Protein AF-0000000078948010 (afdb_homodimer)

pLDDT: mean 93.14, std 7.67, range [50.09, 98.81]

Structure (mmCIF, N/CA/C/O backbone):
data_AF-0000000078948010-model_v1
#
loop_
_entity.id
_entity.type
_entity.pdbx_description
1 polymer 'Transcriptional repressor of the purine operon'
#
loop_
_atom_site.group_PDB
_atom_site.id
_atom_site.type_symbol
_atom_site.label_atom_id
_atom_site.label_alt_id
_atom_site.label_comp_id
_atom_site.label_asym_id
_atom_site.label_entity_id
_atom_site.label_seq_id
_atom_site.pdbx_PDB_ins_code
_atom_site.Cartn_x
_atom_site.Cartn_y
_atom_site.Cartn_z
_atom_site.occupancy
_atom_site.B_iso_or_equiv
_atom_site.auth_seq_id
_atom_site.auth_comp_id
_atom_site.auth_asym_id
_atom_site.auth_atom_id
_atom_site.pdbx_PDB_model_num
ATOM 1 N N . MET A 1 1 ? 18.047 24.141 9.562 1 50.62 1 MET A N 1
ATOM 2 C CA . MET A 1 1 ? 16.797 23.938 10.289 1 50.62 1 MET A CA 1
ATOM 3 C C . MET A 1 1 ? 16.031 25.25 10.445 1 50.62 1 MET A C 1
ATOM 5 O O . MET A 1 1 ? 16.625 26.266 10.797 1 50.62 1 MET A O 1
ATOM 9 N N . LYS A 1 2 ? 14.859 25.469 9.578 1 60.97 2 LYS A N 1
ATOM 10 C CA . LYS A 1 2 ? 14.219 26.766 9.367 1 60.97 2 LYS A CA 1
ATOM 11 C C . LYS A 1 2 ? 13.312 27.125 10.547 1 60.97 2 LYS A C 1
ATOM 13 O O . LYS A 1 2 ? 12.617 26.266 11.086 1 60.97 2 LYS A O 1
ATOM 18 N N . LYS A 1 3 ? 13.594 28.156 11.164 1 79.44 3 LYS A N 1
ATOM 19 C CA . LYS A 1 3 ? 12.695 28.719 12.164 1 79.44 3 LYS A CA 1
ATOM 20 C C . LYS A 1 3 ? 11.289 28.891 11.617 1 79.44 3 LYS A C 1
ATOM 22 O O . LYS A 1 3 ? 11.062 29.656 10.68 1 79.44 3 LYS A O 1
ATOM 27 N N . LEU A 1 4 ? 10.359 27.906 12.031 1 82.44 4 LEU A N 1
ATOM 28 C CA . LEU A 1 4 ? 9 27.922 11.5 1 82.44 4 LEU A CA 1
ATOM 29 C C . LEU A 1 4 ? 8.031 28.531 12.5 1 82.44 4 LEU A C 1
ATOM 31 O O . LEU A 1 4 ? 8.141 28.297 13.703 1 82.44 4 LEU A O 1
ATOM 35 N N . LYS A 1 5 ? 7.156 29.359 11.992 1 90.44 5 LYS A N 1
ATOM 36 C CA . LYS A 1 5 ? 6.016 29.781 12.797 1 90.44 5 LYS A CA 1
ATOM 37 C C . LYS A 1 5 ? 5.109 28.609 13.148 1 90.44 5 LYS A C 1
ATOM 39 O O . LYS A 1 5 ? 5.227 27.531 12.555 1 90.44 5 LYS A O 1
ATOM 44 N N . ARG A 1 6 ? 4.238 28.828 14.141 1 93.69 6 ARG A N 1
ATOM 45 C CA . ARG A 1 6 ? 3.367 27.75 14.609 1 93.69 6 ARG A CA 1
ATOM 46 C C . ARG A 1 6 ? 2.594 27.125 13.453 1 93.69 6 ARG A C 1
ATOM 48 O O . ARG A 1 6 ? 2.48 25.906 13.367 1 93.69 6 ARG A O 1
ATOM 55 N N . SER A 1 7 ? 2.096 27.938 12.602 1 95.25 7 SER A N 1
ATOM 56 C CA . SER A 1 7 ? 1.314 27.453 11.469 1 95.25 7 SER A CA 1
ATOM 57 C C . SER A 1 7 ? 2.121 26.469 10.625 1 95.25 7 SER A C 1
ATOM 59 O O . SER A 1 7 ? 1.606 25.438 10.211 1 95.25 7 SER A O 1
ATOM 61 N N . GLY A 1 8 ? 3.32 26.781 10.383 1 96.44 8 GLY A N 1
ATOM 62 C CA . GLY A 1 8 ? 4.191 25.906 9.609 1 96.44 8 GLY A CA 1
ATOM 63 C C . GLY A 1 8 ? 4.559 24.625 10.344 1 96.44 8 GLY A C 1
ATOM 64 O O . GLY A 1 8 ? 4.605 23.562 9.742 1 96.44 8 GLY A O 1
ATOM 65 N N . ARG A 1 9 ? 4.84 24.734 11.648 1 96.75 9 ARG A N 1
ATOM 66 C CA . ARG A 1 9 ? 5.18 23.578 12.453 1 96.75 9 ARG A CA 1
ATOM 67 C C . ARG A 1 9 ? 4.043 22.547 12.445 1 96.75 9 ARG A C 1
ATOM 69 O O . ARG A 1 9 ? 4.285 21.344 12.328 1 96.75 9 ARG A O 1
ATOM 76 N N . LEU A 1 10 ? 2.822 23.047 12.586 1 98.06 10 LEU A N 1
ATOM 77 C CA . LEU A 1 10 ? 1.661 22.172 12.641 1 98.06 10 LEU A CA 1
ATOM 78 C C . LEU A 1 10 ? 1.527 21.359 11.352 1 98.06 10 LEU A C 1
ATOM 80 O O . LEU A 1 10 ? 1.227 20.172 11.383 1 98.06 10 LEU A O 1
ATOM 84 N N . VAL A 1 11 ? 1.755 22.016 10.227 1 98.31 11 VAL A N 1
ATOM 85 C CA . VAL A 1 11 ? 1.665 21.359 8.93 1 98.31 11 VAL A CA 1
ATOM 86 C C . VAL A 1 11 ? 2.744 20.297 8.82 1 98.31 11 VAL A C 1
ATOM 88 O O . VAL A 1 11 ? 2.449 19.141 8.492 1 98.31 11 VAL A O 1
ATOM 91 N N . ASP A 1 12 ? 3.943 20.672 9.125 1 98.06 12 ASP A N 1
ATOM 92 C CA . ASP A 1 12 ? 5.074 19.75 9 1 98.06 12 ASP A CA 1
ATOM 93 C C . ASP A 1 12 ? 4.957 18.594 9.984 1 98.06 12 ASP A C 1
ATOM 95 O O . ASP A 1 12 ? 5.211 17.438 9.633 1 98.06 12 ASP A O 1
ATOM 99 N N . MET A 1 13 ? 4.605 18.922 11.195 1 98 13 MET A N 1
ATOM 100 C CA . MET A 1 13 ? 4.469 17.922 12.242 1 98 13 MET A CA 1
ATOM 101 C C . MET A 1 13 ? 3.357 16.922 11.898 1 98 13 MET A C 1
ATOM 103 O O . MET A 1 13 ? 3.5 15.727 12.117 1 98 13 MET A O 1
ATOM 107 N N . THR A 1 14 ? 2.24 17.438 11.398 1 98.5 14 THR A N 1
ATOM 108 C CA . THR A 1 14 ? 1.145 16.578 10.969 1 98.5 14 THR A CA 1
ATOM 109 C C . THR A 1 14 ? 1.622 15.586 9.914 1 98.5 14 THR A C 1
ATOM 111 O O . THR A 1 14 ? 1.375 14.383 10.039 1 98.5 14 THR A O 1
ATOM 114 N N . TYR A 1 15 ? 2.344 16.094 8.969 1 98.25 15 TYR A N 1
ATOM 115 C CA . TYR A 1 15 ? 2.883 15.234 7.93 1 98.25 15 TYR A CA 1
ATOM 116 C C . TYR A 1 15 ? 3.801 14.172 8.523 1 98.25 15 TYR A C 1
ATOM 118 O O . TYR A 1 15 ? 3.678 12.984 8.211 1 98.25 15 TYR A O 1
ATOM 126 N N . PHE A 1 16 ? 4.703 14.625 9.398 1 97.81 16 PHE A N 1
ATOM 127 C CA . PHE A 1 16 ? 5.703 13.734 9.977 1 97.81 16 PHE A CA 1
ATOM 128 C C . PHE A 1 16 ? 5.043 12.602 10.758 1 97.81 16 PHE A C 1
ATOM 130 O O . PHE A 1 16 ? 5.402 11.438 10.594 1 97.81 16 PHE A O 1
ATOM 137 N N . LEU A 1 17 ? 4.078 12.938 11.57 1 98 17 LEU A N 1
ATOM 138 C CA . LEU A 1 17 ? 3.393 11.953 12.391 1 98 17 LEU A CA 1
ATOM 139 C C . LEU A 1 17 ? 2.666 10.93 11.523 1 98 17 LEU A C 1
ATOM 141 O O . LEU A 1 17 ? 2.713 9.727 11.797 1 98 17 LEU A O 1
ATOM 145 N N . LEU A 1 18 ? 2.037 11.422 10.469 1 97.69 18 LEU A N 1
ATOM 146 C CA . LEU A 1 18 ? 1.28 10.547 9.586 1 97.69 18 LEU A CA 1
ATOM 147 C C . LEU A 1 18 ? 2.207 9.562 8.867 1 97.69 18 LEU A C 1
ATOM 149 O O . LEU A 1 18 ? 1.804 8.445 8.547 1 97.69 18 LEU A O 1
ATOM 153 N N . GLN A 1 19 ? 3.498 9.953 8.695 1 96.38 19 GLN A N 1
ATOM 154 C CA . GLN A 1 19 ? 4.469 9.109 8.008 1 96.38 19 GLN A CA 1
ATOM 155 C C . GLN A 1 19 ? 5.102 8.102 8.969 1 96.38 19 GLN A C 1
ATOM 157 O O . GLN A 1 19 ? 5.781 7.168 8.539 1 96.38 19 GLN A O 1
ATOM 162 N N . HIS A 1 20 ? 4.895 8.32 10.273 1 96.88 20 HIS A N 1
ATOM 163 C CA . HIS A 1 20 ? 5.574 7.496 11.266 1 96.88 20 HIS A CA 1
ATOM 164 C C . HIS A 1 20 ? 4.582 6.934 12.281 1 96.88 20 HIS A C 1
ATOM 166 O O . HIS A 1 20 ? 4.746 7.133 13.492 1 96.88 20 HIS A O 1
ATOM 172 N N . PRO A 1 21 ? 3.625 6.164 11.797 1 97.12 21 PRO A N 1
ATOM 173 C CA . PRO A 1 21 ? 2.68 5.57 12.75 1 97.12 21 PRO A CA 1
ATOM 174 C C . PRO A 1 21 ? 3.348 4.598 13.719 1 97.12 21 PRO A C 1
ATOM 176 O O . PRO A 1 21 ? 4.281 3.883 13.336 1 97.12 21 PRO A O 1
ATOM 179 N N . HIS A 1 22 ? 2.932 4.648 14.969 1 96.44 22 HIS A N 1
ATOM 180 C CA . HIS A 1 22 ? 3.299 3.725 16.031 1 96.44 22 HIS A CA 1
ATOM 181 C C . HIS A 1 22 ? 4.742 3.945 16.484 1 96.44 22 HIS A C 1
ATOM 183 O O . HIS A 1 22 ? 5.238 3.238 17.359 1 96.44 22 HIS A O 1
ATOM 189 N N . GLU A 1 23 ? 5.414 4.914 15.883 1 95.88 23 GLU A N 1
ATOM 190 C CA . GLU A 1 23 ? 6.773 5.23 16.312 1 95.88 23 GLU A CA 1
ATOM 191 C C . GLU A 1 23 ? 6.766 6.254 17.438 1 95.88 23 GLU A C 1
ATOM 193 O O . GLU A 1 23 ? 6.074 7.27 17.375 1 95.88 23 GLU A O 1
ATOM 198 N N . LEU A 1 24 ? 7.477 5.922 18.453 1 96.75 24 LEU A N 1
ATOM 199 C CA . LEU A 1 24 ? 7.641 6.887 19.531 1 96.75 24 LEU A CA 1
ATOM 200 C C . LEU A 1 24 ? 8.664 7.957 19.156 1 96.75 24 LEU A C 1
ATOM 202 O O . LEU A 1 24 ? 9.844 7.656 18.969 1 96.75 24 LEU A O 1
ATOM 206 N N . ILE A 1 25 ? 8.242 9.164 19.031 1 97.25 25 ILE A N 1
ATOM 207 C CA . ILE A 1 25 ? 9.094 10.273 18.609 1 97.25 25 ILE A CA 1
ATOM 208 C C . ILE A 1 25 ? 9.367 11.195 19.812 1 97.25 25 ILE A C 1
ATOM 210 O O . ILE A 1 25 ? 8.438 11.781 20.375 1 97.25 25 ILE A O 1
ATOM 214 N N . PRO A 1 26 ? 10.594 11.32 20.219 1 96.56 26 PRO A N 1
ATOM 215 C CA . PRO A 1 26 ? 10.898 12.25 21.312 1 96.56 26 PRO A CA 1
ATOM 216 C C . PRO A 1 26 ? 10.539 13.695 20.969 1 96.56 26 PRO A C 1
ATOM 218 O O . PRO A 1 26 ? 10.695 14.125 19.828 1 96.56 26 PRO A O 1
ATOM 221 N N . LEU A 1 27 ? 10.141 14.453 21.953 1 95.12 27 LEU A N 1
ATOM 222 C CA . LEU A 1 27 ? 9.789 15.852 21.734 1 95.12 27 LEU A CA 1
ATOM 223 C C . LEU A 1 27 ? 11.008 16.641 21.266 1 95.12 27 LEU A C 1
ATOM 225 O O . LEU A 1 27 ? 10.875 17.625 20.547 1 95.12 27 LEU A O 1
ATOM 229 N N . THR A 1 28 ? 12.172 16.141 21.688 1 94.62 28 THR A N 1
ATOM 230 C CA . THR A 1 28 ? 13.414 16.812 21.328 1 94.62 28 THR A CA 1
ATOM 231 C C . THR A 1 28 ? 13.633 16.766 19.812 1 94.62 28 THR A C 1
ATOM 233 O O . THR A 1 28 ? 14.266 17.672 19.25 1 94.62 28 THR A O 1
ATOM 236 N N . HIS A 1 29 ? 13.117 15.734 19.188 1 96.19 29 HIS A N 1
ATOM 237 C CA . HIS A 1 29 ? 13.203 15.664 17.734 1 96.19 29 HIS A CA 1
ATOM 238 C C . HIS A 1 29 ? 12.539 16.875 17.078 1 96.19 29 HIS A C 1
ATOM 240 O O . HIS A 1 29 ? 13.133 17.516 16.219 1 96.19 29 HIS A O 1
ATOM 246 N N . PHE A 1 30 ? 11.383 17.203 17.516 1 96.12 30 PHE A N 1
ATOM 247 C CA . PHE A 1 30 ? 10.633 18.312 16.953 1 96.12 30 PHE A CA 1
ATOM 248 C C . PHE A 1 30 ? 11.227 19.641 17.391 1 96.12 30 PHE A C 1
ATOM 250 O O . PHE A 1 30 ? 11.281 20.594 16.609 1 96.12 30 PHE A O 1
ATOM 257 N N . SER A 1 31 ? 11.609 19.688 18.672 1 95.44 31 SER A N 1
ATOM 258 C CA . SER A 1 31 ? 12.219 20.922 19.188 1 95.44 31 SER A CA 1
ATOM 259 C C . SER A 1 31 ? 13.445 21.312 18.359 1 95.44 31 SER A C 1
ATOM 261 O O . SER A 1 31 ? 13.633 22.484 18.031 1 95.44 31 SER A O 1
ATOM 263 N N . GLU A 1 32 ? 14.258 20.359 18.047 1 95.69 32 GLU A N 1
ATOM 264 C CA . GLU A 1 32 ? 15.461 20.594 17.25 1 95.69 32 GLU A CA 1
ATOM 265 C C . GLU A 1 32 ? 15.109 20.891 15.797 1 95.69 32 GLU A C 1
ATOM 267 O O . GLU A 1 32 ? 15.664 21.828 15.203 1 95.69 32 GLU A O 1
ATOM 272 N N . ARG A 1 33 ? 14.164 20.188 15.281 1 94.56 33 ARG A N 1
ATOM 273 C CA . ARG A 1 33 ? 13.773 20.344 13.883 1 94.56 33 ARG A CA 1
ATOM 274 C C . ARG A 1 33 ? 13.203 21.734 13.625 1 94.56 33 ARG A C 1
ATOM 276 O O . ARG A 1 33 ? 13.477 22.344 12.586 1 94.56 33 ARG A O 1
ATOM 283 N N . TYR A 1 34 ? 12.469 22.25 14.625 1 95.94 34 TYR A N 1
ATOM 284 C CA . TYR A 1 34 ? 11.758 23.516 14.414 1 95.94 34 TYR A CA 1
ATOM 285 C C . TYR A 1 34 ? 12.43 24.656 15.164 1 95.94 34 TYR A C 1
ATOM 287 O O . TYR A 1 34 ? 11.953 25.797 15.133 1 95.94 34 TYR A O 1
ATOM 295 N N . GLN A 1 35 ? 13.484 24.328 15.906 1 94.75 35 GLN A N 1
ATOM 296 C CA . GLN A 1 35 ? 14.148 25.328 16.734 1 94.75 35 GLN A CA 1
ATOM 297 C C . GLN A 1 35 ? 13.156 26.047 17.641 1 94.75 35 GLN A C 1
ATOM 299 O O . GLN A 1 35 ? 13.094 27.281 17.656 1 94.75 35 GLN A O 1
ATOM 304 N N . SER A 1 36 ? 12.391 25.266 18.328 1 95.25 36 SER A N 1
ATOM 305 C CA . SER A 1 36 ? 11.352 25.766 19.219 1 95.25 36 SER A CA 1
ATOM 306 C C . SER A 1 36 ? 11.438 25.094 20.578 1 95.25 36 SER A C 1
ATOM 308 O O . SER A 1 36 ? 11.953 23.969 20.703 1 95.25 36 SER A O 1
ATOM 310 N N . ALA A 1 37 ? 10.961 25.812 21.594 1 94.5 37 ALA A N 1
ATOM 311 C CA . ALA A 1 37 ? 10.961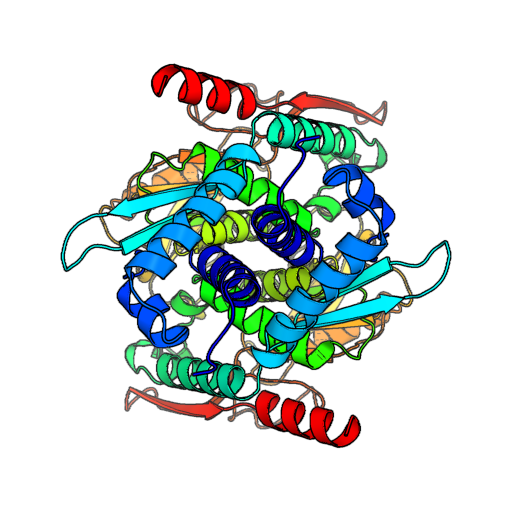 25.281 22.938 1 94.5 37 ALA A CA 1
ATOM 312 C C . ALA A 1 37 ? 10.07 24.031 23.047 1 94.5 37 ALA A C 1
ATOM 314 O O . ALA A 1 37 ? 9.07 23.922 22.328 1 94.5 37 ALA A O 1
ATOM 315 N N . LYS A 1 38 ? 10.383 23.125 23.953 1 92.06 38 LYS A N 1
ATOM 316 C CA . LYS A 1 38 ? 9.609 21.906 24.172 1 92.06 38 LYS A CA 1
ATOM 317 C C . LYS A 1 38 ? 8.172 22.25 24.578 1 92.06 38 LYS A C 1
ATOM 319 O O . LYS A 1 38 ? 7.238 21.516 24.234 1 92.06 38 LYS A O 1
ATOM 324 N N . SER A 1 39 ? 8.031 23.266 25.328 1 93.94 39 SER A N 1
ATOM 325 C CA . SER A 1 39 ? 6.699 23.688 25.75 1 93.94 39 SER A CA 1
ATOM 326 C C . SER A 1 39 ? 5.832 24.078 24.562 1 93.94 39 SER A C 1
ATOM 328 O O . SER A 1 39 ? 4.641 23.766 24.516 1 93.94 39 SER A O 1
ATOM 330 N N . SER A 1 40 ? 6.426 24.766 23.609 1 95.19 40 SER A N 1
ATOM 331 C CA . SER A 1 40 ? 5.719 25.141 22.391 1 95.19 40 SER A CA 1
ATOM 332 C C . SER A 1 40 ? 5.348 23.906 21.562 1 95.19 40 SER A C 1
ATOM 334 O O . SER A 1 40 ? 4.242 23.828 21.031 1 95.19 40 SER A O 1
ATOM 336 N N . ILE A 1 41 ? 6.262 22.984 21.484 1 95.81 41 ILE A N 1
ATOM 337 C CA . ILE A 1 41 ? 6.023 21.734 20.766 1 95.81 41 ILE A CA 1
ATOM 338 C C . ILE A 1 41 ? 4.855 20.984 21.391 1 95.81 41 ILE A C 1
ATOM 340 O O . ILE A 1 41 ? 3.994 20.453 20.688 1 95.81 41 ILE A O 1
ATOM 344 N N . SER A 1 42 ? 4.84 20.938 22.719 1 95.31 42 SER A N 1
ATOM 345 C CA . SER A 1 42 ? 3.77 20.266 23.453 1 95.31 42 SER A CA 1
ATOM 346 C C . SER A 1 42 ? 2.408 20.875 23.125 1 95.31 42 SER A C 1
ATOM 348 O O . SER A 1 42 ? 1.425 20.156 22.953 1 95.31 42 SER A O 1
ATOM 350 N N . GLU A 1 43 ? 2.389 22.156 23.062 1 96.62 43 GLU A N 1
ATOM 351 C CA . GLU A 1 43 ? 1.146 22.828 22.719 1 96.62 43 GLU A CA 1
ATOM 352 C C . GLU A 1 43 ? 0.687 22.469 21.297 1 96.62 43 GLU A C 1
ATOM 354 O O . GLU A 1 43 ? -0.504 22.25 21.062 1 96.62 43 GLU A O 1
ATOM 359 N N . ASP A 1 44 ? 1.63 22.516 20.406 1 97.25 44 ASP A N 1
ATOM 360 C CA . ASP A 1 44 ? 1.32 22.125 19.031 1 97.25 44 ASP A CA 1
ATOM 361 C C . ASP A 1 44 ? 0.742 20.719 18.984 1 97.25 44 ASP A C 1
ATOM 363 O O . ASP A 1 44 ? -0.259 20.484 18.297 1 97.25 44 ASP A O 1
ATOM 367 N N . LEU A 1 45 ? 1.345 19.797 19.719 1 97.75 45 LEU A N 1
ATOM 368 C CA . LEU A 1 45 ? 0.93 18.406 19.719 1 97.75 45 LEU A CA 1
ATOM 369 C C . LEU A 1 45 ? -0.476 18.25 20.297 1 97.75 45 LEU A C 1
ATOM 371 O O . LEU A 1 45 ? -1.237 17.375 19.859 1 97.75 45 LEU A O 1
ATOM 375 N N . VAL A 1 46 ? -0.826 19.047 21.219 1 97.56 46 VAL A N 1
ATOM 376 C CA . VAL A 1 46 ? -2.17 19.031 21.781 1 97.56 46 VAL A CA 1
ATOM 377 C C . VAL A 1 46 ? -3.188 19.406 20.719 1 97.56 46 VAL A C 1
ATOM 379 O O . VAL A 1 46 ? -4.262 18.812 20.625 1 97.56 46 VAL A O 1
ATOM 382 N N . ILE A 1 47 ? -2.855 20.406 19.938 1 97.56 47 ILE A N 1
ATOM 383 C CA . ILE A 1 47 ? -3.73 20.828 18.844 1 97.56 47 ILE A CA 1
ATOM 384 C C . ILE A 1 47 ? -3.938 19.672 17.875 1 97.56 47 ILE A C 1
ATOM 386 O O . ILE A 1 47 ? -5.07 19.375 17.484 1 97.56 47 ILE A O 1
ATOM 390 N N . ILE A 1 48 ? -2.846 19.031 17.438 1 98.31 48 ILE A N 1
ATOM 391 C CA . ILE A 1 48 ? -2.914 17.922 16.5 1 98.31 48 ILE A CA 1
ATOM 392 C C . ILE A 1 48 ? -3.723 16.766 17.109 1 98.31 48 ILE A C 1
ATOM 394 O O . ILE A 1 48 ? -4.574 16.172 16.438 1 98.31 48 ILE A O 1
ATOM 398 N N . LYS A 1 49 ? -3.473 16.516 18.391 1 98.12 49 LYS A N 1
ATOM 399 C CA . LYS A 1 49 ? -4.195 15.461 19.109 1 98.12 49 LYS A CA 1
ATOM 400 C C . LYS A 1 49 ? -5.703 15.703 19.047 1 98.12 49 LYS A C 1
ATOM 402 O O . LYS A 1 49 ? -6.473 14.797 18.734 1 98.12 49 LYS A O 1
ATOM 407 N N . GLU A 1 50 ? -6.086 16.859 19.359 1 97.44 50 GLU A N 1
ATOM 408 C CA . GLU A 1 50 ? -7.504 17.203 19.406 1 97.44 50 GLU A CA 1
ATOM 409 C C . GLU A 1 50 ? -8.164 17 18.047 1 97.44 50 GLU A C 1
ATOM 411 O O . GLU A 1 50 ? -9.25 16.438 17.953 1 97.44 50 GLU A O 1
ATOM 416 N N . ILE A 1 51 ? -7.531 17.469 17 1 97.38 51 ILE A N 1
ATOM 417 C CA . ILE A 1 51 ? -8.094 17.359 15.656 1 97.38 51 ILE A CA 1
ATOM 418 C C . ILE A 1 51 ? -8.109 15.898 15.219 1 97.38 51 ILE A C 1
ATOM 420 O O . ILE A 1 51 ? -9.125 15.406 14.711 1 97.38 51 ILE A O 1
ATOM 424 N N . PHE A 1 52 ? -6.961 15.164 15.383 1 97.81 52 PHE A N 1
ATOM 425 C CA . PHE A 1 52 ? -6.879 13.758 14.992 1 97.81 52 PHE A CA 1
ATOM 426 C C . PHE A 1 52 ? -7.977 12.945 15.664 1 97.81 52 PHE A C 1
ATOM 428 O O . PHE A 1 52 ? -8.648 12.141 15.016 1 97.81 52 PHE A O 1
ATOM 435 N N . GLU A 1 53 ? -8.195 13.18 16.922 1 96.25 53 GLU A N 1
ATOM 436 C CA . GLU A 1 53 ? -9.164 12.398 17.688 1 96.25 53 GLU A CA 1
ATOM 437 C C . GLU A 1 53 ? -10.594 12.812 17.359 1 96.25 53 GLU A C 1
ATOM 439 O O . GLU A 1 53 ? -11.461 11.953 17.172 1 96.25 53 GLU A O 1
ATOM 444 N N . SER A 1 54 ? -10.836 14.078 17.25 1 95.44 54 SER A N 1
ATOM 445 C CA . SER A 1 54 ? -12.188 14.555 16.969 1 95.44 54 SER A CA 1
ATOM 446 C C . SER A 1 54 ? -12.633 14.156 15.57 1 95.44 54 SER A C 1
ATOM 448 O O . SER A 1 54 ? -13.812 13.859 15.352 1 95.44 54 SER A O 1
ATOM 450 N N . GLU A 1 55 ? -11.68 14.141 14.617 1 94.75 55 GLU A N 1
ATOM 451 C CA . GLU A 1 55 ? -12.008 13.82 13.234 1 94.75 55 GLU A CA 1
ATOM 452 C C . GLU A 1 55 ? -11.883 12.328 12.969 1 94.75 55 GLU A C 1
ATOM 454 O O . GLU A 1 55 ? -12.094 11.867 11.844 1 94.75 55 GLU A O 1
ATOM 459 N N . GLY A 1 56 ? -11.469 11.555 13.961 1 95.06 56 GLY A N 1
ATOM 460 C CA . GLY A 1 56 ? -11.375 10.109 13.836 1 95.06 56 GLY A CA 1
ATOM 461 C C . GLY A 1 56 ? -10.172 9.656 13.031 1 95.06 56 GLY A C 1
ATOM 462 O O . GLY A 1 56 ? -10.172 8.555 12.477 1 95.06 56 GLY A O 1
ATOM 463 N N . ILE A 1 57 ? -9.156 10.539 12.906 1 96.81 57 ILE A N 1
ATOM 464 C CA . ILE A 1 57 ? -7.945 10.242 12.148 1 96.81 57 ILE A CA 1
ATOM 465 C C . ILE A 1 57 ? -7.074 9.258 12.922 1 96.81 57 ILE A C 1
ATOM 467 O O . ILE A 1 57 ? -6.52 8.32 12.344 1 96.81 57 ILE A O 1
ATOM 471 N N . GLY A 1 58 ? -6.984 9.516 14.188 1 97.31 58 GLY A N 1
ATOM 472 C CA . GLY A 1 58 ? -6.176 8.664 15.047 1 97.31 58 GLY A CA 1
ATOM 473 C C . GLY A 1 58 ? -5.941 9.266 16.422 1 97.31 58 GLY A C 1
ATOM 474 O O . GLY A 1 58 ? -6.508 10.305 16.766 1 97.31 58 GLY A O 1
ATOM 475 N N . MET A 1 59 ? -5.125 8.578 17.203 1 96.81 59 MET A N 1
ATOM 476 C CA . MET A 1 59 ? -4.793 8.992 18.562 1 96.81 59 MET A CA 1
ATOM 477 C C . MET A 1 59 ? -3.328 9.406 18.656 1 96.81 59 MET A C 1
ATOM 479 O O . MET A 1 59 ? -2.482 8.891 17.922 1 96.81 59 MET A O 1
ATOM 483 N N . LEU A 1 60 ? -3.082 10.336 19.484 1 97.19 60 LEU A N 1
ATOM 484 C CA . LEU A 1 60 ? -1.718 10.664 19.891 1 97.19 60 LEU A CA 1
ATOM 485 C C . LEU A 1 60 ? -1.473 10.297 21.344 1 97.19 60 LEU A C 1
ATOM 487 O O . LEU A 1 60 ? -2.084 10.875 22.25 1 97.19 60 LEU A O 1
ATOM 491 N N . LEU A 1 61 ? -0.625 9.359 21.516 1 95.56 61 LEU A N 1
ATOM 492 C CA . LEU A 1 61 ? -0.269 8.922 22.875 1 95.56 61 LEU A CA 1
ATOM 493 C C . LEU A 1 61 ? 1.026 9.586 23.328 1 95.56 61 LEU A C 1
ATOM 495 O O . LEU A 1 61 ? 2.049 9.5 22.641 1 95.56 61 LEU A O 1
ATOM 499 N N . THR A 1 62 ? 0.967 10.266 24.375 1 93.25 62 THR A N 1
ATOM 500 C CA . THR A 1 62 ? 2.152 10.891 24.953 1 93.25 62 THR A CA 1
ATOM 501 C C . THR A 1 62 ? 2.729 10.039 26.078 1 93.25 62 THR A C 1
ATOM 503 O O . THR A 1 62 ? 2.004 9.633 26.984 1 93.25 62 THR A O 1
ATOM 506 N N . VAL A 1 63 ? 3.975 9.727 25.938 1 91.94 63 VAL A N 1
ATOM 507 C CA . VAL A 1 63 ? 4.695 8.992 26.969 1 91.94 63 VAL A CA 1
ATOM 508 C C . VAL A 1 63 ? 5.629 9.938 27.719 1 91.94 63 VAL A C 1
ATOM 510 O O . VAL A 1 63 ? 6.543 10.516 27.141 1 91.94 63 VAL A O 1
ATOM 513 N N . PRO A 1 64 ? 5.391 10.055 28.953 1 87.94 64 PRO A N 1
ATOM 514 C CA . PRO A 1 64 ? 6.223 10.977 29.734 1 87.94 64 PRO A CA 1
ATOM 515 C C . PRO A 1 64 ? 7.617 10.422 30.016 1 87.94 64 PRO A C 1
ATOM 517 O O . PRO A 1 64 ? 7.855 9.219 29.844 1 87.94 64 PRO A O 1
ATOM 520 N N . GLY A 1 65 ? 8.57 11.297 30.5 1 82.69 65 GLY A N 1
ATOM 521 C CA . GLY A 1 65 ? 9.914 10.906 30.891 1 82.69 65 GLY A CA 1
ATOM 522 C C . GLY A 1 65 ? 10.969 11.289 29.859 1 82.69 65 GLY A C 1
ATOM 523 O O . GLY A 1 65 ? 10.633 11.672 28.734 1 82.69 65 GLY A O 1
ATOM 524 N N . ALA A 1 66 ? 12.227 11.258 30.328 1 79.31 66 ALA A N 1
ATOM 525 C CA . ALA A 1 66 ? 13.352 11.641 29.484 1 79.31 66 ALA A CA 1
ATOM 526 C C . ALA A 1 66 ? 13.406 10.797 28.219 1 79.31 66 ALA A C 1
ATOM 528 O O . ALA A 1 66 ? 13.781 11.281 27.156 1 79.31 66 ALA A O 1
ATOM 529 N N . SER A 1 67 ? 12.945 9.633 28.328 1 82.75 67 SER A N 1
ATOM 530 C CA . SER A 1 67 ? 12.961 8.734 27.172 1 82.75 67 SER A CA 1
ATOM 531 C C . SER A 1 67 ? 11.586 8.641 26.531 1 82.75 67 SER A C 1
ATOM 533 O O . SER A 1 67 ? 11.367 7.801 25.656 1 82.75 67 SER A O 1
ATOM 535 N N . GLY A 1 68 ? 10.766 9.531 26.938 1 91.06 68 GLY A N 1
ATOM 536 C CA . GLY A 1 68 ? 9.406 9.477 26.406 1 91.06 68 GLY A CA 1
ATOM 537 C C . GLY A 1 68 ? 9.25 10.219 25.094 1 91.06 68 GLY A C 1
ATOM 538 O O . GLY A 1 68 ? 10.234 10.453 24.391 1 91.06 68 GLY A O 1
ATOM 539 N N . GLY A 1 69 ? 8.016 10.422 24.609 1 95.69 69 GLY A N 1
ATOM 540 C CA . GLY A 1 69 ? 7.703 11.047 23.328 1 95.69 69 GLY A CA 1
ATOM 541 C C . GLY A 1 69 ? 6.238 10.922 22.953 1 95.69 69 GLY A C 1
ATOM 542 O O . GLY A 1 69 ? 5.367 10.867 23.828 1 95.69 69 GLY A O 1
ATOM 543 N N . VAL A 1 70 ? 6 11.172 21.719 1 97.44 70 VAL A N 1
ATOM 544 C CA . VAL A 1 70 ? 4.637 11.094 21.219 1 97.44 70 VAL A CA 1
ATOM 545 C C . VAL A 1 70 ? 4.543 10 20.156 1 97.44 70 VAL A C 1
ATOM 547 O O . VAL A 1 70 ? 5.492 9.766 19.406 1 97.44 70 VAL A O 1
ATOM 550 N N . LYS A 1 71 ? 3.436 9.297 20.25 1 96.94 71 LYS A N 1
ATOM 551 C CA . LYS A 1 71 ? 3.178 8.211 19.312 1 96.94 71 LYS A CA 1
ATOM 552 C C . LYS A 1 71 ? 1.821 8.383 18.641 1 96.94 71 LYS A C 1
ATOM 554 O O . LYS A 1 71 ? 0.807 8.594 19.297 1 96.94 71 LYS A O 1
ATOM 559 N N . PHE A 1 72 ? 1.827 8.352 17.281 1 98.12 72 PHE A N 1
ATOM 560 C CA . PHE A 1 72 ? 0.593 8.422 16.516 1 98.12 72 PHE A CA 1
ATOM 561 C C . PHE A 1 72 ? 0.036 7.031 16.234 1 98.12 72 PHE A C 1
ATOM 563 O O . PHE A 1 72 ? 0.747 6.16 15.734 1 98.12 72 PHE A O 1
ATOM 570 N N . ILE A 1 73 ? -1.213 6.781 16.531 1 97.5 73 ILE A N 1
ATOM 571 C CA . ILE A 1 73 ? -1.914 5.531 16.266 1 97.5 73 ILE A CA 1
ATOM 572 C C . ILE A 1 73 ? -3.096 5.785 15.336 1 97.5 73 ILE A C 1
ATOM 574 O O . ILE A 1 73 ? -4.094 6.387 15.734 1 97.5 73 ILE A O 1
ATOM 578 N N . PRO A 1 74 ? -3.037 5.309 14.109 1 97.31 74 PRO A N 1
ATOM 579 C CA . PRO A 1 74 ? -4.145 5.504 13.172 1 97.31 74 PRO A CA 1
ATOM 580 C C . PRO A 1 74 ? -5.453 4.895 13.664 1 97.31 74 PRO A C 1
ATOM 582 O O . PRO A 1 74 ? -5.441 3.852 14.32 1 97.31 74 PRO A O 1
ATOM 585 N N . SER A 1 75 ? -6.512 5.512 13.352 1 96.56 75 SER A N 1
ATOM 586 C CA . SER A 1 75 ? -7.855 5.051 13.68 1 96.56 75 SER A CA 1
ATOM 587 C C . SER A 1 75 ? -8.859 5.434 12.594 1 96.56 75 SER A C 1
ATOM 589 O O . SER A 1 75 ? -8.469 5.93 11.531 1 96.56 75 SER A O 1
ATOM 591 N N . MET A 1 76 ? -10.055 5.059 12.789 1 96.81 76 MET A N 1
ATOM 592 C CA . MET A 1 76 ? -11.164 5.418 11.906 1 96.81 76 MET A CA 1
ATOM 593 C C . MET A 1 76 ? -12.438 5.66 12.703 1 96.81 76 MET A C 1
ATOM 595 O O . MET A 1 76 ? -12.828 4.832 13.523 1 96.81 76 MET A O 1
ATOM 599 N N . GLY A 1 77 ? -13.008 6.812 12.445 1 95.31 77 GLY A N 1
ATOM 600 C CA . GLY A 1 77 ? -14.266 7.098 13.117 1 95.31 77 GLY A CA 1
ATOM 601 C C . GLY A 1 77 ? -15.383 6.164 12.711 1 95.31 77 GLY A C 1
ATOM 602 O O . GLY A 1 77 ? -15.391 5.641 11.594 1 95.31 77 GLY A O 1
ATOM 603 N N . GLU A 1 78 ? -16.359 5.992 13.586 1 95.12 78 GLU A N 1
ATOM 604 C CA . GLU A 1 78 ? -17.469 5.078 13.359 1 95.12 78 GLU A CA 1
ATOM 605 C C . GLU A 1 78 ? -18.25 5.457 12.094 1 95.12 78 GLU A C 1
ATOM 607 O O . GLU A 1 78 ? -18.578 4.59 11.289 1 95.12 78 GLU A O 1
ATOM 612 N N . ASP A 1 79 ? -18.516 6.723 11.961 1 96.38 79 ASP A N 1
ATOM 613 C CA . ASP A 1 79 ? -19.281 7.176 10.797 1 96.38 79 ASP A CA 1
ATOM 614 C C . ASP A 1 79 ? -18.516 6.883 9.5 1 96.38 79 ASP A C 1
ATOM 616 O O . ASP A 1 79 ? -19.109 6.441 8.516 1 96.38 79 ASP A O 1
ATOM 620 N N . GLU A 1 80 ? -17.281 7.191 9.547 1 96.94 80 GLU A N 1
ATOM 621 C CA . GLU A 1 80 ? -16.453 6.922 8.383 1 96.94 80 GLU A CA 1
ATOM 622 C C . GLU A 1 80 ? -16.406 5.43 8.07 1 96.94 80 GLU A C 1
ATOM 624 O O . GLU A 1 80 ? -16.469 5.031 6.902 1 96.94 80 GLU A O 1
ATOM 629 N N . ALA A 1 81 ? -16.281 4.594 9.047 1 97.94 81 ALA A N 1
ATOM 630 C CA . ALA A 1 81 ? -16.281 3.145 8.883 1 97.94 81 ALA A CA 1
ATOM 631 C C . ALA A 1 81 ? -17.578 2.654 8.258 1 97.94 81 ALA A C 1
ATOM 633 O O . ALA A 1 81 ? -17.562 1.816 7.355 1 97.94 81 ALA A O 1
ATOM 634 N N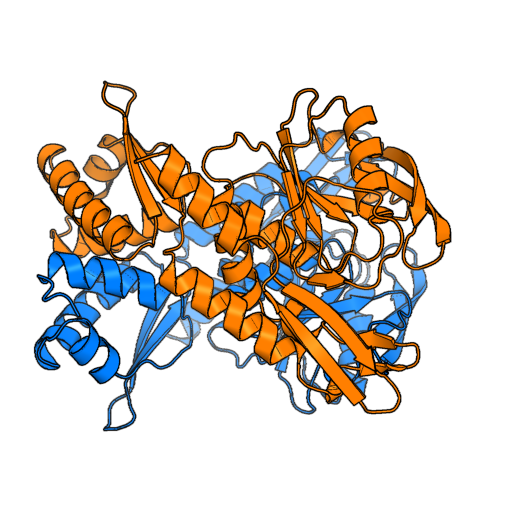 . ARG A 1 82 ? -18.688 3.189 8.734 1 98.19 82 ARG A N 1
ATOM 635 C CA . ARG A 1 82 ? -20 2.818 8.211 1 98.19 82 ARG A CA 1
ATOM 636 C C . ARG A 1 82 ? -20.125 3.207 6.738 1 98.19 82 ARG A C 1
ATOM 638 O O . ARG A 1 82 ? -20.656 2.443 5.934 1 98.19 82 ARG A O 1
ATOM 645 N N . GLN A 1 83 ? -19.641 4.371 6.465 1 98.12 83 GLN A N 1
ATOM 646 C CA . GLN A 1 83 ? -19.688 4.836 5.082 1 98.12 83 GLN A CA 1
ATOM 647 C C . GLN A 1 83 ? -18.828 3.947 4.184 1 98.12 83 GLN A C 1
ATOM 649 O O . GLN A 1 83 ? -19.234 3.605 3.07 1 98.12 83 GLN A O 1
ATOM 654 N N . LEU A 1 84 ? -17.688 3.617 4.652 1 98.38 84 LEU A N 1
ATOM 655 C CA . LEU A 1 84 ? -16.781 2.76 3.893 1 98.38 84 LEU A CA 1
ATOM 656 C C . LEU A 1 84 ? -17.406 1.395 3.643 1 98.38 84 LEU A C 1
ATOM 658 O O . LEU A 1 84 ? -17.422 0.915 2.506 1 98.38 84 LEU A O 1
ATOM 662 N N . VAL A 1 85 ? -17.922 0.75 4.656 1 98.62 85 VAL A N 1
ATOM 663 C CA . VAL A 1 85 ? -18.547 -0.566 4.551 1 98.62 85 VAL A CA 1
ATOM 664 C C . VAL A 1 85 ? -19.734 -0.496 3.604 1 98.62 85 VAL A C 1
ATOM 666 O O . VAL A 1 85 ? -19.938 -1.391 2.777 1 98.62 85 VAL A O 1
ATOM 669 N N . GLY A 1 86 ? -20.516 0.587 3.77 1 98.44 86 GLY A N 1
ATOM 670 C CA . GLY A 1 86 ? -21.625 0.792 2.852 1 98.44 86 GLY A CA 1
ATOM 671 C C . GLY A 1 86 ? -21.188 0.888 1.401 1 98.44 86 GLY A C 1
ATOM 672 O O . GLY A 1 86 ? -21.812 0.292 0.52 1 98.44 86 GLY A O 1
ATOM 673 N N . ALA A 1 87 ? -20.125 1.639 1.188 1 97.75 87 ALA A N 1
ATOM 674 C CA . ALA A 1 87 ? -19.594 1.791 -0.161 1 97.75 87 ALA A CA 1
ATOM 675 C C . ALA A 1 87 ? -19.125 0.45 -0.721 1 97.75 87 ALA A C 1
ATOM 677 O O . ALA A 1 87 ? -19.328 0.161 -1.903 1 97.75 87 ALA A O 1
ATOM 678 N N . VAL A 1 88 ? -18.484 -0.367 0.086 1 98.12 88 VAL A N 1
ATOM 679 C CA . VAL A 1 88 ? -18.031 -1.695 -0.317 1 98.12 88 VAL A CA 1
ATOM 680 C C . VAL A 1 88 ? -19.234 -2.541 -0.739 1 98.12 88 VAL A C 1
ATOM 682 O O . VAL A 1 88 ? -19.219 -3.164 -1.803 1 98.12 88 VAL A O 1
ATOM 685 N N . CYS A 1 89 ? -20.266 -2.52 0.049 1 98.06 89 CYS A N 1
ATOM 686 C CA . CYS A 1 89 ? -21.453 -3.305 -0.238 1 98.06 89 CYS A CA 1
ATOM 687 C C . CYS A 1 89 ? -22.109 -2.846 -1.536 1 98.06 89 CYS A C 1
ATOM 689 O O . CYS A 1 89 ? -22.531 -3.67 -2.348 1 98.06 89 CYS A O 1
ATOM 691 N N . GLU A 1 90 ? -22.156 -1.565 -1.7 1 97.06 90 GLU A N 1
ATOM 692 C CA . GLU A 1 90 ? -22.734 -1.021 -2.92 1 97.06 90 GLU A CA 1
ATOM 693 C C . GLU A 1 90 ? -21.953 -1.449 -4.152 1 97.06 90 GLU A C 1
ATOM 695 O O . GLU A 1 90 ? -22.531 -1.875 -5.152 1 97.06 90 GLU A O 1
ATOM 700 N N . LYS A 1 91 ? -20.656 -1.337 -4.062 1 96.06 91 LYS A N 1
ATOM 701 C CA . LYS A 1 91 ? -19.797 -1.713 -5.184 1 96.06 91 LYS A CA 1
ATOM 702 C C . LYS A 1 91 ? -19.938 -3.197 -5.512 1 96.06 91 LYS A C 1
ATOM 704 O O . LYS A 1 91 ? -19.969 -3.582 -6.68 1 96.06 91 LYS A O 1
ATOM 709 N N . LEU A 1 92 ? -20.047 -4.008 -4.52 1 96.44 92 LEU A N 1
ATOM 710 C CA . LEU A 1 92 ? -20.125 -5.457 -4.691 1 96.44 92 LEU A CA 1
ATOM 711 C C . LEU A 1 92 ? -21.484 -5.871 -5.234 1 96.44 92 LEU A C 1
ATOM 713 O O . LEU A 1 92 ? -21.656 -6.988 -5.73 1 96.44 92 LEU A O 1
ATOM 717 N N . SER A 1 93 ? -22.469 -5.031 -5.129 1 94.94 93 SER A N 1
ATOM 718 C CA . SER A 1 93 ? -23.844 -5.379 -5.504 1 94.94 93 SER A CA 1
ATOM 719 C C . SER A 1 93 ? -24.078 -5.141 -6.988 1 94.94 93 SER A C 1
ATOM 721 O O . SER A 1 93 ? -25.172 -5.43 -7.5 1 94.94 93 SER A O 1
ATOM 723 N N . ILE A 1 94 ? -23.094 -4.641 -7.609 1 92.31 94 ILE A N 1
ATOM 724 C CA . ILE A 1 94 ? -23.219 -4.402 -9.047 1 92.31 94 ILE A CA 1
ATOM 725 C C . ILE A 1 94 ? -23.234 -5.734 -9.789 1 92.31 94 ILE A C 1
ATOM 727 O O . ILE A 1 94 ? -22.312 -6.547 -9.648 1 92.31 94 ILE A O 1
ATOM 731 N N . SER A 1 95 ? -24.141 -5.91 -10.656 1 87.69 95 SER A N 1
ATOM 732 C CA . SER A 1 95 ? -24.422 -7.195 -11.281 1 87.69 95 SER A CA 1
ATOM 733 C C . SER A 1 95 ? -23.328 -7.602 -12.25 1 87.69 95 SER A C 1
ATOM 735 O O . SER A 1 95 ? -23.047 -8.789 -12.414 1 87.69 95 SER A O 1
ATOM 737 N N . ASP A 1 96 ? -22.688 -6.641 -12.883 1 88.5 96 ASP A N 1
ATOM 738 C CA . ASP A 1 96 ? -21.688 -6.926 -13.914 1 88.5 96 ASP A CA 1
ATOM 739 C C . ASP A 1 96 ? -20.453 -7.598 -13.312 1 88.5 96 ASP A C 1
ATOM 741 O O . ASP A 1 96 ? -19.578 -8.062 -14.047 1 88.5 96 ASP A O 1
ATOM 745 N N . ARG A 1 97 ? -20.5 -7.816 -12.031 1 91.62 97 ARG A N 1
ATOM 746 C CA . ARG A 1 97 ? -19.359 -8.43 -11.367 1 91.62 97 ARG A CA 1
ATOM 747 C C . ARG A 1 97 ? -19.469 -9.945 -11.359 1 91.62 97 ARG A C 1
ATOM 749 O O . ARG A 1 97 ? -18.5 -10.648 -11.07 1 91.62 97 ARG A O 1
ATOM 756 N N . ILE A 1 98 ? -20.641 -10.414 -11.664 1 91.81 98 ILE A N 1
ATOM 757 C CA . ILE A 1 98 ? -20.859 -11.852 -11.641 1 91.81 98 ILE A CA 1
ATOM 758 C C . ILE A 1 98 ? -20.172 -12.492 -12.852 1 91.81 98 ILE A C 1
ATOM 760 O O . ILE A 1 98 ? -20.422 -12.094 -13.992 1 91.81 98 ILE A O 1
ATOM 764 N N . LEU A 1 99 ? -19.281 -13.422 -12.562 1 89.12 99 LEU A N 1
ATOM 765 C CA . LEU A 1 99 ? -18.562 -14.18 -13.578 1 89.12 99 LEU A CA 1
ATOM 766 C C . LEU A 1 99 ? -19.141 -15.586 -13.703 1 89.12 99 LEU A C 1
ATOM 768 O O . LEU A 1 99 ? -19.828 -16.062 -12.797 1 89.12 99 LEU A O 1
ATOM 772 N N . PRO A 1 100 ? -18.844 -16.188 -14.891 1 85 100 PRO A N 1
ATOM 773 C CA . PRO A 1 100 ? -19.281 -17.578 -15.039 1 85 100 PRO A CA 1
ATOM 774 C C . PRO A 1 100 ? -18.812 -18.469 -13.891 1 85 100 PRO A C 1
ATOM 776 O O . PRO A 1 100 ? -17.672 -18.328 -13.422 1 85 100 PRO A O 1
ATOM 779 N N . GLY A 1 101 ? -19.719 -19.391 -13.461 1 82.81 101 GLY A N 1
ATOM 780 C CA . GLY A 1 101 ? -19.391 -20.297 -12.375 1 82.81 101 GLY A CA 1
ATOM 781 C C . GLY A 1 101 ? -19.688 -19.719 -11.008 1 82.81 101 GLY A C 1
ATOM 782 O O . GLY A 1 101 ? -19.406 -20.359 -9.984 1 82.81 101 GLY A O 1
ATOM 783 N N . GLY A 1 102 ? -20.188 -18.547 -11.039 1 80.94 102 GLY A N 1
ATOM 784 C CA . GLY A 1 102 ? -20.578 -17.922 -9.789 1 80.94 102 GLY A CA 1
ATOM 785 C C . GLY A 1 102 ? -19.453 -17.172 -9.109 1 80.94 102 GLY A C 1
ATOM 786 O O . GLY A 1 102 ? -19.484 -16.938 -7.902 1 80.94 102 GLY A O 1
ATOM 787 N N . TYR A 1 103 ? -18.5 -16.891 -9.883 1 86.5 103 TYR A N 1
ATOM 788 C CA . TYR A 1 103 ? -17.391 -16.125 -9.344 1 86.5 103 TYR A CA 1
ATOM 789 C C . TYR A 1 103 ? -17.672 -14.625 -9.398 1 86.5 103 TYR A C 1
ATOM 791 O O . TYR A 1 103 ? -18.562 -14.188 -10.117 1 86.5 103 TYR A O 1
ATOM 799 N N . LEU A 1 104 ? -17 -13.945 -8.586 1 89.81 104 LEU A N 1
ATOM 800 C CA . LEU A 1 104 ? -17.188 -12.5 -8.5 1 89.81 104 LEU A CA 1
ATOM 801 C C . LEU A 1 104 ? -15.945 -11.75 -8.953 1 89.81 104 LEU A C 1
ATOM 803 O O . LEU A 1 104 ? -14.836 -12.047 -8.492 1 89.81 104 LEU A O 1
ATOM 807 N N . TYR A 1 105 ? -16.141 -10.82 -9.906 1 91.62 105 TYR A N 1
ATOM 808 C CA . TYR A 1 105 ? -15.047 -9.945 -10.328 1 91.62 105 TYR A CA 1
ATOM 809 C C . TYR A 1 105 ? -14.789 -8.859 -9.289 1 91.62 105 TYR A C 1
ATOM 811 O O . TYR A 1 105 ? -15.656 -8.023 -9.023 1 91.62 105 TYR A O 1
ATOM 819 N N . MET A 1 106 ? -13.508 -8.875 -8.719 1 93.62 106 MET A N 1
ATOM 820 C CA . MET A 1 106 ? -13.203 -7.914 -7.664 1 93.62 106 MET A CA 1
ATOM 821 C C . MET A 1 106 ? -11.93 -7.141 -7.98 1 93.62 106 MET A C 1
ATOM 823 O O . MET A 1 106 ? -11.492 -6.305 -7.188 1 93.62 106 MET A O 1
ATOM 827 N N . MET A 1 107 ? -11.375 -7.297 -9.109 1 93.56 107 MET A N 1
ATOM 828 C CA . MET A 1 107 ? -10.047 -6.762 -9.422 1 93.56 107 MET A CA 1
ATOM 829 C C . MET A 1 107 ? -10.086 -5.238 -9.5 1 93.56 107 MET A C 1
ATOM 831 O O . MET A 1 107 ? -9.086 -4.578 -9.203 1 93.56 107 MET A O 1
ATOM 835 N N . ASP A 1 108 ? -11.234 -4.703 -9.914 1 93.69 108 ASP A N 1
ATOM 836 C CA . ASP A 1 108 ? -11.352 -3.25 -9.961 1 93.69 108 ASP A CA 1
ATOM 837 C C . ASP A 1 108 ? -11.258 -2.643 -8.562 1 93.69 108 ASP A C 1
ATOM 839 O O . ASP A 1 108 ? -10.648 -1.587 -8.383 1 93.69 108 ASP A O 1
ATOM 843 N N . MET A 1 109 ? -11.805 -3.326 -7.57 1 95.88 109 MET A N 1
ATOM 844 C CA . MET A 1 109 ? -11.734 -2.871 -6.184 1 95.88 109 MET A CA 1
ATOM 845 C C . MET A 1 109 ? -10.336 -3.084 -5.613 1 95.88 109 MET A C 1
ATOM 847 O O . MET A 1 109 ? -9.766 -2.182 -4.996 1 95.88 109 MET A O 1
ATOM 851 N N . LEU A 1 110 ? -9.789 -4.234 -5.906 1 97.12 110 LEU A N 1
ATOM 852 C CA . LEU A 1 110 ? -8.484 -4.594 -5.363 1 97.12 110 LEU A CA 1
ATOM 853 C C . LEU A 1 110 ? -7.375 -3.768 -6.016 1 97.12 110 LEU A C 1
ATOM 855 O O . LEU A 1 110 ? -6.316 -3.559 -5.418 1 97.12 110 LEU A O 1
ATOM 859 N N . GLY A 1 111 ? -7.645 -3.312 -7.223 1 97.44 111 GLY A N 1
ATOM 860 C CA . GLY A 1 111 ? -6.66 -2.514 -7.934 1 97.44 111 GLY A CA 1
ATOM 861 C C . GLY A 1 111 ? -6.68 -1.051 -7.531 1 97.44 111 GLY A C 1
ATOM 862 O O . GLY A 1 111 ? -5.793 -0.286 -7.922 1 97.44 111 GLY A O 1
ATOM 863 N N . ASP A 1 112 ? -7.695 -0.638 -6.812 1 97.75 112 ASP A N 1
ATOM 864 C CA . ASP A 1 112 ? -7.824 0.733 -6.328 1 97.75 112 ASP A CA 1
ATOM 865 C C . ASP A 1 112 ? -7.008 0.948 -5.059 1 97.75 112 ASP A C 1
ATOM 867 O O . ASP A 1 112 ? -7.457 0.62 -3.959 1 97.75 112 ASP A O 1
ATOM 871 N N . ALA A 1 113 ? -5.805 1.534 -5.23 1 97.38 113 ALA A N 1
ATOM 872 C CA . ALA A 1 113 ? -4.844 1.665 -4.141 1 97.38 113 ALA A CA 1
ATOM 873 C C . ALA A 1 113 ? -5.422 2.492 -2.994 1 97.38 113 ALA A C 1
ATOM 875 O O . ALA A 1 113 ? -5.219 2.17 -1.822 1 97.38 113 ALA A O 1
ATOM 876 N N . ARG A 1 114 ? -6.098 3.557 -3.312 1 96.62 114 ARG A N 1
ATOM 877 C CA . ARG A 1 114 ? -6.711 4.402 -2.293 1 96.62 114 ARG A CA 1
ATOM 878 C C . ARG A 1 114 ? -7.758 3.633 -1.497 1 96.62 114 ARG A C 1
ATOM 880 O O . ARG A 1 114 ? -7.801 3.721 -0.268 1 96.62 114 ARG A O 1
ATOM 887 N N . PHE A 1 115 ? -8.531 2.902 -2.223 1 97.69 115 PHE A N 1
ATOM 888 C CA . PHE A 1 115 ? -9.555 2.086 -1.583 1 97.69 115 PHE A CA 1
ATOM 889 C C . PHE A 1 115 ? -8.922 1.056 -0.654 1 97.69 115 PHE A C 1
ATOM 891 O O . PHE A 1 115 ? -9.391 0.857 0.469 1 97.69 115 PHE A O 1
ATOM 898 N N . MET A 1 116 ? -7.891 0.393 -1.07 1 98.12 116 MET A N 1
ATOM 899 C CA . MET A 1 116 ? -7.203 -0.597 -0.245 1 98.12 116 MET A CA 1
ATOM 900 C C . MET A 1 116 ? -6.652 0.043 1.025 1 98.12 116 MET A C 1
ATOM 902 O O . MET A 1 116 ? -6.711 -0.554 2.102 1 98.12 116 MET A O 1
ATOM 906 N N . GLN A 1 117 ? -6.145 1.219 0.893 1 97.88 117 GLN A N 1
ATOM 907 C CA . GLN A 1 117 ? -5.621 1.927 2.057 1 97.88 117 GLN A CA 1
ATOM 908 C C . GLN A 1 117 ? -6.727 2.215 3.066 1 97.88 117 GLN A C 1
ATOM 910 O O . GLN A 1 117 ? -6.516 2.105 4.277 1 97.88 117 GLN A O 1
ATOM 915 N N . GLU A 1 118 ? -7.906 2.596 2.561 1 98.06 118 GLU A N 1
ATOM 916 C CA . GLU A 1 118 ? -9.031 2.857 3.453 1 98.06 118 GLU A CA 1
ATOM 917 C C . GLU A 1 118 ? -9.438 1.596 4.207 1 98.06 118 GLU A C 1
ATOM 919 O O . GLU A 1 118 ? -9.672 1.638 5.418 1 98.06 118 GLU A O 1
ATOM 924 N N . VAL A 1 119 ? -9.508 0.513 3.482 1 98.62 119 VAL A N 1
ATOM 925 C CA . VAL A 1 119 ? -9.883 -0.746 4.121 1 98.62 119 VAL A CA 1
ATOM 926 C C . VAL A 1 119 ? -8.797 -1.168 5.105 1 98.62 119 VAL A C 1
ATOM 928 O O . VAL A 1 119 ? -9.094 -1.648 6.203 1 98.62 119 VAL A O 1
ATOM 931 N N . GLY A 1 120 ? -7.535 -1.022 4.707 1 98.5 120 GLY A N 1
ATOM 932 C CA . GLY A 1 120 ? -6.438 -1.308 5.621 1 98.5 120 GLY A CA 1
ATOM 933 C C . GLY A 1 120 ? -6.504 -0.499 6.902 1 98.5 120 GLY A C 1
ATOM 934 O O . GLY A 1 120 ? -6.227 -1.021 7.984 1 98.5 120 GLY A O 1
ATOM 935 N N . ARG A 1 121 ? -6.82 0.773 6.754 1 98.25 121 ARG A N 1
ATOM 936 C CA . ARG A 1 121 ? -6.957 1.642 7.918 1 98.25 121 ARG A CA 1
ATOM 937 C C . ARG A 1 121 ? -8.062 1.146 8.844 1 98.25 121 ARG A C 1
ATOM 939 O O . ARG A 1 121 ? -7.922 1.193 10.07 1 98.25 121 ARG A O 1
ATOM 946 N N . LEU A 1 122 ? -9.141 0.677 8.297 1 98.44 122 LEU A N 1
ATOM 947 C CA . LEU A 1 122 ? -10.242 0.131 9.078 1 98.44 122 LEU A CA 1
ATOM 948 C C . LEU A 1 122 ? -9.773 -1.042 9.938 1 98.44 122 LEU A C 1
ATOM 950 O O . LEU A 1 122 ? -9.992 -1.058 11.148 1 98.44 122 LEU A O 1
ATOM 954 N N . PHE A 1 123 ? -9.109 -1.989 9.289 1 98.44 123 PHE A N 1
ATOM 955 C CA . PHE A 1 123 ? -8.602 -3.143 10.031 1 98.44 123 PHE A CA 1
ATOM 956 C C . PHE A 1 123 ? -7.617 -2.709 11.102 1 98.44 123 PHE A C 1
ATOM 958 O O . PHE A 1 123 ? -7.664 -3.201 12.234 1 98.44 123 PHE A O 1
ATOM 965 N N . SER A 1 124 ? -6.703 -1.831 10.703 1 97.25 124 SER A N 1
ATOM 966 C CA . SER A 1 124 ? -5.703 -1.353 11.648 1 97.25 124 SER A CA 1
ATOM 967 C C . SER A 1 124 ? -6.359 -0.699 12.859 1 97.25 124 SER A C 1
ATOM 969 O O . SER A 1 124 ? -5.918 -0.895 13.992 1 97.25 124 SER A O 1
ATOM 971 N N . ALA A 1 125 ? -7.398 0.106 12.594 1 96.38 125 ALA A N 1
ATOM 972 C CA . ALA A 1 125 ? -8.117 0.792 13.664 1 96.38 125 ALA A CA 1
ATOM 973 C C . ALA A 1 125 ? -8.742 -0.209 14.633 1 96.38 125 ALA A C 1
ATOM 975 O O . ALA A 1 125 ? -8.633 -0.057 15.852 1 96.38 125 ALA A O 1
ATOM 976 N N . ILE A 1 126 ? -9.289 -1.212 14.078 1 95.38 126 ILE A N 1
ATOM 977 C CA . ILE A 1 126 ? -10 -2.219 14.859 1 95.38 126 ILE A CA 1
ATOM 978 C C . ILE A 1 126 ? -9 -3.051 15.656 1 95.38 126 ILE A C 1
ATOM 980 O O . ILE A 1 126 ? -9.297 -3.488 16.766 1 95.38 126 ILE A O 1
ATOM 984 N N . LEU A 1 127 ? -7.812 -3.174 15.164 1 93.56 127 LEU A N 1
ATOM 985 C CA . LEU A 1 127 ? -6.809 -4.039 15.766 1 93.56 127 LEU A CA 1
ATOM 986 C C . LEU A 1 127 ? -5.828 -3.229 16.609 1 93.56 127 LEU A C 1
ATOM 988 O O . LEU A 1 127 ? -4.816 -3.76 17.078 1 93.56 127 LEU A O 1
ATOM 992 N N . SER A 1 128 ? -6.059 -1.989 16.797 1 90.56 128 SER A N 1
ATOM 993 C CA . SER A 1 128 ? -5.102 -1.076 17.422 1 90.56 128 SER A CA 1
ATOM 994 C C . SER A 1 128 ? -4.785 -1.491 18.844 1 90.56 128 SER A C 1
ATOM 996 O O . SER A 1 128 ? -3.723 -1.153 19.375 1 90.56 128 SER A O 1
ATOM 998 N N . HIS A 1 129 ? -5.637 -2.268 19.484 1 91.69 129 HIS A N 1
ATOM 999 C CA . HIS A 1 129 ? -5.457 -2.686 20.875 1 91.69 129 HIS A CA 1
ATOM 1000 C C . HIS A 1 129 ? -4.648 -3.977 20.953 1 91.69 129 HIS A C 1
ATOM 1002 O O . HIS A 1 129 ? -4.262 -4.402 22.047 1 91.69 129 HIS A O 1
ATOM 1008 N N . LYS A 1 130 ? -4.395 -4.562 19.891 1 95.38 130 LYS A N 1
ATOM 1009 C CA . LYS A 1 130 ? -3.67 -5.828 19.844 1 95.38 130 LYS A CA 1
ATOM 1010 C C . LYS A 1 130 ? -2.205 -5.613 19.469 1 95.38 130 LYS A C 1
ATOM 1012 O O . LYS A 1 130 ? -1.877 -4.684 18.734 1 95.38 130 LYS A O 1
ATOM 1017 N N . LYS A 1 131 ? -1.403 -6.438 20.047 1 96.88 131 LYS A N 1
ATOM 1018 C CA . LYS A 1 131 ? -0.011 -6.469 19.609 1 96.88 131 LYS A CA 1
ATOM 1019 C C . LYS A 1 131 ? 0.145 -7.277 18.328 1 96.88 131 LYS A C 1
ATOM 1021 O O . LYS A 1 131 ? -0.113 -8.484 18.312 1 96.88 131 LYS A O 1
ATOM 1026 N N . ILE A 1 132 ? 0.48 -6.664 17.312 1 98.25 132 ILE A N 1
ATOM 1027 C CA . ILE A 1 132 ? 0.696 -7.305 16.031 1 98.25 132 ILE A CA 1
ATOM 1028 C C . ILE A 1 132 ? 2.127 -7.051 15.555 1 98.25 132 ILE A C 1
ATOM 1030 O O . ILE A 1 132 ? 2.58 -5.906 15.516 1 98.25 132 ILE A O 1
ATOM 1034 N N . ASP A 1 133 ? 2.793 -8.133 15.188 1 98.31 133 ASP A N 1
ATOM 1035 C CA . ASP A 1 133 ? 4.199 -8.031 14.812 1 98.31 133 ASP A CA 1
ATOM 1036 C C . ASP A 1 133 ? 4.375 -8.148 13.297 1 98.31 133 ASP A C 1
ATOM 1038 O O . ASP A 1 133 ? 5.422 -7.781 12.766 1 98.31 133 ASP A O 1
ATOM 1042 N N . ALA A 1 134 ? 3.359 -8.703 12.602 1 98.62 134 ALA A N 1
ATOM 1043 C CA . ALA A 1 134 ? 3.436 -8.914 11.156 1 98.62 134 ALA A CA 1
ATOM 1044 C C . ALA A 1 134 ? 2.053 -9.164 10.57 1 98.62 134 ALA A C 1
ATOM 1046 O O . ALA A 1 134 ? 1.119 -9.531 11.289 1 98.62 134 ALA A O 1
ATOM 1047 N N . VAL A 1 135 ? 1.935 -8.938 9.328 1 98.81 135 VAL A N 1
ATOM 1048 C CA . VAL A 1 135 ? 0.75 -9.281 8.547 1 98.81 135 VAL A CA 1
ATOM 1049 C C . VAL A 1 135 ? 1.105 -10.336 7.5 1 98.81 135 VAL A C 1
ATOM 1051 O O . VAL A 1 135 ? 2.158 -10.258 6.863 1 98.81 135 VAL A O 1
ATOM 1054 N N . ILE A 1 136 ? 0.254 -11.352 7.285 1 98.69 136 ILE A N 1
ATOM 1055 C CA . ILE A 1 136 ? 0.516 -12.328 6.238 1 98.69 136 ILE A CA 1
ATOM 1056 C C . ILE A 1 136 ? -0.714 -12.477 5.344 1 98.69 136 ILE A C 1
ATOM 1058 O O . ILE A 1 136 ? -1.841 -12.234 5.785 1 98.69 136 ILE A O 1
ATOM 1062 N N . THR A 1 137 ? -0.532 -12.75 4.168 1 98.19 137 THR A N 1
ATOM 1063 C CA . THR A 1 137 ? -1.56 -13.078 3.188 1 98.19 137 THR A CA 1
ATOM 1064 C C . THR A 1 137 ? -1.022 -14.07 2.152 1 98.19 137 THR A C 1
ATOM 1066 O O . THR A 1 137 ? 0.18 -14.336 2.107 1 98.19 137 THR A O 1
ATOM 1069 N N . VAL A 1 138 ? -1.887 -14.688 1.457 1 95.38 138 VAL A N 1
ATOM 1070 C CA . VAL A 1 138 ? -1.489 -15.602 0.393 1 95.38 138 VAL A CA 1
ATOM 1071 C C . VAL A 1 138 ? -1.467 -14.867 -0.943 1 95.38 138 VAL A C 1
ATOM 1073 O O . VAL A 1 138 ? -2.312 -14.008 -1.197 1 95.38 138 VAL A O 1
ATOM 1076 N N . ALA A 1 139 ? -0.465 -15.117 -1.782 1 93.44 139 ALA A N 1
ATOM 1077 C CA . ALA A 1 139 ? -0.458 -14.586 -3.143 1 93.44 139 ALA A CA 1
ATOM 1078 C C . ALA A 1 139 ? -1.716 -15 -3.9 1 93.44 139 ALA A C 1
ATOM 1080 O O . ALA A 1 139 ? -2.109 -16.172 -3.869 1 93.44 139 ALA A O 1
ATOM 1081 N N . THR A 1 140 ? -2.381 -14.07 -4.469 1 92.06 140 THR A N 1
ATOM 1082 C CA . THR A 1 140 ? -1.9 -12.773 -4.918 1 92.06 140 THR A CA 1
ATOM 1083 C C . THR A 1 140 ? -2.875 -11.664 -4.52 1 92.06 140 THR A C 1
ATOM 1085 O O . THR A 1 140 ? -2.459 -10.602 -4.059 1 92.06 140 THR A O 1
ATOM 1088 N N . LYS A 1 141 ? -4.152 -11.961 -4.457 1 94.19 141 LYS A N 1
ATOM 1089 C CA . LYS A 1 141 ? -5.191 -10.93 -4.426 1 94.19 141 LYS A CA 1
ATOM 1090 C C . LYS A 1 141 ? -5.23 -10.227 -3.07 1 94.19 141 LYS A C 1
ATOM 1092 O O . LYS A 1 141 ? -5.617 -9.062 -2.98 1 94.19 141 LYS A O 1
ATOM 1097 N N . GLY A 1 142 ? -4.77 -10.875 -2.061 1 96.88 142 GLY A N 1
ATOM 1098 C CA . GLY A 1 142 ? -4.793 -10.289 -0.727 1 96.88 142 GLY A CA 1
ATOM 1099 C C . GLY A 1 142 ? -3.635 -9.352 -0.463 1 96.88 142 GLY A C 1
ATOM 1100 O O . GLY A 1 142 ? -3.633 -8.625 0.531 1 96.88 142 GLY A O 1
ATOM 1101 N N . ILE A 1 143 ? -2.678 -9.281 -1.311 1 97.88 143 ILE A N 1
ATOM 1102 C CA . ILE A 1 143 ? -1.408 -8.602 -1.073 1 97.88 143 ILE A CA 1
ATOM 1103 C C . ILE A 1 143 ? -1.646 -7.105 -0.895 1 97.88 143 ILE A C 1
ATOM 1105 O O . ILE A 1 143 ? -1.162 -6.504 0.066 1 97.88 143 ILE A O 1
ATOM 1109 N N . PRO A 1 144 ? -2.467 -6.457 -1.76 1 98 144 PRO A N 1
ATOM 1110 C CA . PRO A 1 144 ? -2.672 -5.02 -1.567 1 98 144 PRO A CA 1
ATOM 1111 C C . PRO A 1 144 ? -3.258 -4.688 -0.198 1 98 144 PRO A C 1
ATOM 1113 O O . PRO A 1 144 ? -2.828 -3.725 0.444 1 98 144 PRO A O 1
ATOM 1116 N N . LEU A 1 145 ? -4.168 -5.465 0.196 1 98.56 145 LEU A N 1
ATOM 1117 C CA . LEU A 1 145 ? -4.797 -5.234 1.492 1 98.56 145 LEU A CA 1
ATOM 1118 C C . LEU A 1 145 ? -3.805 -5.477 2.627 1 98.56 145 LEU A C 1
ATOM 1120 O O . LEU A 1 145 ? -3.773 -4.723 3.602 1 98.56 145 LEU A O 1
ATOM 1124 N N . ALA A 1 146 ? -3.01 -6.5 2.508 1 98.81 146 ALA A N 1
ATOM 1125 C CA . ALA A 1 146 ? -1.999 -6.805 3.518 1 98.81 146 ALA A CA 1
ATOM 1126 C C . ALA A 1 146 ? -1.023 -5.645 3.688 1 98.81 146 ALA A C 1
ATOM 1128 O O . ALA A 1 146 ? -0.69 -5.266 4.812 1 98.81 146 ALA A O 1
ATOM 1129 N N . TYR A 1 147 ? -0.617 -5.066 2.6 1 98.62 147 TYR A N 1
ATOM 1130 C CA . TYR A 1 147 ? 0.343 -3.971 2.662 1 98.62 147 TYR A CA 1
ATOM 1131 C C . TYR A 1 147 ? -0.304 -2.709 3.223 1 98.62 147 TYR A C 1
ATOM 1133 O O . TYR A 1 147 ? 0.344 -1.932 3.926 1 98.62 147 TYR A O 1
ATOM 1141 N N . ALA A 1 148 ? -1.569 -2.488 2.844 1 98.56 148 ALA A N 1
ATOM 1142 C CA . ALA A 1 148 ? -2.283 -1.362 3.439 1 98.56 148 ALA A CA 1
ATOM 1143 C C . ALA A 1 148 ? -2.342 -1.489 4.957 1 98.56 148 ALA A C 1
ATOM 1145 O O . ALA A 1 148 ? -2.039 -0.537 5.68 1 98.56 148 ALA A O 1
ATOM 1146 N N . VAL A 1 149 ? -2.662 -2.656 5.441 1 98.62 149 VAL A N 1
ATOM 1147 C CA . VAL A 1 149 ? -2.721 -2.9 6.879 1 98.62 149 VAL A CA 1
ATOM 1148 C C . VAL A 1 149 ? -1.328 -2.746 7.488 1 98.62 149 VAL A C 1
ATOM 1150 O O . VAL A 1 149 ? -1.161 -2.072 8.508 1 98.62 149 VAL A O 1
ATOM 1153 N N . GLY A 1 150 ? -0.346 -3.371 6.867 1 98.44 150 GLY A N 1
ATOM 1154 C CA . GLY A 1 150 ? 1.025 -3.283 7.34 1 98.44 150 GLY A CA 1
ATOM 1155 C C . GLY A 1 150 ? 1.523 -1.856 7.465 1 98.44 150 GLY A C 1
ATOM 1156 O O . GLY A 1 150 ? 2.264 -1.53 8.398 1 98.44 150 GLY A O 1
ATOM 1157 N N . GLN A 1 151 ? 1.124 -1.085 6.516 1 98.06 151 GLN A N 1
ATOM 1158 C CA . GLN A 1 151 ? 1.522 0.318 6.531 1 98.06 151 GLN A CA 1
ATOM 1159 C C . GLN A 1 151 ? 0.932 1.044 7.738 1 98.06 151 GLN A C 1
ATOM 1161 O O . GLN A 1 151 ? 1.641 1.764 8.445 1 98.06 151 GLN A O 1
ATOM 1166 N N . HIS A 1 152 ? -0.352 0.885 7.98 1 98.19 152 HIS A N 1
ATOM 1167 C CA . HIS A 1 152 ? -1.023 1.591 9.07 1 98.19 152 HIS A CA 1
ATOM 1168 C C . HIS A 1 152 ? -0.577 1.062 10.422 1 98.19 152 HIS A C 1
ATOM 1170 O O . HIS A 1 152 ? -0.515 1.815 11.398 1 98.19 152 HIS A O 1
ATOM 1176 N N . LEU A 1 153 ? -0.178 -0.219 10.484 1 97.94 153 LEU A N 1
ATOM 1177 C CA . LEU A 1 153 ? 0.275 -0.825 11.734 1 97.94 153 LEU A CA 1
ATOM 1178 C C . LEU A 1 153 ? 1.784 -0.67 11.898 1 97.94 153 LEU A C 1
ATOM 1180 O O . LEU A 1 153 ? 2.32 -0.882 12.984 1 97.94 153 LEU A O 1
ATOM 1184 N N . ASP A 1 154 ? 2.402 -0.301 10.828 1 97.56 154 ASP A N 1
ATOM 1185 C CA . ASP A 1 154 ? 3.857 -0.185 10.773 1 97.56 154 ASP A CA 1
ATOM 1186 C C . ASP A 1 154 ? 4.527 -1.506 11.148 1 97.56 154 ASP A C 1
ATOM 1188 O O . ASP A 1 154 ? 5.387 -1.545 12.031 1 97.56 154 ASP A O 1
ATOM 1192 N N . VAL A 1 155 ? 4.172 -2.576 10.492 1 98.12 155 VAL A N 1
ATOM 1193 C CA . VAL A 1 155 ? 4.742 -3.904 10.688 1 98.12 155 VAL A CA 1
ATOM 1194 C C . VAL A 1 155 ? 5.02 -4.555 9.336 1 98.12 155 VAL A C 1
ATOM 1196 O O . VAL A 1 155 ? 4.426 -4.172 8.32 1 98.12 155 VAL A O 1
ATOM 1199 N N . PRO A 1 156 ? 5.887 -5.488 9.266 1 98.25 156 PRO A N 1
ATOM 1200 C CA . PRO A 1 156 ? 6.223 -6.133 7.996 1 98.25 156 PRO A CA 1
ATOM 1201 C C . PRO A 1 156 ? 5.094 -7.02 7.469 1 98.25 156 PRO A C 1
ATOM 1203 O O . PRO A 1 156 ? 4.242 -7.461 8.242 1 98.25 156 PRO A O 1
ATOM 1206 N N . VAL A 1 157 ? 5.113 -7.191 6.168 1 98.5 157 VAL A N 1
ATOM 1207 C CA . VAL A 1 157 ? 4.172 -8.062 5.477 1 98.5 157 VAL A CA 1
ATOM 1208 C C . VAL A 1 157 ? 4.914 -9.266 4.891 1 98.5 157 VAL A C 1
ATOM 1210 O O . VAL A 1 157 ? 5.984 -9.109 4.301 1 98.5 157 VAL A O 1
ATOM 1213 N N . SER A 1 158 ? 4.395 -10.414 5.102 1 97.19 158 SER A N 1
ATOM 1214 C CA . SER A 1 158 ? 4.914 -11.633 4.484 1 97.19 158 SER A CA 1
ATOM 1215 C C . SER A 1 158 ? 3.879 -12.273 3.561 1 97.19 158 SER A C 1
ATOM 1217 O O . SER A 1 158 ? 2.691 -12.312 3.887 1 97.19 158 SER A O 1
ATOM 1219 N N . ILE A 1 159 ? 4.348 -12.742 2.471 1 96.44 159 ILE A N 1
ATOM 1220 C CA . ILE A 1 159 ? 3.457 -13.305 1.463 1 96.44 159 ILE A CA 1
ATOM 1221 C C . ILE A 1 159 ? 3.654 -14.812 1.389 1 96.44 159 ILE A C 1
ATOM 1223 O O . ILE A 1 159 ? 4.75 -15.289 1.076 1 96.44 159 ILE A O 1
ATOM 1227 N N . VAL A 1 160 ? 2.613 -15.516 1.688 1 96.38 160 VAL A N 1
ATOM 1228 C CA . VAL A 1 160 ? 2.572 -16.969 1.538 1 96.38 160 VAL A CA 1
ATOM 1229 C C . VAL A 1 160 ? 2.342 -17.328 0.073 1 96.38 160 VAL A C 1
ATOM 1231 O O . VAL A 1 160 ? 1.512 -16.719 -0.602 1 96.38 160 VAL A O 1
ATOM 1234 N N . ARG A 1 161 ? 3.062 -18.281 -0.357 1 93.12 161 ARG A N 1
ATOM 1235 C CA . ARG A 1 161 ? 2.963 -18.656 -1.764 1 93.12 161 ARG A CA 1
ATOM 1236 C C . ARG A 1 161 ? 2.504 -20.109 -1.91 1 93.12 161 ARG A C 1
ATOM 1238 O O . ARG A 1 161 ? 2.605 -20.891 -0.968 1 93.12 161 ARG A O 1
ATOM 1245 N N . ARG A 1 162 ? 2.039 -20.375 -3.129 1 85.75 162 ARG A N 1
ATOM 1246 C CA . ARG A 1 162 ? 1.621 -21.734 -3.428 1 85.75 162 ARG A CA 1
ATOM 1247 C C . ARG A 1 162 ? 2.766 -22.547 -4.039 1 85.75 162 ARG A C 1
ATOM 1249 O O . ARG A 1 162 ? 2.729 -23.781 -4.059 1 85.75 162 ARG A O 1
ATOM 1256 N N . ASP A 1 163 ? 3.754 -21.844 -4.543 1 78.81 163 ASP A N 1
ATOM 1257 C CA . ASP A 1 163 ? 4.891 -22.531 -5.156 1 78.81 163 ASP A CA 1
ATOM 1258 C C . ASP A 1 163 ? 6.199 -22.109 -4.492 1 78.81 163 ASP A C 1
ATOM 1260 O O . ASP A 1 163 ? 6.246 -21.125 -3.756 1 78.81 163 ASP A O 1
ATOM 1264 N N . HIS A 1 164 ? 7.152 -23.047 -4.629 1 71.19 164 HIS A N 1
ATOM 1265 C CA . HIS A 1 164 ? 8.477 -22.766 -4.09 1 71.19 164 HIS A CA 1
ATOM 1266 C C . HIS A 1 164 ? 9.281 -21.891 -5.035 1 71.19 164 HIS A C 1
ATOM 1268 O O . HIS A 1 164 ? 9.258 -22.078 -6.254 1 71.19 164 HIS A O 1
ATOM 1274 N N . ARG A 1 165 ? 9.891 -20.891 -4.43 1 73.19 165 ARG A N 1
ATOM 1275 C CA . ARG A 1 165 ? 10.766 -20.031 -5.211 1 73.19 165 ARG A CA 1
ATOM 1276 C C . ARG A 1 165 ? 12.164 -19.969 -4.594 1 73.19 165 ARG A C 1
ATOM 1278 O O . ARG A 1 165 ? 12.312 -19.672 -3.408 1 73.19 165 ARG A O 1
ATOM 1285 N N . VAL A 1 166 ? 13.117 -20.266 -5.359 1 69.5 166 VAL A N 1
ATOM 1286 C CA . VAL A 1 166 ? 14.508 -20.312 -4.918 1 69.5 166 VAL A CA 1
ATOM 1287 C C . VAL A 1 166 ? 14.938 -18.922 -4.438 1 69.5 166 VAL A C 1
ATOM 1289 O O . VAL A 1 166 ? 15.75 -18.797 -3.516 1 69.5 166 VAL A O 1
ATOM 1292 N N . THR A 1 167 ? 14.312 -17.906 -4.945 1 77.69 167 THR A N 1
ATOM 1293 C CA . THR A 1 167 ? 14.703 -16.531 -4.652 1 77.69 167 THR A CA 1
ATOM 1294 C C . THR A 1 167 ? 14.273 -16.141 -3.246 1 77.69 167 THR A C 1
ATOM 1296 O O . THR A 1 167 ? 14.617 -15.055 -2.77 1 77.69 167 THR A O 1
ATOM 1299 N N . GLU A 1 168 ? 13.648 -17.047 -2.486 1 84.69 168 GLU A N 1
ATOM 1300 C CA . GLU A 1 168 ? 13.133 -16.703 -1.165 1 84.69 168 GLU A CA 1
ATOM 1301 C C . GLU A 1 168 ? 13.914 -17.422 -0.062 1 84.69 168 GLU A C 1
ATOM 1303 O O . GLU A 1 168 ? 13.672 -17.188 1.124 1 84.69 168 GLU A O 1
ATOM 1308 N N . GLY A 1 169 ? 14.906 -18.25 -0.414 1 84.44 169 GLY A N 1
ATOM 1309 C CA . GLY A 1 169 ? 15.695 -18.969 0.57 1 84.44 169 GLY A CA 1
ATOM 1310 C C . GLY A 1 169 ? 14.992 -20.188 1.118 1 84.44 169 GLY A C 1
ATOM 1311 O O . GLY A 1 169 ? 14.18 -20.812 0.425 1 84.44 169 GLY A O 1
ATOM 1312 N N . SER A 1 170 ? 15.391 -20.594 2.332 1 89.38 170 SER A N 1
ATOM 1313 C CA . SER A 1 170 ? 14.789 -21.75 2.988 1 89.38 170 SER A CA 1
ATOM 1314 C C . SER A 1 170 ? 13.312 -21.5 3.299 1 89.38 170 SER A C 1
ATOM 1316 O O . SER A 1 170 ? 12.938 -20.391 3.709 1 89.38 170 SER A O 1
ATOM 1318 N N . MET A 1 171 ? 12.523 -22.531 3.066 1 92.94 171 MET A N 1
ATOM 1319 C CA . MET A 1 171 ? 11.078 -22.344 3.174 1 92.94 171 MET A CA 1
ATOM 1320 C C . MET A 1 171 ? 10.461 -23.391 4.098 1 92.94 171 MET A C 1
ATOM 1322 O O . MET A 1 171 ? 11.016 -24.469 4.285 1 92.94 171 MET A O 1
ATOM 1326 N N . VAL A 1 172 ? 9.367 -23.016 4.684 1 94.62 172 VAL A N 1
ATOM 1327 C CA . VAL A 1 172 ? 8.477 -23.922 5.414 1 94.62 172 VAL A CA 1
ATOM 1328 C C . VAL A 1 172 ? 7.191 -24.125 4.617 1 94.62 172 VAL A C 1
ATOM 1330 O O . VAL A 1 172 ? 6.578 -23.172 4.145 1 94.62 172 VAL A O 1
ATOM 1333 N N . SER A 1 173 ? 6.812 -25.422 4.422 1 95.25 173 SER A N 1
ATOM 1334 C CA . SER A 1 173 ? 5.633 -25.734 3.625 1 95.25 173 SER A CA 1
ATOM 1335 C C . SER A 1 173 ? 4.637 -26.578 4.418 1 95.25 173 SER A C 1
ATOM 1337 O O . SER A 1 173 ? 5.031 -27.344 5.297 1 95.25 173 SER A O 1
ATOM 1339 N N . ILE A 1 174 ? 3.377 -26.406 4.109 1 94.81 174 ILE A N 1
ATOM 1340 C CA . ILE A 1 174 ? 2.318 -27.25 4.652 1 94.81 174 ILE A CA 1
ATOM 1341 C C . ILE A 1 174 ? 1.313 -27.594 3.557 1 94.81 174 ILE A C 1
ATOM 1343 O O . ILE A 1 174 ? 1.233 -26.891 2.541 1 94.81 174 ILE A O 1
ATOM 1347 N N . ASN A 1 175 ? 0.578 -28.625 3.85 1 93.62 175 ASN A N 1
ATOM 1348 C CA . ASN A 1 175 ? -0.557 -28.969 3 1 93.62 175 ASN A CA 1
ATOM 1349 C C . ASN A 1 175 ? -1.88 -28.562 3.639 1 93.62 175 ASN A C 1
ATOM 1351 O O . ASN A 1 175 ? -2.027 -28.625 4.863 1 93.62 175 ASN A O 1
ATOM 1355 N N . TYR A 1 176 ? -2.746 -28.109 2.766 1 90.56 176 TYR A N 1
ATOM 1356 C CA . TYR A 1 176 ? -4.066 -27.719 3.244 1 90.56 176 TYR A CA 1
ATOM 1357 C C . TYR A 1 176 ? -5.129 -27.984 2.188 1 90.56 176 TYR A C 1
ATOM 1359 O O . TYR A 1 176 ? -4.809 -28.25 1.025 1 90.56 176 TYR A O 1
ATOM 1367 N N . VAL A 1 177 ? -6.312 -28.016 2.631 1 87.19 177 VAL A N 1
ATOM 1368 C CA . VAL A 1 177 ? -7.434 -28.188 1.713 1 87.19 177 VAL A CA 1
ATOM 1369 C C . VAL A 1 177 ? -8.016 -26.828 1.348 1 87.19 177 VAL A C 1
ATOM 1371 O O . VAL A 1 177 ? -8.508 -26.094 2.215 1 87.19 177 VAL A O 1
ATOM 1374 N N . SER A 1 178 ? -8.008 -26.516 0.025 1 81.94 178 SER A N 1
ATOM 1375 C CA . SER A 1 178 ? -8.516 -25.219 -0.43 1 81.94 178 SER A CA 1
ATOM 1376 C C . SER A 1 178 ? -10.039 -25.203 -0.456 1 81.94 178 SER A C 1
ATOM 1378 O O . SER A 1 178 ? -10.672 -26.172 -0.918 1 81.94 178 SER A O 1
ATOM 1380 N N . GLY A 1 179 ? -10.656 -24.109 0.014 1 72.06 179 GLY A N 1
ATOM 1381 C CA . GLY A 1 179 ? -12.102 -23.969 -0.021 1 72.06 179 GLY A CA 1
ATOM 1382 C C . GLY A 1 179 ? -12.656 -23.828 -1.427 1 72.06 179 GLY A C 1
ATOM 1383 O O . GLY A 1 179 ? -13.758 -24.312 -1.718 1 72.06 179 GLY A O 1
ATOM 1384 N N . SER A 1 180 ? -11.914 -23.125 -2.297 1 70.25 180 SER A N 1
ATOM 1385 C CA . SER A 1 180 ? -12.398 -22.844 -3.641 1 70.25 180 SER A CA 1
ATOM 1386 C C . SER A 1 180 ? -12.328 -24.078 -4.531 1 70.25 180 SER A C 1
ATOM 1388 O O . SER A 1 180 ? -13.242 -24.344 -5.312 1 70.25 180 SER A O 1
ATOM 1390 N N . SER A 1 181 ? -11.273 -24.922 -4.332 1 69.19 181 SER A N 1
ATOM 1391 C CA . SER A 1 181 ? -11.086 -26.047 -5.23 1 69.19 181 SER A CA 1
ATOM 1392 C C . SER A 1 181 ? -11.438 -27.359 -4.543 1 69.19 181 SER A C 1
ATOM 1394 O O . SER A 1 181 ? -11.648 -28.375 -5.207 1 69.19 181 SER A O 1
ATOM 1396 N N . LYS A 1 182 ? -11.492 -27.391 -3.25 1 77.38 182 LYS A N 1
ATOM 1397 C CA . LYS A 1 182 ? -11.711 -28.594 -2.449 1 77.38 182 LYS A CA 1
ATOM 1398 C C . LYS A 1 182 ? -10.641 -29.641 -2.734 1 77.38 182 LYS A C 1
ATOM 1400 O O . LYS A 1 182 ? -10.93 -30.844 -2.762 1 77.38 182 LYS A O 1
ATOM 1405 N N . ARG A 1 183 ? -9.391 -29.031 -3.035 1 85.44 183 ARG A N 1
ATOM 1406 C CA . ARG A 1 183 ? -8.25 -29.891 -3.309 1 85.44 183 ARG A CA 1
ATOM 1407 C C . ARG A 1 183 ? -7.102 -29.609 -2.348 1 85.44 183 ARG A C 1
ATOM 1409 O O . ARG A 1 183 ? -7.016 -28.516 -1.785 1 85.44 183 ARG A O 1
ATOM 1416 N N . ILE A 1 184 ? -6.316 -30.672 -2.193 1 89.25 184 ILE A N 1
ATOM 1417 C CA . ILE A 1 184 ? -5.113 -30.5 -1.385 1 89.25 184 ILE A CA 1
ATOM 1418 C C . ILE A 1 184 ? -4.113 -29.625 -2.125 1 89.25 184 ILE A C 1
ATOM 1420 O O . ILE A 1 184 ? -3.809 -29.859 -3.295 1 89.25 184 ILE A O 1
ATOM 1424 N N . GLN A 1 185 ? -3.691 -28.594 -1.45 1 91.38 185 GLN A N 1
ATOM 1425 C CA . GLN A 1 185 ? -2.703 -27.672 -1.997 1 91.38 185 GLN A CA 1
ATOM 1426 C C . GLN A 1 185 ? -1.574 -27.422 -1.001 1 91.38 185 GLN A C 1
ATOM 1428 O O . GLN A 1 185 ? -1.68 -27.797 0.17 1 91.38 185 GLN A O 1
ATOM 1433 N N . THR A 1 186 ? -0.532 -26.938 -1.522 1 93 186 THR A N 1
ATOM 1434 C CA . THR A 1 186 ? 0.621 -26.609 -0.687 1 93 186 THR A CA 1
ATOM 1435 C C . THR A 1 186 ? 0.831 -25.109 -0.603 1 93 186 THR A C 1
ATOM 1437 O O . THR A 1 186 ? 0.602 -24.391 -1.577 1 93 186 THR A O 1
ATOM 1440 N N . MET A 1 187 ? 1.145 -24.641 0.584 1 94.69 187 MET A N 1
ATOM 1441 C CA . MET A 1 187 ? 1.571 -23.25 0.745 1 94.69 187 MET A CA 1
ATOM 1442 C C . MET A 1 187 ? 2.908 -23.172 1.473 1 94.69 187 MET A C 1
ATOM 1444 O O . MET A 1 187 ? 3.229 -24.047 2.285 1 94.69 187 MET A O 1
ATOM 1448 N N . THR A 1 188 ? 3.688 -22.172 1.121 1 95.44 188 THR A N 1
ATOM 1449 C CA . THR A 1 188 ? 5.047 -22.062 1.637 1 95.44 188 THR A CA 1
ATOM 1450 C C . THR A 1 188 ? 5.348 -20.625 2.057 1 95.44 188 THR A C 1
ATOM 1452 O O . THR A 1 188 ? 4.742 -19.688 1.543 1 95.44 188 THR A O 1
ATOM 1455 N N . LEU A 1 189 ? 6.176 -20.484 3.033 1 95.75 189 LEU A N 1
ATOM 1456 C CA . LEU A 1 189 ? 6.66 -19.203 3.533 1 95.75 189 LEU A CA 1
ATOM 1457 C C . LEU A 1 189 ? 8.133 -19.297 3.914 1 95.75 189 LEU A C 1
ATOM 1459 O O . LEU A 1 189 ? 8.57 -20.281 4.5 1 95.75 189 LEU A O 1
ATOM 1463 N N . ALA A 1 190 ? 8.844 -18.25 3.553 1 93.69 190 ALA A N 1
ATOM 1464 C CA . ALA A 1 190 ? 10.266 -18.234 3.879 1 93.69 190 ALA A CA 1
ATOM 1465 C C . ALA A 1 190 ? 10.484 -18.297 5.387 1 93.69 190 ALA A C 1
ATOM 1467 O O . ALA A 1 190 ? 9.805 -17.594 6.145 1 93.69 190 ALA A O 1
ATOM 1468 N N . ARG A 1 191 ? 11.484 -19 5.805 1 92.44 191 ARG A N 1
ATOM 1469 C CA . ARG A 1 191 ? 11.773 -19.203 7.223 1 92.44 191 ARG A CA 1
ATOM 1470 C C . ARG A 1 191 ? 12.117 -17.891 7.902 1 92.44 191 ARG A C 1
ATOM 1472 O O . ARG A 1 191 ? 11.797 -17.688 9.078 1 92.44 191 ARG A O 1
ATOM 1479 N N . ARG A 1 192 ? 12.695 -17.016 7.168 1 91.06 192 ARG A N 1
ATOM 1480 C CA . ARG A 1 192 ? 13.18 -15.75 7.723 1 91.06 192 ARG A CA 1
ATOM 1481 C C . ARG A 1 192 ? 12.047 -14.742 7.867 1 91.06 192 ARG A C 1
ATOM 1483 O O . ARG A 1 192 ? 12.25 -13.648 8.406 1 91.06 192 ARG A O 1
ATOM 1490 N N . SER A 1 193 ? 10.898 -15.148 7.484 1 92.81 193 SER A N 1
ATOM 1491 C CA . SER A 1 193 ? 9.805 -14.188 7.371 1 92.81 193 SER A CA 1
ATOM 1492 C C . SER A 1 193 ? 9.227 -13.844 8.742 1 92.81 193 SER A C 1
ATOM 1494 O O . SER A 1 193 ? 8.688 -12.75 8.938 1 92.81 193 SER A O 1
ATOM 1496 N N . LEU A 1 194 ? 9.297 -14.812 9.664 1 95.62 194 LEU A N 1
ATOM 1497 C CA . LEU A 1 194 ? 8.672 -14.625 10.969 1 95.62 194 LEU A CA 1
ATOM 1498 C C . LEU A 1 194 ? 9.562 -15.164 12.078 1 95.62 194 LEU A C 1
ATOM 1500 O O . LEU A 1 194 ? 10.172 -16.219 11.93 1 95.62 194 LEU A O 1
ATOM 1504 N N . SER A 1 195 ? 9.562 -14.422 13.195 1 95.75 195 SER A N 1
ATOM 1505 C CA . SER A 1 195 ? 10.227 -14.914 14.398 1 95.75 195 SER A CA 1
ATOM 1506 C C . SER A 1 195 ? 9.266 -15.688 15.289 1 95.75 195 SER A C 1
ATOM 1508 O O . SER A 1 195 ? 8.078 -15.352 15.359 1 95.75 195 SER A O 1
ATOM 1510 N N . PRO A 1 196 ? 9.836 -16.703 15.93 1 97.06 196 PRO A N 1
ATOM 1511 C CA . PRO A 1 196 ? 8.977 -17.359 16.906 1 97.06 196 PRO A CA 1
ATOM 1512 C C . PRO A 1 196 ? 8.383 -16.391 17.922 1 97.06 196 PRO A C 1
ATOM 1514 O O . PRO A 1 196 ? 9.055 -15.438 18.344 1 97.06 196 PRO A O 1
ATOM 1517 N N . GLY A 1 197 ? 7.121 -16.625 18.234 1 97.75 197 GLY A N 1
ATOM 1518 C CA . GLY A 1 197 ? 6.461 -15.781 19.219 1 97.75 197 GLY A CA 1
ATOM 1519 C C . GLY A 1 197 ? 5.77 -14.578 18.609 1 97.75 197 GLY A C 1
ATOM 1520 O O . GLY A 1 197 ? 5.066 -13.836 19.297 1 97.75 197 GLY A O 1
ATOM 1521 N N . SER A 1 198 ? 5.906 -14.414 17.281 1 98.25 198 SER A N 1
ATOM 1522 C CA . SER A 1 198 ? 5.293 -13.273 16.609 1 98.25 198 SER A CA 1
ATOM 1523 C C . SER A 1 198 ? 3.77 -13.359 16.656 1 98.25 198 SER A C 1
ATOM 1525 O O . SER A 1 198 ? 3.201 -14.438 16.469 1 98.25 198 SER A O 1
ATOM 1527 N N . ASN A 1 199 ? 3.102 -12.258 16.969 1 98.75 199 ASN A N 1
ATOM 1528 C CA . ASN A 1 199 ? 1.662 -12.102 16.781 1 98.75 199 ASN A CA 1
ATOM 1529 C C . ASN A 1 199 ? 1.322 -11.648 15.367 1 98.75 199 ASN A C 1
ATOM 1531 O O . ASN A 1 199 ? 1.708 -10.555 14.953 1 98.75 199 ASN A O 1
ATOM 1535 N N . VAL A 1 200 ? 0.553 -12.5 14.68 1 98.81 200 VAL A N 1
ATOM 1536 C CA . VAL A 1 200 ? 0.423 -12.281 13.242 1 98.81 200 VAL A CA 1
ATOM 1537 C C . VAL A 1 200 ? -1.042 -12.047 12.883 1 98.81 200 VAL A C 1
ATOM 1539 O O . VAL A 1 200 ? -1.929 -12.75 13.367 1 98.81 200 VAL A O 1
ATOM 1542 N N . PHE A 1 201 ? -1.284 -11.031 12.125 1 98.81 201 PHE A N 1
ATOM 1543 C CA . PHE A 1 201 ? -2.598 -10.781 11.547 1 98.81 201 PHE A CA 1
ATOM 1544 C C . PHE A 1 201 ? -2.699 -11.383 10.156 1 98.81 201 PHE A C 1
ATOM 1546 O O . PHE A 1 201 ? -1.889 -11.07 9.281 1 98.81 201 PHE A O 1
ATOM 1553 N N . ILE A 1 202 ? -3.676 -12.281 9.906 1 98.81 202 ILE A N 1
ATOM 1554 C CA . ILE A 1 202 ? -3.941 -12.891 8.617 1 98.81 202 ILE A CA 1
ATOM 1555 C C . ILE A 1 202 ? -5 -12.078 7.867 1 98.81 202 ILE A C 1
ATOM 1557 O O . ILE A 1 202 ? -6.059 -11.766 8.422 1 98.81 202 ILE A O 1
ATOM 1561 N N . VAL A 1 203 ? -4.707 -11.719 6.625 1 98.69 203 VAL A N 1
ATOM 1562 C CA . VAL A 1 203 ? -5.699 -10.969 5.867 1 98.69 203 VAL A CA 1
ATOM 1563 C C . VAL A 1 203 ? -5.832 -11.547 4.465 1 98.69 203 VAL A C 1
ATOM 1565 O O . VAL A 1 203 ? -4.863 -12.078 3.912 1 98.69 203 VAL A O 1
ATOM 1568 N N . ASP A 1 204 ? -6.949 -11.531 3.855 1 97.19 204 ASP A N 1
ATOM 1569 C CA . ASP A 1 204 ? -7.195 -12 2.494 1 97.19 204 ASP A CA 1
ATOM 1570 C C . ASP A 1 204 ? -8.359 -11.234 1.858 1 97.19 204 ASP A C 1
ATOM 1572 O O . ASP A 1 204 ? -9.062 -10.484 2.539 1 97.19 204 ASP A O 1
ATOM 1576 N N . ASP A 1 205 ? -8.539 -11.414 0.588 1 96.69 205 ASP A N 1
ATOM 1577 C CA . ASP A 1 205 ? -9.57 -10.664 -0.115 1 96.69 205 ASP A CA 1
ATOM 1578 C C . ASP A 1 205 ? -10.938 -11.336 0.017 1 96.69 205 ASP A C 1
ATOM 1580 O O . ASP A 1 205 ? -11.945 -10.672 0.238 1 96.69 205 ASP A O 1
ATOM 1584 N N . PHE A 1 206 ? -10.922 -12.664 -0.073 1 95.5 206 PHE A N 1
ATOM 1585 C CA . PHE A 1 206 ? -12.18 -13.391 -0.139 1 95.5 206 PHE A CA 1
ATOM 1586 C C . PHE A 1 206 ? -12.094 -14.703 0.632 1 95.5 206 PHE A C 1
ATOM 1588 O O . PHE A 1 206 ? -11.102 -15.422 0.529 1 95.5 206 PHE A O 1
ATOM 1595 N N . MET A 1 207 ? -13.164 -14.961 1.382 1 94.44 207 MET A N 1
ATOM 1596 C CA . MET A 1 207 ? -13.211 -16.219 2.113 1 94.44 207 MET A CA 1
ATOM 1597 C C . MET A 1 207 ? -14.492 -16.984 1.789 1 94.44 207 MET A C 1
ATOM 1599 O O . MET A 1 207 ? -15.594 -16.484 2.018 1 94.44 207 MET A O 1
ATOM 1603 N N . LYS A 1 208 ? -14.297 -18.109 1.305 1 91.06 208 LYS A N 1
ATOM 1604 C CA . LYS A 1 208 ? -15.43 -19.016 1.119 1 91.06 208 LYS A CA 1
ATOM 1605 C C . LYS A 1 208 ? -15.672 -19.859 2.371 1 91.06 208 LYS A C 1
ATOM 1607 O O . LYS A 1 208 ? -16.328 -19.406 3.311 1 91.06 208 LYS A O 1
ATOM 1612 N N . ALA A 1 209 ? -14.977 -21.016 2.502 1 90.62 209 ALA A N 1
ATOM 1613 C CA . ALA A 1 209 ? -15.172 -21.875 3.67 1 90.62 209 ALA A CA 1
ATOM 1614 C C . ALA A 1 209 ? -14.07 -21.641 4.703 1 90.62 209 ALA A C 1
ATOM 1616 O O . ALA A 1 209 ? -14.203 -22.047 5.859 1 90.62 209 ALA A O 1
ATOM 1617 N N . GLY A 1 210 ? -13.016 -21.047 4.328 1 93.38 210 GLY A N 1
ATOM 1618 C CA . GLY A 1 210 ? -11.953 -20.75 5.273 1 93.38 210 GLY A CA 1
ATOM 1619 C C . GLY A 1 210 ? -10.766 -21.688 5.148 1 93.38 210 GLY A C 1
ATOM 1620 O O . GLY A 1 210 ? -9.891 -21.703 6.02 1 93.38 210 GLY A O 1
ATOM 1621 N N . GLY A 1 211 ? -10.734 -22.469 4.055 1 93.5 211 GLY A N 1
ATOM 1622 C CA . GLY A 1 211 ? -9.656 -23.422 3.863 1 93.5 211 GLY A CA 1
ATOM 1623 C C . GLY A 1 211 ? -8.289 -22.766 3.783 1 93.5 211 GLY A C 1
ATOM 1624 O O . GLY A 1 211 ? -7.336 -23.219 4.41 1 93.5 211 GLY A O 1
ATOM 1625 N N . THR A 1 212 ? -8.18 -21.688 3.004 1 94.12 212 THR A N 1
ATOM 1626 C CA . THR A 1 212 ? -6.918 -20.969 2.848 1 94.12 212 THR A CA 1
ATOM 1627 C C . THR A 1 212 ? -6.473 -20.359 4.176 1 94.12 212 THR A C 1
ATOM 1629 O O . THR A 1 212 ? -5.312 -20.516 4.57 1 94.12 212 THR A O 1
ATOM 1632 N N . VAL A 1 213 ? -7.348 -19.797 4.887 1 96.56 213 VAL A N 1
ATOM 1633 C CA . VAL A 1 213 ? -7.043 -19.188 6.176 1 96.56 213 VAL A CA 1
ATOM 1634 C C . VAL A 1 213 ? -6.586 -20.266 7.16 1 96.56 213 VAL A C 1
ATOM 1636 O O . VAL A 1 213 ? -5.605 -20.078 7.883 1 96.56 213 VAL A O 1
ATOM 1639 N N . ARG A 1 214 ? -7.266 -21.344 7.145 1 96.12 214 ARG A N 1
ATOM 1640 C CA . ARG A 1 214 ? -6.879 -22.453 8.008 1 96.12 214 ARG A CA 1
ATOM 1641 C C . ARG A 1 214 ? -5.469 -22.938 7.676 1 96.12 214 ARG A C 1
ATOM 1643 O O . ARG A 1 214 ? -4.676 -23.219 8.578 1 96.12 214 ARG A O 1
ATOM 1650 N N . GLY A 1 215 ? -5.199 -23.062 6.418 1 95.94 215 GLY A N 1
ATOM 1651 C CA . GLY A 1 215 ? -3.848 -23.391 5.996 1 95.94 215 GLY A CA 1
ATOM 1652 C C . GLY A 1 215 ? -2.803 -22.438 6.539 1 95.94 215 GLY A C 1
ATOM 1653 O O . GLY A 1 215 ? -1.758 -22.859 7.035 1 95.94 215 GLY A O 1
ATOM 1654 N N . MET A 1 216 ? -3.076 -21.141 6.508 1 97.62 216 MET A N 1
ATOM 1655 C CA . MET A 1 216 ? -2.145 -20.141 7.016 1 97.62 216 MET A CA 1
ATOM 1656 C C . MET A 1 216 ? -1.989 -20.266 8.531 1 97.62 216 MET A C 1
ATOM 1658 O O . MET A 1 216 ? -0.895 -20.078 9.062 1 97.62 216 MET A O 1
ATOM 1662 N N . MET A 1 217 ? -3.068 -20.547 9.203 1 97.69 217 MET A N 1
ATOM 1663 C CA . MET A 1 217 ? -2.988 -20.766 10.648 1 97.69 217 MET A CA 1
ATOM 1664 C C . MET A 1 217 ? -2.057 -21.922 10.969 1 97.69 217 MET A C 1
ATOM 1666 O O . MET A 1 217 ? -1.226 -21.828 11.875 1 97.69 217 MET A O 1
ATOM 1670 N N . ASP A 1 218 ? -2.232 -23 10.195 1 97.12 218 ASP A N 1
ATOM 1671 C CA . ASP A 1 218 ? -1.366 -24.156 10.383 1 97.12 218 ASP A CA 1
ATOM 1672 C C . ASP A 1 218 ? 0.092 -23.812 10.102 1 97.12 218 ASP A C 1
ATOM 1674 O O . ASP A 1 218 ? 0.995 -24.266 10.805 1 97.12 218 ASP A O 1
ATOM 1678 N N . LEU A 1 219 ? 0.304 -23.062 9.07 1 97.56 219 LEU A N 1
ATOM 1679 C CA . LEU A 1 219 ? 1.645 -22.594 8.727 1 97.56 219 LEU A CA 1
ATOM 1680 C C . LEU A 1 219 ? 2.256 -21.797 9.867 1 97.56 219 LEU A C 1
ATOM 1682 O O . LEU A 1 219 ? 3.414 -22.016 10.234 1 97.56 219 LEU A O 1
ATOM 1686 N N . LEU A 1 220 ? 1.486 -20.875 10.445 1 98.06 220 LEU A N 1
ATOM 1687 C CA . LEU A 1 220 ? 1.953 -20.062 11.555 1 98.06 220 LEU A CA 1
ATOM 1688 C C . LEU A 1 220 ? 2.328 -20.922 12.758 1 98.06 220 LEU A C 1
ATOM 1690 O O . LEU A 1 220 ? 3.27 -20.594 13.484 1 98.06 220 LEU A O 1
ATOM 1694 N N . HIS A 1 221 ? 1.573 -21.953 12.914 1 97.81 221 HIS A N 1
ATOM 1695 C CA . HIS A 1 221 ? 1.901 -22.891 13.984 1 97.81 221 HIS A CA 1
ATOM 1696 C C . HIS A 1 221 ? 3.303 -23.469 13.805 1 97.81 221 HIS A C 1
ATOM 1698 O O . HIS A 1 221 ? 4.055 -23.594 14.773 1 97.81 221 HIS A O 1
ATOM 1704 N N . GLU A 1 222 ? 3.678 -23.797 12.594 1 97.19 222 GLU A N 1
ATOM 1705 C CA . GLU A 1 222 ? 5.008 -24.328 12.297 1 97.19 222 GLU A CA 1
ATOM 1706 C C . GLU A 1 222 ? 6.086 -23.281 12.594 1 97.19 222 GLU A C 1
ATOM 1708 O O . GLU A 1 222 ? 7.219 -23.641 12.938 1 97.19 222 GLU A O 1
ATOM 1713 N N . PHE A 1 223 ? 5.773 -22.031 12.547 1 97 223 PHE A N 1
ATOM 1714 C CA . PHE A 1 223 ? 6.691 -20.938 12.844 1 97 223 PHE A CA 1
ATOM 1715 C C . PHE A 1 223 ? 6.684 -20.609 14.336 1 97 223 PHE A C 1
ATOM 1717 O O . PHE A 1 223 ? 7.387 -19.703 14.781 1 97 223 PHE A O 1
ATOM 1724 N N . GLN A 1 224 ? 5.824 -21.312 15.086 1 98 224 GLN A N 1
ATOM 1725 C CA . GLN A 1 224 ? 5.609 -21.016 16.5 1 98 224 GLN A CA 1
ATOM 1726 C C . GLN A 1 224 ? 5.137 -19.578 16.688 1 98 224 GLN A C 1
ATOM 1728 O O . GLN A 1 224 ? 5.574 -18.891 17.609 1 98 224 GLN A O 1
ATOM 1733 N N . ALA A 1 225 ? 4.355 -19.125 15.734 1 98.12 225 ALA A N 1
ATOM 1734 C CA . ALA A 1 225 ? 3.748 -17.797 15.789 1 98.12 225 ALA A CA 1
ATOM 1735 C C . ALA A 1 225 ? 2.283 -17.875 16.203 1 98.12 225 ALA A C 1
ATOM 1737 O O . ALA A 1 225 ? 1.669 -18.953 16.125 1 98.12 225 ALA A O 1
ATOM 1738 N N . GLU A 1 226 ? 1.74 -16.797 16.672 1 98 226 GLU A N 1
ATOM 1739 C CA . GLU A 1 226 ? 0.365 -16.734 17.156 1 98 226 GLU A CA 1
ATOM 1740 C C . GLU A 1 226 ? -0.521 -15.93 16.219 1 98 226 GLU A C 1
ATOM 1742 O O . GLU A 1 226 ? -0.092 -14.906 15.688 1 98 226 GLU A O 1
ATOM 1747 N N . VAL A 1 227 ? -1.708 -16.422 16.062 1 98.12 227 VAL A N 1
ATOM 1748 C CA . VAL A 1 227 ? -2.68 -15.68 15.273 1 98.12 227 VAL A CA 1
ATOM 1749 C C . VAL A 1 227 ? -3.303 -14.578 16.125 1 98.12 227 VAL A C 1
ATOM 1751 O O . VAL A 1 227 ? -4.047 -14.859 17.078 1 98.12 227 VAL A O 1
ATOM 1754 N N . ALA A 1 228 ? -3.043 -13.32 15.766 1 98 228 ALA A N 1
ATOM 1755 C CA . ALA A 1 228 ? -3.57 -12.18 16.516 1 98 228 ALA A CA 1
ATOM 1756 C C . ALA A 1 228 ? -4.965 -11.797 16.016 1 98 228 ALA A C 1
ATOM 1758 O O . ALA A 1 228 ? -5.719 -11.133 16.719 1 98 228 ALA A O 1
ATOM 1759 N N . GLY A 1 229 ? -5.254 -12.156 14.812 1 97.81 229 GLY A N 1
ATOM 1760 C CA . GLY A 1 229 ? -6.543 -11.891 14.195 1 97.81 229 GLY A CA 1
ATOM 1761 C C . GLY A 1 229 ? -6.605 -12.312 12.742 1 97.81 229 GLY A C 1
ATOM 1762 O O . GLY A 1 229 ? -5.574 -12.625 12.133 1 97.81 229 GLY A O 1
ATOM 1763 N N . ILE A 1 230 ? -7.805 -12.398 12.219 1 98.56 230 ILE A N 1
ATOM 1764 C CA . ILE A 1 230 ? -8.078 -12.742 10.828 1 98.56 230 ILE A CA 1
ATOM 1765 C C . ILE A 1 230 ? -9.062 -11.742 10.227 1 98.56 230 ILE A C 1
ATOM 1767 O O . ILE A 1 230 ? -10.086 -11.422 10.844 1 98.56 230 ILE A O 1
ATOM 1771 N N . GLY A 1 231 ? -8.711 -11.172 9.141 1 98.56 231 GLY A N 1
ATOM 1772 C CA . GLY A 1 231 ? -9.586 -10.242 8.438 1 98.56 231 GLY A CA 1
ATOM 1773 C C . GLY A 1 231 ? -9.719 -10.562 6.961 1 98.56 231 GLY A C 1
ATOM 1774 O O . GLY A 1 231 ? -8.75 -10.953 6.312 1 98.56 231 GLY A O 1
ATOM 1775 N N . VAL A 1 232 ? -10.922 -10.477 6.438 1 98.5 232 VAL A N 1
ATOM 1776 C CA . VAL A 1 232 ? -11.164 -10.641 5.008 1 98.5 232 VAL A CA 1
ATOM 1777 C C . VAL A 1 232 ? -12.023 -9.492 4.484 1 98.5 232 VAL A C 1
ATOM 1779 O O . VAL A 1 232 ? -12.852 -8.953 5.219 1 98.5 232 VAL A O 1
ATOM 1782 N N . LEU A 1 233 ? -11.773 -9.102 3.252 1 98.62 233 LEU A N 1
ATOM 1783 C CA . LEU A 1 233 ? -12.594 -8.062 2.645 1 98.62 233 LEU A CA 1
ATOM 1784 C C . LEU A 1 233 ? -14.031 -8.547 2.457 1 98.62 233 LEU A C 1
ATOM 1786 O O . LEU A 1 233 ? -14.977 -7.883 2.896 1 98.62 233 LEU A O 1
ATOM 1790 N N . VAL A 1 234 ? -14.141 -9.734 1.896 1 97.69 234 VAL A N 1
ATOM 1791 C CA . VAL A 1 234 ? -15.461 -10.273 1.589 1 97.69 234 VAL A CA 1
ATOM 1792 C C . VAL A 1 234 ? -15.555 -11.719 2.055 1 97.69 234 VAL A C 1
ATOM 1794 O O . VAL A 1 234 ? -14.617 -12.5 1.862 1 97.69 234 VAL A O 1
ATOM 1797 N N . GLU A 1 235 ? -16.594 -12.109 2.637 1 96.44 235 GLU A N 1
ATOM 1798 C CA . GLU A 1 235 ? -16.875 -13.508 2.957 1 96.44 235 GLU A CA 1
ATOM 1799 C C . GLU A 1 235 ? -18.094 -14.008 2.189 1 96.44 235 GLU A C 1
ATOM 1801 O O . GLU A 1 235 ? -19.016 -13.242 1.896 1 96.44 235 GLU A O 1
ATOM 1806 N N . SER A 1 236 ? -18.031 -15.289 1.912 1 92.94 236 SER A N 1
ATOM 1807 C CA . SER A 1 236 ? -19.203 -15.938 1.325 1 92.94 236 SER A CA 1
ATOM 1808 C C . SER A 1 236 ? -20.203 -16.359 2.4 1 92.94 236 SER A C 1
ATOM 1810 O O . SER A 1 236 ? -19.828 -17 3.383 1 92.94 236 SER A O 1
ATOM 1812 N N . GLY A 1 237 ? -21.469 -16.031 2.236 1 88.94 237 GLY A N 1
ATOM 1813 C CA . GLY A 1 237 ? -22.516 -16.438 3.156 1 88.94 237 GLY A CA 1
ATOM 1814 C C . GLY A 1 237 ? -22.984 -17.859 2.93 1 88.94 237 GLY A C 1
ATOM 1815 O O . GLY A 1 237 ? -23.688 -18.422 3.771 1 88.94 237 GLY A O 1
ATOM 1816 N N . GLU A 1 238 ? -22.703 -18.422 1.88 1 77.75 238 GLU A N 1
ATOM 1817 C CA . GLU A 1 238 ? -23.219 -19.734 1.479 1 77.75 238 GLU A CA 1
ATOM 1818 C C . GLU A 1 238 ? -22.328 -20.859 2.01 1 77.75 238 GLU A C 1
ATOM 1820 O O . GLU A 1 238 ? -22.641 -22.047 1.83 1 77.75 238 GLU A O 1
ATOM 1825 N N . ALA A 1 239 ? -21.375 -20.516 2.736 1 71.12 239 ALA A N 1
ATOM 1826 C CA . ALA A 1 239 ? -20.516 -21.609 3.188 1 71.12 239 ALA A CA 1
ATOM 1827 C C . ALA A 1 239 ? -21.203 -22.469 4.238 1 71.12 239 ALA A C 1
ATOM 1829 O O . ALA A 1 239 ? -21.703 -21.953 5.246 1 71.12 239 ALA A O 1
ATOM 1830 N N . GLU A 1 240 ? -21.5 -23.688 3.93 1 68 240 GLU A N 1
ATOM 1831 C CA . GLU A 1 240 ? -22.188 -24.609 4.82 1 68 240 GLU A CA 1
ATOM 1832 C C . GLU A 1 240 ? -21.391 -24.875 6.094 1 68 240 GLU A C 1
ATOM 1834 O O . GLU A 1 240 ? -21.938 -24.844 7.195 1 68 240 GLU A O 1
ATOM 1839 N N . GLU A 1 241 ? -20.031 -25.125 5.91 1 80.25 241 GLU A N 1
ATOM 1840 C CA . GLU A 1 241 ? -19.156 -25.375 7.043 1 80.25 241 GLU A CA 1
ATOM 1841 C C . GLU A 1 241 ? -17.969 -24.438 7.047 1 80.25 241 GLU A C 1
ATOM 1843 O O . GLU A 1 241 ? -17.188 -24.391 6.082 1 80.25 241 GLU A O 1
ATOM 1848 N N . ARG A 1 242 ? -17.938 -23.641 8.117 1 85.94 242 ARG A N 1
ATOM 1849 C CA . ARG A 1 242 ? -16.812 -22.734 8.273 1 85.94 242 ARG A CA 1
ATOM 1850 C C . ARG A 1 242 ? -15.656 -23.438 8.984 1 85.94 242 ARG A C 1
ATOM 1852 O O . ARG A 1 242 ? -15.859 -24.141 9.969 1 85.94 242 ARG A O 1
ATOM 1859 N N . LEU A 1 243 ? -14.508 -23.219 8.445 1 90.12 243 LEU A N 1
ATOM 1860 C CA . LEU A 1 243 ? -13.312 -23.859 8.992 1 90.12 243 LEU A CA 1
ATOM 1861 C C . LEU A 1 243 ? -12.602 -22.922 9.961 1 90.12 243 LEU A C 1
ATOM 1863 O O . LEU A 1 243 ? -11.648 -23.328 10.633 1 90.12 243 LEU A O 1
ATOM 1867 N N . VAL A 1 244 ? -13.117 -21.672 9.992 1 91.75 244 VAL A N 1
ATOM 1868 C CA . VAL A 1 244 ? -12.547 -20.656 10.883 1 91.75 244 VAL A CA 1
ATOM 1869 C C . VAL A 1 244 ? -13.664 -19.906 11.586 1 91.75 244 VAL A C 1
ATOM 1871 O O . VAL A 1 244 ? -14.672 -19.547 10.969 1 91.75 244 VAL A O 1
ATOM 1874 N N . ASP A 1 245 ? -13.594 -19.703 12.891 1 88.12 245 ASP A N 1
ATOM 1875 C CA . ASP A 1 245 ? -14.695 -19.141 13.648 1 88.12 245 ASP A CA 1
ATOM 1876 C C . ASP A 1 245 ? -14.438 -17.672 13.984 1 88.12 245 ASP A C 1
ATOM 1878 O O . ASP A 1 245 ? -15.359 -16.844 13.992 1 88.12 245 ASP A O 1
ATOM 1882 N N . ASP A 1 246 ? -13.289 -17.266 14.344 1 93.38 246 ASP A N 1
ATOM 1883 C CA . ASP A 1 246 ? -12.984 -15.906 14.805 1 93.38 246 ASP A CA 1
ATOM 1884 C C . ASP A 1 246 ? -12.273 -15.109 13.719 1 93.38 246 ASP A C 1
ATOM 1886 O O . ASP A 1 246 ? -11.055 -15.234 13.539 1 93.38 246 ASP A O 1
ATOM 1890 N N . TYR A 1 247 ? -13.125 -14.375 12.945 1 96.88 247 TYR A N 1
ATOM 1891 C CA . TYR A 1 247 ? -12.578 -13.539 11.883 1 96.88 247 TYR A CA 1
ATOM 1892 C C . TYR A 1 247 ? -13.414 -12.273 11.703 1 96.88 247 TYR A C 1
ATOM 1894 O O . TYR A 1 247 ? -14.562 -12.211 12.156 1 96.88 247 TYR A O 1
ATOM 1902 N N . LEU A 1 248 ? -12.82 -11.312 11.109 1 97.94 248 LEU A N 1
ATOM 1903 C CA . LEU A 1 248 ? -13.484 -10.062 10.742 1 97.94 248 LEU A CA 1
ATOM 1904 C C . LEU A 1 248 ? -13.727 -10 9.242 1 97.94 248 LEU A C 1
ATOM 1906 O O . LEU A 1 248 ? -12.883 -10.422 8.445 1 97.94 248 LEU A O 1
ATOM 1910 N N . SER A 1 249 ? -14.852 -9.586 8.812 1 98.31 249 SER A N 1
ATOM 1911 C CA . SER A 1 249 ? -15.164 -9.375 7.406 1 98.31 249 SER A CA 1
ATOM 1912 C C . SER A 1 249 ? -15.812 -8.008 7.18 1 98.31 249 SER A C 1
ATOM 1914 O O . SER A 1 249 ? -16.578 -7.535 8.016 1 98.31 249 SER A O 1
ATOM 1916 N N . VAL A 1 250 ? -15.5 -7.402 6.09 1 98.75 250 VAL A N 1
ATOM 1917 C CA . VAL A 1 250 ? -16.047 -6.09 5.766 1 98.75 250 VAL A CA 1
ATOM 1918 C C . VAL A 1 250 ? -17.438 -6.246 5.141 1 98.75 250 VAL A C 1
ATOM 1920 O O . VAL A 1 250 ? -18.359 -5.508 5.484 1 98.75 250 VAL A O 1
ATOM 1923 N N . ALA A 1 251 ? -17.547 -7.223 4.273 1 98.62 251 ALA A N 1
ATOM 1924 C CA . ALA A 1 251 ? -18.812 -7.465 3.59 1 98.62 251 ALA A CA 1
ATOM 1925 C C . ALA A 1 251 ? -19.094 -8.961 3.477 1 98.62 251 ALA A C 1
ATOM 1927 O O . ALA A 1 251 ? -18.172 -9.773 3.494 1 98.62 251 ALA A O 1
ATOM 1928 N N . ARG A 1 252 ? -20.359 -9.273 3.35 1 97.12 252 ARG A N 1
ATOM 1929 C CA . ARG A 1 252 ? -20.812 -10.656 3.232 1 97.12 252 ARG A CA 1
ATOM 1930 C C . ARG A 1 252 ? -21.734 -10.828 2.027 1 97.12 252 ARG A C 1
ATOM 1932 O O . ARG A 1 252 ? -22.719 -10.109 1.885 1 97.12 252 ARG A O 1
ATOM 1939 N N . ILE A 1 253 ? -21.344 -11.742 1.187 1 95.94 253 ILE A N 1
ATOM 1940 C CA . ILE A 1 253 ? -22.234 -12.102 0.079 1 95.94 253 ILE A CA 1
ATOM 1941 C C . ILE A 1 253 ? -23.297 -13.078 0.562 1 95.94 253 ILE A C 1
ATOM 1943 O O . ILE A 1 253 ? -23.016 -14.266 0.773 1 95.94 253 ILE A O 1
ATOM 1947 N N . CYS A 1 254 ? -24.484 -12.664 0.619 1 93.5 254 CYS A N 1
ATOM 1948 C CA . CYS A 1 254 ? -25.562 -13.477 1.168 1 93.5 254 CYS A CA 1
ATOM 1949 C C . CYS A 1 254 ? -26.172 -14.367 0.094 1 93.5 254 CYS A C 1
ATOM 1951 O O . CYS A 1 254 ? -26.578 -15.492 0.377 1 93.5 254 CYS A O 1
ATOM 1953 N N . GLN A 1 255 ? -26.312 -13.805 -1.059 1 90.25 255 GLN A N 1
ATOM 1954 C CA . GLN A 1 255 ? -26.859 -14.539 -2.193 1 90.25 255 GLN A CA 1
ATOM 1955 C C . GLN A 1 255 ? -26.219 -14.094 -3.502 1 90.25 255 GLN A C 1
ATOM 1957 O O . GLN A 1 255 ? -25.969 -12.906 -3.711 1 90.25 255 GLN A O 1
ATOM 1962 N N . LEU A 1 256 ? -25.828 -15.055 -4.184 1 86.38 256 LEU A N 1
ATOM 1963 C CA . LEU A 1 256 ? -25.312 -14.82 -5.531 1 86.38 256 LEU A CA 1
ATOM 1964 C C . LEU A 1 256 ? -26.062 -15.68 -6.551 1 86.38 256 LEU A C 1
ATOM 1966 O O . LEU A 1 256 ? -26.016 -16.906 -6.492 1 86.38 256 LEU A O 1
ATOM 1970 N N . ASN A 1 257 ? -26.922 -14.984 -7.32 1 86.88 257 ASN A N 1
ATOM 1971 C CA . ASN A 1 257 ? -27.672 -15.664 -8.359 1 86.88 257 ASN A CA 1
ATOM 1972 C C . ASN A 1 257 ? -27.109 -15.375 -9.75 1 86.88 257 ASN A C 1
ATOM 1974 O O . ASN A 1 257 ? -27.297 -14.281 -10.289 1 86.88 257 ASN A O 1
ATOM 1978 N N . GLU A 1 258 ? -26.484 -16.312 -10.234 1 85 258 GLU A N 1
ATOM 1979 C CA . GLU A 1 258 ? -25.859 -16.141 -11.547 1 85 258 GLU A CA 1
ATOM 1980 C C . GLU A 1 258 ? -26.922 -15.938 -12.625 1 85 258 GLU A C 1
ATOM 1982 O O . GLU A 1 258 ? -26.75 -15.109 -13.523 1 85 258 GLU A O 1
ATOM 1987 N N . ARG A 1 259 ? -28.047 -16.625 -12.641 1 86 259 ARG A N 1
ATOM 1988 C CA . ARG A 1 259 ? -29.109 -16.578 -13.641 1 86 259 ARG A CA 1
ATOM 1989 C C . ARG A 1 259 ? -29.797 -15.211 -13.641 1 86 259 ARG A C 1
ATOM 1991 O O . ARG A 1 259 ? -30 -14.609 -14.703 1 86 259 ARG A O 1
ATOM 1998 N N . GLU A 1 260 ? -30.031 -14.758 -12.492 1 87.38 260 GLU A N 1
ATOM 1999 C CA . GLU A 1 260 ? -30.766 -13.5 -12.383 1 87.38 260 GLU A CA 1
ATOM 2000 C C . GLU A 1 260 ? -29.797 -12.312 -12.352 1 87.38 260 GLU A C 1
ATOM 2002 O O . GLU A 1 260 ? -30.219 -11.156 -12.383 1 87.38 260 GLU A O 1
ATOM 2007 N N . LYS A 1 261 ? -28.516 -12.625 -12.266 1 87.5 261 LYS A N 1
ATOM 2008 C CA . LYS A 1 261 ? -27.484 -11.602 -12.219 1 87.5 261 LYS A CA 1
ATOM 2009 C C . LYS A 1 261 ? -27.719 -10.641 -11.055 1 87.5 261 LYS A C 1
ATOM 2011 O O . LYS A 1 261 ? -27.703 -9.422 -11.234 1 87.5 261 LYS A O 1
ATOM 2016 N N . THR A 1 262 ? -27.969 -11.227 -9.914 1 90.44 262 THR A N 1
ATOM 2017 C CA . THR A 1 262 ? -28.172 -10.422 -8.711 1 90.44 262 THR A CA 1
ATOM 2018 C C . THR A 1 262 ? -27.234 -10.875 -7.598 1 90.44 262 THR A C 1
ATOM 2020 O O . THR A 1 262 ? -26.875 -12.055 -7.512 1 90.44 262 THR A O 1
ATOM 2023 N N . ILE A 1 263 ? -26.812 -9.906 -6.891 1 93.69 263 ILE A N 1
ATOM 2024 C CA . ILE A 1 263 ? -25.969 -10.156 -5.727 1 93.69 263 ILE A CA 1
ATOM 2025 C C . ILE A 1 263 ? -26.531 -9.43 -4.508 1 93.69 263 ILE A C 1
ATOM 2027 O O . ILE A 1 263 ? -26.797 -8.227 -4.559 1 93.69 263 ILE A O 1
ATOM 2031 N N . LEU A 1 264 ? -26.812 -10.164 -3.52 1 94.81 264 LEU A N 1
ATOM 2032 C CA . LEU A 1 264 ? -27.188 -9.57 -2.242 1 94.81 264 LEU A CA 1
ATOM 2033 C C . LEU A 1 264 ? -26 -9.5 -1.298 1 94.81 264 LEU A C 1
ATOM 2035 O O . LEU A 1 264 ? -25.453 -10.531 -0.905 1 94.81 264 LEU A O 1
ATOM 2039 N N . VAL A 1 265 ? -25.641 -8.305 -0.979 1 97.25 265 VAL A N 1
ATOM 2040 C CA . VAL A 1 265 ? -24.469 -8.078 -0.146 1 97.25 265 VAL A CA 1
ATOM 2041 C C . VAL A 1 265 ? -24.875 -7.359 1.138 1 97.25 26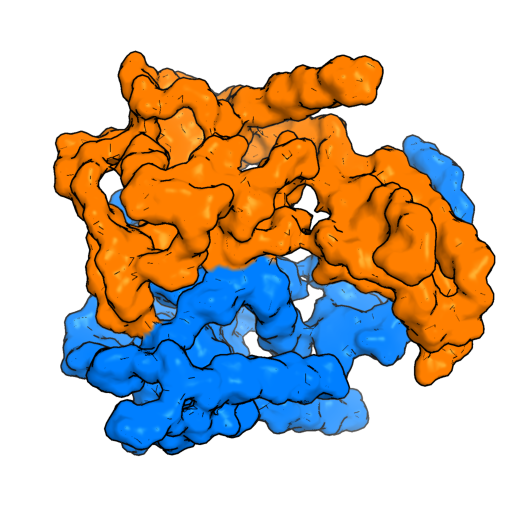5 VAL A C 1
ATOM 2043 O O . VAL A 1 265 ? -25.688 -6.434 1.105 1 97.25 265 VAL A O 1
ATOM 2046 N N . GLU A 1 266 ? -24.375 -7.762 2.273 1 97.69 266 GLU A N 1
ATOM 2047 C CA . GLU A 1 266 ? -24.594 -7.129 3.572 1 97.69 266 GLU A CA 1
ATOM 2048 C C . GLU A 1 266 ? -23.266 -6.789 4.242 1 97.69 266 GLU A C 1
ATOM 2050 O O . GLU A 1 266 ? -22.234 -7.363 3.904 1 97.69 266 GLU A O 1
ATOM 2055 N N . PRO A 1 267 ? -23.297 -5.812 5.121 1 98.19 267 PRO A N 1
ATOM 2056 C CA . PRO A 1 267 ? -22.078 -5.566 5.902 1 98.19 267 PRO A CA 1
ATOM 2057 C C . PRO A 1 267 ? -21.594 -6.812 6.641 1 98.19 267 PRO A C 1
ATOM 2059 O O . PRO A 1 267 ? -22.406 -7.594 7.145 1 98.19 267 PRO A O 1
ATOM 2062 N N . GLY A 1 268 ? -20.281 -7.027 6.633 1 97.69 268 GLY A N 1
ATOM 2063 C CA . GLY A 1 268 ? -19.719 -8.062 7.492 1 97.69 268 GLY A CA 1
ATOM 2064 C C . GLY A 1 268 ? -19.828 -7.734 8.969 1 97.69 268 GLY A C 1
ATOM 2065 O O . GLY A 1 268 ? -20.766 -7.031 9.391 1 97.69 268 GLY A O 1
ATOM 2066 N N . ASN A 1 269 ? -18.938 -8.281 9.805 1 97.25 269 ASN A N 1
ATOM 2067 C CA . ASN A 1 269 ? -19.062 -8.125 11.25 1 97.25 269 ASN A CA 1
ATOM 2068 C C . ASN A 1 269 ? -18.109 -7.07 11.789 1 97.25 269 ASN A C 1
ATOM 2070 O O . ASN A 1 269 ? -18.016 -6.875 13 1 97.25 269 ASN A O 1
ATOM 2074 N N . VAL A 1 270 ? -17.375 -6.328 10.938 1 97.38 270 VAL A N 1
ATOM 2075 C CA . VAL A 1 270 ? -16.344 -5.391 11.367 1 97.38 270 VAL A CA 1
ATOM 2076 C C . VAL A 1 270 ? -16.984 -4.242 12.148 1 97.38 270 VAL A C 1
ATOM 2078 O O . VAL A 1 270 ? -16.422 -3.768 13.141 1 97.38 270 VAL A O 1
ATOM 2081 N N . LEU A 1 271 ? -18.109 -3.789 11.711 1 96.38 271 LEU A N 1
ATOM 2082 C CA . LEU A 1 271 ? -18.781 -2.672 12.375 1 96.38 271 LEU A CA 1
ATOM 2083 C C . LEU A 1 271 ? -19.25 -3.068 13.773 1 96.38 271 LEU A C 1
ATOM 2085 O O . LEU A 1 271 ? -19.109 -2.297 14.719 1 96.38 271 LEU A O 1
ATOM 2089 N N . GLU A 1 272 ? -19.781 -4.258 13.875 1 95.12 272 GLU A N 1
ATOM 2090 C CA . GLU A 1 272 ? -20.203 -4.766 15.18 1 95.12 272 GLU A CA 1
ATOM 2091 C C . GLU A 1 272 ? -19.031 -4.887 16.141 1 95.12 272 GLU A C 1
ATOM 2093 O O . GLU A 1 272 ? -19.141 -4.539 17.312 1 95.12 272 GLU A O 1
ATOM 2098 N N . TYR A 1 273 ? -18.016 -5.371 15.578 1 93.75 273 TYR A N 1
ATOM 2099 C CA . TYR A 1 273 ? -16.812 -5.516 16.391 1 93.75 273 TYR A CA 1
ATOM 2100 C C . TYR A 1 273 ? -16.312 -4.156 16.859 1 93.75 273 TYR A C 1
ATOM 2102 O O . TYR A 1 273 ? -15.93 -3.996 18.031 1 93.75 273 TYR A O 1
ATOM 2110 N N . MET A 1 274 ? -16.266 -3.201 15.992 1 92.62 274 MET A N 1
ATOM 2111 C CA . MET A 1 274 ? -15.812 -1.85 16.312 1 92.62 274 MET A CA 1
ATOM 2112 C C . MET A 1 274 ? -16.656 -1.246 17.438 1 92.62 274 MET A C 1
ATOM 2114 O O . MET A 1 274 ? -16.125 -0.595 18.328 1 92.62 274 MET A O 1
ATOM 2118 N N . MET A 1 275 ? -17.891 -1.505 17.438 1 90.25 275 MET A N 1
ATOM 2119 C CA . MET A 1 275 ? -18.812 -0.962 18.438 1 90.25 275 MET A CA 1
ATOM 2120 C C . MET A 1 275 ? -18.594 -1.632 19.797 1 90.25 275 MET A C 1
ATOM 2122 O O . MET A 1 275 ? -18.703 -0.981 20.828 1 90.25 275 MET A O 1
ATOM 2126 N N . THR A 1 276 ? -18.312 -2.885 19.75 1 88.31 276 THR A N 1
ATOM 2127 C CA . THR A 1 276 ? -18.078 -3.629 20.984 1 88.31 276 THR A CA 1
ATOM 2128 C C . THR A 1 276 ? -16.797 -3.152 21.672 1 88.31 276 THR A C 1
ATOM 2130 O O . THR A 1 276 ? -16.734 -3.037 22.891 1 88.31 276 THR A O 1
ATOM 2133 N N . LEU A 1 277 ? -15.781 -2.883 20.891 1 86.06 277 LEU A N 1
ATOM 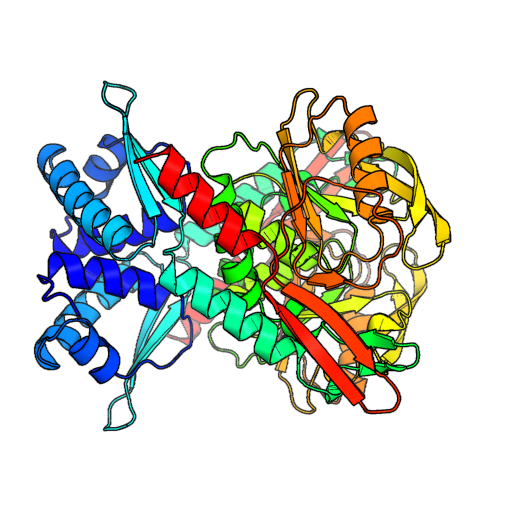2134 C CA . LEU A 1 277 ? -14.516 -2.385 21.422 1 86.06 277 LEU A CA 1
ATOM 2135 C C . LEU A 1 277 ? -14.711 -1.036 22.109 1 86.06 277 LEU A C 1
ATOM 2137 O O . LEU A 1 277 ? -14.117 -0.774 23.156 1 86.06 277 LEU A O 1
ATOM 2141 N N . LYS A 1 278 ? -15.508 -0.154 21.562 1 80.62 278 LYS A N 1
ATOM 2142 C CA . LYS A 1 278 ? -15.758 1.177 22.109 1 80.62 278 LYS A CA 1
ATOM 2143 C C . LYS A 1 278 ? -16.469 1.093 23.453 1 80.62 278 LYS A C 1
ATOM 2145 O O . LYS A 1 278 ? -16.203 1.892 24.359 1 80.62 278 LYS A O 1
ATOM 2150 N N . GLU A 1 279 ? -17.297 0.092 23.531 1 78.44 279 GLU A N 1
ATOM 2151 C CA . GLU A 1 279 ? -18.031 -0.103 24.766 1 78.44 279 GLU A CA 1
ATOM 2152 C C . GLU A 1 279 ? -17.109 -0.607 25.875 1 78.44 279 GLU A C 1
ATOM 2154 O O . GLU A 1 279 ? -17.266 -0.219 27.047 1 78.44 279 GLU A O 1
ATOM 2159 N N . ASP A 1 280 ? -16.141 -1.388 25.484 1 70.44 280 ASP A N 1
ATOM 2160 C CA . ASP A 1 280 ? -15.219 -1.948 26.469 1 70.44 280 ASP A CA 1
ATOM 2161 C C . ASP A 1 280 ? -14.234 -0.89 26.953 1 70.44 280 ASP A C 1
ATOM 2163 O O . ASP A 1 280 ? -13.742 -0.972 28.078 1 70.44 280 ASP A O 1
ATOM 2167 N N . GLN A 1 281 ? -13.938 0.137 26.188 1 65.62 281 GLN A N 1
ATOM 2168 C CA . GLN A 1 281 ? -12.977 1.176 26.531 1 65.62 281 GLN A CA 1
ATOM 2169 C C . GLN A 1 281 ? -13.656 2.334 27.266 1 65.62 281 GLN A C 1
ATOM 2171 O O . GLN A 1 281 ? -12.984 3.166 27.875 1 65.62 281 GLN A O 1
ATOM 2176 N N . SER A 1 282 ? -14.992 2.627 27.156 1 55.25 282 SER A N 1
ATOM 2177 C CA . SER A 1 282 ? -15.727 3.637 27.906 1 55.25 282 SER A CA 1
ATOM 2178 C C . SER A 1 282 ? -16.031 3.164 29.328 1 55.25 282 SER A C 1
ATOM 2180 O O . SER A 1 282 ? -16.312 1.986 29.547 1 55.25 282 SER A O 1
ATOM 2182 N N . MET B 1 1 ? -20.469 20.5 11.586 1 50.09 1 MET B N 1
ATOM 2183 C CA . MET B 1 1 ? -19.203 21.031 11.055 1 50.09 1 MET B CA 1
ATOM 2184 C C . MET B 1 1 ? -18.609 22.062 12.008 1 50.09 1 MET B C 1
ATOM 2186 O O . MET B 1 1 ? -19.328 22.922 12.531 1 50.09 1 MET B O 1
ATOM 2190 N N . LYS B 1 2 ? -17.469 21.656 12.789 1 60.69 2 LYS B N 1
ATOM 2191 C CA . LYS B 1 2 ? -16.984 22.375 13.961 1 60.69 2 LYS B CA 1
ATOM 2192 C C . LYS B 1 2 ? -16.203 23.625 13.562 1 60.69 2 LYS B C 1
ATOM 2194 O O . LYS B 1 2 ? -15.438 23.594 12.594 1 60.69 2 LYS B O 1
ATOM 2199 N N . LYS B 1 3 ? -16.656 24.688 13.938 1 78.94 3 LYS B N 1
ATOM 2200 C CA . LYS B 1 3 ? -15.898 25.922 13.812 1 78.94 3 LYS B CA 1
ATOM 2201 C C . LYS B 1 3 ? -14.477 25.766 14.352 1 78.94 3 LYS B C 1
ATOM 2203 O O . LYS B 1 3 ? -14.289 25.516 15.547 1 78.94 3 LYS B O 1
ATOM 2208 N N . LEU B 1 4 ? -13.469 25.594 13.375 1 82.31 4 LEU B N 1
ATOM 2209 C CA . LEU B 1 4 ? -12.094 25.344 13.789 1 82.31 4 LEU B CA 1
ATOM 2210 C C . LEU B 1 4 ? -11.258 26.609 13.688 1 82.31 4 LEU B C 1
ATOM 2212 O O . LEU B 1 4 ? -11.414 27.391 12.742 1 82.31 4 LEU B O 1
ATOM 2216 N N . LYS B 1 5 ? -10.453 26.812 14.68 1 90.56 5 LYS B N 1
ATOM 2217 C CA . LYS B 1 5 ? -9.414 27.844 14.57 1 90.56 5 LYS B CA 1
ATOM 2218 C C . LYS B 1 5 ? -8.406 27.484 13.484 1 90.56 5 LYS B C 1
ATOM 2220 O O . LYS B 1 5 ? -8.375 26.344 13.008 1 90.56 5 LYS B O 1
ATOM 2225 N N . ARG B 1 6 ? -7.621 28.5 13.078 1 93.62 6 ARG B N 1
ATOM 2226 C CA . ARG B 1 6 ? -6.664 28.297 11.992 1 93.62 6 ARG B CA 1
ATOM 2227 C C . ARG B 1 6 ? -5.762 27.109 12.273 1 93.62 6 ARG B C 1
ATOM 2229 O O . ARG B 1 6 ? -5.508 26.297 11.383 1 93.62 6 ARG B O 1
ATOM 2236 N N . SER B 1 7 ? -5.32 27 13.477 1 95.25 7 SER B N 1
ATOM 2237 C CA . SER B 1 7 ? -4.43 25.906 13.844 1 95.25 7 SER B CA 1
ATOM 2238 C C . SER B 1 7 ? -5.07 24.562 13.57 1 95.25 7 SER B C 1
ATOM 2240 O O . SER B 1 7 ? -4.418 23.656 13.039 1 95.25 7 SER B O 1
ATOM 2242 N N . GLY B 1 8 ? -6.273 24.422 13.891 1 96.44 8 GLY B N 1
ATOM 2243 C CA . GLY B 1 8 ? -7 23.188 13.648 1 96.44 8 GLY B CA 1
ATOM 2244 C C . GLY B 1 8 ? -7.254 22.922 12.18 1 96.44 8 GLY B C 1
ATOM 2245 O O . GLY B 1 8 ? -7.148 21.781 11.719 1 96.44 8 GLY B O 1
ATOM 2246 N N . ARG B 1 9 ? -7.621 23.969 11.422 1 96.81 9 ARG B N 1
ATOM 2247 C CA . ARG B 1 9 ? -7.871 23.844 9.992 1 96.81 9 ARG B CA 1
ATOM 2248 C C . ARG B 1 9 ? -6.629 23.344 9.266 1 96.81 9 ARG B C 1
ATOM 2250 O O . ARG B 1 9 ? -6.723 22.484 8.391 1 96.81 9 ARG B O 1
ATOM 2257 N N . LEU B 1 10 ? -5.477 23.891 9.633 1 98.06 10 LEU B N 1
ATOM 2258 C CA . LEU B 1 10 ? -4.227 23.516 8.977 1 98.06 10 LEU B CA 1
ATOM 2259 C C . LEU B 1 10 ? -3.934 22.031 9.172 1 98.06 10 LEU B C 1
ATOM 2261 O O . LEU B 1 10 ? -3.504 21.359 8.234 1 98.06 10 LEU B O 1
ATOM 2265 N N . VAL B 1 11 ? -4.172 21.547 10.367 1 98.31 11 VAL B N 1
ATOM 2266 C CA . VAL B 1 11 ? -3.938 20.141 10.68 1 98.31 11 VAL B CA 1
ATOM 2267 C C . VAL B 1 11 ? -4.883 19.266 9.852 1 98.31 11 VAL B C 1
ATOM 2269 O O . VAL B 1 11 ? -4.441 18.328 9.18 1 98.31 11 VAL B O 1
ATOM 2272 N N . ASP B 1 12 ? -6.125 19.594 9.891 1 98.06 12 ASP B N 1
ATOM 2273 C CA . ASP B 1 12 ? -7.141 18.812 9.195 1 98.06 12 ASP B CA 1
ATOM 2274 C C . ASP B 1 12 ? -6.945 18.875 7.684 1 98.06 12 ASP B C 1
ATOM 2276 O O . ASP B 1 12 ? -7.051 17.859 6.996 1 98.06 12 ASP B O 1
ATOM 2280 N N . MET B 1 13 ? -6.695 20.062 7.199 1 97.94 13 MET B N 1
ATOM 2281 C CA . MET B 1 13 ? -6.5 20.25 5.766 1 97.94 13 MET B CA 1
ATOM 2282 C C . MET B 1 13 ? -5.27 19.5 5.273 1 97.94 13 MET B C 1
ATOM 2284 O O . MET B 1 13 ? -5.285 18.922 4.191 1 97.94 13 MET B O 1
ATOM 2288 N N . THR B 1 14 ? -4.191 19.562 6.055 1 98.5 14 THR B N 1
ATOM 2289 C CA . THR B 1 14 ? -2.984 18.812 5.715 1 98.5 14 THR B CA 1
ATOM 2290 C C . THR B 1 14 ? -3.287 17.328 5.57 1 98.5 14 THR B C 1
ATOM 2292 O O . THR B 1 14 ? -2.912 16.703 4.574 1 98.5 14 THR B O 1
ATOM 2295 N N . TYR B 1 15 ? -4.012 16.828 6.516 1 98.25 15 TYR B N 1
ATOM 2296 C CA . TYR B 1 15 ? -4.391 15.43 6.469 1 98.25 15 TYR B CA 1
ATOM 2297 C C . TYR B 1 15 ? -5.211 15.125 5.219 1 98.25 15 TYR B C 1
ATOM 2299 O O . TYR B 1 15 ? -4.938 14.164 4.504 1 98.25 15 TYR B O 1
ATOM 2307 N N . PHE B 1 16 ? -6.203 15.984 4.98 1 97.81 16 PHE B N 1
ATOM 2308 C CA . PHE B 1 16 ? -7.129 15.766 3.873 1 97.81 16 PHE B CA 1
ATOM 2309 C C . PHE B 1 16 ? -6.387 15.75 2.543 1 97.81 16 PHE B C 1
ATOM 2311 O O . PHE B 1 16 ? -6.605 14.859 1.714 1 97.81 16 PHE B O 1
ATOM 2318 N N . LEU B 1 17 ? -5.512 16.703 2.348 1 98 17 LEU B N 1
ATOM 2319 C CA . LEU B 1 17 ? -4.766 16.812 1.099 1 98 17 LEU B CA 1
ATOM 2320 C C . LEU B 1 17 ? -3.877 15.586 0.888 1 98 17 LEU B C 1
ATOM 2322 O O . LEU B 1 17 ? -3.805 15.047 -0.22 1 98 17 LEU B O 1
ATOM 2326 N N . LEU B 1 18 ? -3.254 15.148 1.963 1 97.69 18 LEU B N 1
ATOM 2327 C CA . LEU B 1 18 ? -2.355 14 1.878 1 97.69 18 LEU B CA 1
ATOM 2328 C C . LEU B 1 18 ? -3.121 12.734 1.515 1 97.69 18 LEU B C 1
ATOM 2330 O O . LEU B 1 18 ? -2.578 11.836 0.864 1 97.69 18 LEU B O 1
ATOM 2334 N N . GLN B 1 19 ? -4.438 12.688 1.851 1 96.38 19 GLN B N 1
ATOM 2335 C CA . GLN B 1 19 ? -5.266 11.523 1.573 1 96.38 19 GLN B CA 1
ATOM 2336 C C . GLN B 1 19 ? -5.836 11.57 0.159 1 96.38 19 GLN B C 1
ATOM 2338 O O . GLN B 1 19 ? -6.375 10.586 -0.336 1 96.38 19 GLN B O 1
ATOM 2343 N N . HIS B 1 20 ? -5.723 12.742 -0.475 1 96.88 20 HIS B N 1
ATOM 2344 C CA . HIS B 1 20 ? -6.359 12.93 -1.775 1 96.88 20 HIS B CA 1
ATOM 2345 C C . HIS B 1 20 ? -5.371 13.484 -2.795 1 96.88 20 HIS B C 1
ATOM 2347 O O . HIS B 1 20 ? -5.621 14.531 -3.402 1 96.88 20 HIS B O 1
ATOM 2353 N N . PRO B 1 21 ? -4.305 12.742 -3.055 1 97.12 21 PRO B N 1
ATOM 2354 C CA . PRO B 1 21 ? -3.355 13.227 -4.059 1 97.12 21 PRO B CA 1
ATOM 2355 C C . PRO B 1 21 ? -3.965 13.305 -5.457 1 97.12 21 PRO B C 1
ATOM 2357 O O . PRO B 1 21 ? -4.785 12.461 -5.824 1 97.12 21 PRO B O 1
ATOM 2360 N N . HIS B 1 22 ? -3.637 14.344 -6.176 1 96.38 22 HIS B N 1
ATOM 2361 C CA . HIS B 1 22 ? -3.957 14.562 -7.578 1 96.38 22 HIS B CA 1
ATOM 2362 C C . HIS B 1 22 ? -5.438 14.883 -7.766 1 96.38 22 HIS B C 1
ATOM 2364 O O . HIS B 1 22 ? -5.902 15.062 -8.891 1 96.38 22 HIS B O 1
ATOM 2370 N N . GLU B 1 23 ? -6.176 14.945 -6.668 1 95.88 23 GLU B N 1
ATOM 2371 C CA . GLU B 1 23 ? -7.582 15.32 -6.762 1 95.88 23 GLU B CA 1
ATOM 2372 C C . GLU B 1 23 ? -7.754 16.844 -6.676 1 95.88 23 GLU B C 1
ATOM 2374 O O . GLU B 1 23 ? -7.176 17.484 -5.801 1 95.88 23 GLU B O 1
ATOM 2379 N N . LEU B 1 24 ? -8.477 17.328 -7.605 1 96.69 24 LEU B N 1
ATOM 2380 C CA . LEU B 1 24 ? -8.805 18.75 -7.539 1 96.69 24 LEU B CA 1
ATOM 2381 C C . LEU B 1 24 ? -9.922 19 -6.527 1 96.69 24 LEU B C 1
ATOM 2383 O O . LEU B 1 24 ? -11.047 18.547 -6.711 1 96.69 24 LEU B O 1
ATOM 2387 N N . ILE B 1 25 ? -9.641 19.703 -5.48 1 97.25 25 ILE B N 1
ATOM 2388 C CA . ILE B 1 25 ? -10.586 19.969 -4.406 1 97.25 25 ILE B CA 1
ATOM 2389 C C . ILE B 1 25 ? -11.023 21.438 -4.453 1 97.25 25 ILE B C 1
ATOM 2391 O O . ILE B 1 25 ? -10.203 22.344 -4.297 1 97.25 25 ILE B O 1
ATOM 2395 N N . PRO B 1 26 ? -12.273 21.688 -4.676 1 96.5 26 PRO B N 1
ATOM 2396 C CA . PRO B 1 26 ? -12.75 23.078 -4.656 1 96.5 26 PRO B CA 1
ATOM 2397 C C . PRO B 1 26 ? -12.531 23.75 -3.301 1 96.5 26 PRO B C 1
ATOM 2399 O O . PRO B 1 26 ? -12.68 23.109 -2.258 1 96.5 26 PRO B O 1
ATOM 2402 N N . LEU B 1 27 ? -12.281 25.031 -3.307 1 95.06 27 LEU B N 1
ATOM 2403 C CA . LEU B 1 27 ? -12.078 25.766 -2.061 1 95.06 27 LEU B CA 1
ATOM 2404 C C . LEU B 1 27 ? -13.352 25.766 -1.22 1 95.06 27 LEU B C 1
ATOM 2406 O O . LEU B 1 27 ? -13.289 25.828 0.01 1 95.06 27 LEU B O 1
ATOM 2410 N N . THR B 1 28 ? -14.469 25.641 -1.93 1 94.69 28 THR B N 1
ATOM 2411 C CA . THR B 1 28 ? -15.758 25.641 -1.249 1 94.69 28 THR B CA 1
ATOM 2412 C C . THR B 1 28 ? -15.891 24.406 -0.347 1 94.69 28 THR B C 1
ATOM 2414 O O . THR B 1 28 ? -16.578 24.453 0.669 1 94.69 28 THR B O 1
ATOM 2417 N N . HIS B 1 29 ? -15.234 23.328 -0.727 1 96.12 29 HIS B N 1
ATOM 2418 C CA . HIS B 1 29 ? -15.227 22.141 0.122 1 96.12 29 HIS B CA 1
ATOM 2419 C C . HIS B 1 29 ? -14.672 22.469 1.506 1 96.12 29 HIS B C 1
ATOM 2421 O O . HIS B 1 29 ? -15.289 22.125 2.52 1 96.12 29 HIS B O 1
ATOM 2427 N N . PHE B 1 30 ? -13.586 23.141 1.537 1 96.12 30 PHE B N 1
ATOM 2428 C CA . PHE B 1 30 ? -12.938 23.469 2.801 1 96.12 30 PHE B CA 1
ATOM 2429 C C . PHE B 1 30 ? -13.695 24.578 3.525 1 96.12 30 PHE B C 1
ATOM 2431 O O . PHE B 1 30 ? -13.812 24.547 4.754 1 96.12 30 PHE B O 1
ATOM 2438 N N . SER B 1 31 ? -14.148 25.562 2.75 1 95.44 31 SER B N 1
ATOM 2439 C CA . SER B 1 31 ? -14.922 26.641 3.352 1 95.44 31 SER B CA 1
ATOM 2440 C C . SER B 1 31 ? -16.141 26.094 4.105 1 95.44 31 SER B C 1
ATOM 2442 O O . SER B 1 31 ? -16.438 26.547 5.211 1 95.44 31 SER B O 1
ATOM 2444 N N . GLU B 1 32 ? -16.828 25.172 3.518 1 95.69 32 GLU B N 1
ATOM 2445 C CA . GLU B 1 32 ? -18 24.562 4.137 1 95.69 32 GLU B CA 1
ATOM 2446 C C . GLU B 1 32 ? -17.609 23.656 5.305 1 95.69 32 GLU B C 1
ATOM 2448 O O . GLU B 1 32 ? -18.234 23.703 6.367 1 95.69 32 GLU B O 1
ATOM 2453 N N . ARG B 1 33 ? -16.562 22.922 5.121 1 94.56 33 ARG B N 1
ATOM 2454 C CA . ARG B 1 33 ? -16.109 21.984 6.141 1 94.56 33 ARG B CA 1
ATOM 2455 C C . ARG B 1 33 ? -15.688 22.703 7.41 1 94.56 33 ARG B C 1
ATOM 2457 O O . ARG B 1 33 ? -15.969 22.25 8.516 1 94.56 33 ARG B O 1
ATOM 2464 N N . TYR B 1 34 ? -15.07 23.891 7.227 1 95.94 34 TYR B N 1
ATOM 2465 C CA . TYR B 1 34 ? -14.492 24.578 8.375 1 95.94 34 TYR B CA 1
ATOM 2466 C C . TYR B 1 34 ? -15.328 25.797 8.75 1 95.94 34 TYR B C 1
ATOM 2468 O O . TYR B 1 34 ? -14.984 26.547 9.68 1 95.94 34 TYR B O 1
ATOM 2476 N N . GLN B 1 35 ? -16.391 26.062 7.984 1 94.69 35 GLN B N 1
ATOM 2477 C CA . GLN B 1 35 ? -17.203 27.25 8.211 1 94.69 35 GLN B CA 1
ATOM 2478 C C . GLN B 1 35 ? -16.344 28.5 8.258 1 94.69 35 GLN B C 1
ATOM 2480 O O . GLN B 1 35 ? -16.438 29.281 9.203 1 94.69 35 GLN B O 1
ATOM 2485 N N . SER B 1 36 ? -15.531 28.641 7.262 1 95.25 36 SER B N 1
ATOM 2486 C CA . SER B 1 36 ? -14.609 29.75 7.141 1 95.25 36 SER B CA 1
ATOM 2487 C C . SER B 1 36 ? -14.688 30.391 5.758 1 95.25 36 SER B C 1
ATOM 2489 O O . SER B 1 36 ? -15.086 29.75 4.789 1 95.25 36 SER B O 1
ATOM 2491 N N . ALA B 1 37 ? -14.359 31.672 5.723 1 94.44 37 ALA B N 1
ATOM 2492 C CA . ALA B 1 37 ? -14.367 32.406 4.453 1 94.44 37 ALA B CA 1
ATOM 2493 C C . ALA B 1 37 ? -13.359 31.812 3.475 1 94.44 37 ALA B C 1
ATOM 2495 O O . ALA B 1 37 ? -12.312 31.312 3.883 1 94.44 37 ALA B O 1
ATOM 2496 N N . LYS B 1 38 ? -13.609 31.922 2.189 1 92.06 38 LYS B N 1
ATOM 2497 C CA . LYS B 1 38 ? -12.719 31.422 1.146 1 92.06 38 LYS B CA 1
ATOM 2498 C C . LYS B 1 38 ? -11.352 32.125 1.226 1 92.06 38 LYS B C 1
ATOM 2500 O O . LYS B 1 38 ? -10.328 31.5 0.93 1 92.06 38 LYS B O 1
ATOM 2505 N N . SER B 1 39 ? -11.375 33.344 1.575 1 93.94 39 SER B N 1
ATOM 2506 C CA . SER B 1 39 ? -10.125 34.094 1.712 1 93.94 39 SER B CA 1
ATOM 2507 C C . SER B 1 39 ? -9.25 33.5 2.805 1 93.94 39 SER B C 1
ATOM 2509 O O . SER B 1 39 ? -8.031 33.406 2.646 1 93.94 39 SER B O 1
ATOM 2511 N N . SER B 1 40 ? -9.852 33.094 3.9 1 95.12 40 SER B N 1
ATOM 2512 C CA . SER B 1 40 ? -9.125 32.469 4.988 1 95.12 40 SER B CA 1
ATOM 2513 C C . SER B 1 40 ? -8.57 31.109 4.562 1 95.12 40 SER B C 1
ATOM 2515 O O . SER B 1 40 ? -7.441 30.766 4.898 1 95.12 40 SER B O 1
ATOM 2517 N N . ILE B 1 41 ? -9.367 30.375 3.844 1 95.75 41 ILE B N 1
ATOM 2518 C CA . ILE B 1 41 ? -8.961 29.062 3.336 1 95.75 41 ILE B CA 1
ATOM 2519 C C . ILE B 1 41 ? -7.75 29.234 2.416 1 95.75 41 ILE B C 1
ATOM 2521 O O . ILE B 1 41 ? -6.797 28.453 2.488 1 95.75 41 ILE B O 1
ATOM 2525 N N . SER B 1 42 ? -7.797 30.234 1.563 1 95.31 42 SER B N 1
ATOM 2526 C CA . SER B 1 42 ? -6.699 30.516 0.64 1 95.31 42 SER B CA 1
ATOM 2527 C C . SER B 1 42 ? -5.402 30.781 1.389 1 95.31 42 SER B C 1
ATOM 2529 O O . SER B 1 42 ? -4.332 30.328 0.981 1 95.31 42 SER B O 1
ATOM 2531 N N . GLU B 1 43 ? -5.516 31.516 2.414 1 96.62 43 GLU B N 1
ATOM 2532 C CA . GLU B 1 43 ? -4.344 31.812 3.229 1 96.62 43 GLU B CA 1
ATOM 2533 C C . GLU B 1 43 ? -3.77 30.547 3.854 1 96.62 43 GLU B C 1
ATOM 2535 O O . GLU B 1 43 ? -2.553 30.359 3.896 1 96.62 43 GLU B O 1
ATOM 2540 N N . ASP B 1 44 ? -4.668 29.766 4.395 1 97.25 44 ASP B N 1
ATOM 2541 C CA . ASP B 1 44 ? -4.242 28.5 4.973 1 97.25 44 ASP B CA 1
ATOM 2542 C C . ASP B 1 44 ? -3.506 27.641 3.941 1 97.25 44 ASP B C 1
ATOM 2544 O O . ASP B 1 44 ? -2.451 27.078 4.238 1 97.25 44 ASP B O 1
ATOM 2548 N N . LEU B 1 45 ? -4.035 27.594 2.736 1 97.75 45 LEU B N 1
ATOM 2549 C CA . LEU B 1 45 ? -3.467 26.781 1.667 1 97.75 45 LEU B CA 1
ATOM 2550 C C . LEU B 1 45 ? -2.086 27.281 1.27 1 97.75 45 LEU B C 1
ATOM 2552 O O . LEU B 1 45 ? -1.21 26.5 0.902 1 97.75 45 LEU B O 1
ATOM 2556 N N . VAL B 1 46 ? -1.879 28.531 1.32 1 97.56 46 VAL B N 1
ATOM 2557 C CA . VAL B 1 46 ? -0.574 29.125 1.024 1 97.56 46 VAL B CA 1
ATOM 2558 C C . VAL B 1 46 ? 0.452 28.641 2.045 1 97.56 46 VAL B C 1
ATOM 2560 O O . VAL B 1 46 ? 1.59 28.312 1.689 1 97.56 46 VAL B O 1
ATOM 2563 N N . ILE B 1 47 ? 0.053 28.609 3.287 1 97.62 47 ILE B N 1
ATOM 2564 C CA . ILE B 1 47 ? 0.934 28.125 4.348 1 97.62 47 ILE B CA 1
ATOM 2565 C C . ILE B 1 47 ? 1.322 26.672 4.07 1 97.62 47 ILE B C 1
ATOM 2567 O O . ILE B 1 47 ? 2.5 26.312 4.141 1 97.62 47 ILE B O 1
ATOM 2571 N N . ILE B 1 48 ? 0.342 25.812 3.781 1 98.31 48 ILE B N 1
ATOM 2572 C CA . ILE B 1 48 ? 0.586 24.406 3.512 1 98.31 48 ILE B CA 1
ATOM 2573 C C . ILE B 1 48 ? 1.484 24.266 2.283 1 98.31 48 ILE B C 1
ATOM 2575 O O . ILE B 1 48 ? 2.432 23.469 2.287 1 98.31 48 ILE B O 1
ATOM 2579 N N . LYS B 1 49 ? 1.195 25.062 1.263 1 98.12 49 LYS B N 1
ATOM 2580 C CA . LYS B 1 49 ? 1.994 25.062 0.04 1 98.12 49 LYS B CA 1
ATOM 2581 C C . LYS B 1 49 ? 3.463 25.344 0.342 1 98.12 49 LYS B C 1
ATOM 2583 O O . LYS B 1 49 ? 4.348 24.609 -0.118 1 98.12 49 LYS B O 1
ATOM 2588 N N . GLU B 1 50 ? 3.699 26.328 1.068 1 97.44 50 GLU B N 1
ATOM 2589 C CA . GLU B 1 50 ? 5.062 26.734 1.386 1 97.44 50 GLU B CA 1
ATOM 2590 C C . GLU B 1 50 ? 5.812 25.625 2.123 1 97.44 50 GLU B C 1
ATOM 2592 O O . GLU B 1 50 ? 6.961 25.328 1.799 1 97.44 50 GLU B O 1
ATOM 2597 N N . ILE B 1 51 ? 5.188 25.031 3.1 1 97.44 51 ILE B N 1
ATOM 2598 C CA . ILE B 1 51 ? 5.828 23.984 3.887 1 97.44 51 ILE B CA 1
ATOM 2599 C C . ILE B 1 51 ? 6.035 22.75 3.02 1 97.44 51 ILE B C 1
ATOM 2601 O O . ILE B 1 51 ? 7.125 22.156 3.012 1 97.44 51 ILE B O 1
ATOM 2605 N N . PHE B 1 52 ? 4.973 22.297 2.279 1 97.81 52 PHE B N 1
ATOM 2606 C CA . PHE B 1 52 ? 5.07 21.109 1.426 1 97.81 52 PHE B CA 1
ATOM 2607 C C . PHE B 1 52 ? 6.219 21.266 0.432 1 97.81 52 PHE B C 1
ATOM 2609 O O . PHE B 1 52 ? 7.012 20.328 0.25 1 97.81 52 PHE B O 1
ATOM 2616 N N . GLU B 1 53 ? 6.344 22.406 -0.157 1 96.25 53 GLU B N 1
ATOM 2617 C CA . GLU B 1 53 ? 7.348 22.625 -1.192 1 96.25 53 GLU B CA 1
ATOM 2618 C C . GLU B 1 53 ? 8.742 22.797 -0.586 1 96.25 53 GLU B C 1
ATOM 2620 O O . GLU B 1 53 ? 9.711 22.234 -1.092 1 96.25 53 GLU B O 1
ATOM 2625 N N . SER B 1 54 ? 8.836 23.531 0.48 1 95.44 54 SER B N 1
ATOM 2626 C CA . SER B 1 54 ? 10.141 23.75 1.1 1 95.44 54 SER B CA 1
ATOM 2627 C C . SER B 1 54 ? 10.703 22.469 1.692 1 95.44 54 SER B C 1
ATOM 2629 O O . SER B 1 54 ? 11.914 22.25 1.669 1 95.44 54 SER B O 1
ATOM 2631 N N . GLU B 1 55 ? 9.812 21.609 2.223 1 94.75 55 GLU B N 1
ATOM 2632 C CA . GLU B 1 55 ? 10.258 20.375 2.861 1 94.75 55 GLU B CA 1
ATOM 2633 C C . GLU B 1 55 ? 10.305 19.219 1.859 1 94.75 55 GLU B C 1
ATOM 2635 O O . GLU B 1 55 ? 10.641 18.094 2.223 1 94.75 55 GLU B O 1
ATOM 2640 N N . GLY B 1 56 ? 9.922 19.469 0.609 1 95.06 56 GLY B N 1
ATOM 2641 C CA . GLY B 1 56 ? 10 18.469 -0.441 1 95.06 56 GLY B CA 1
ATOM 2642 C C . GLY B 1 56 ? 8.898 17.438 -0.358 1 95.06 56 GLY B C 1
ATOM 2643 O O . GLY B 1 56 ? 9.047 16.312 -0.87 1 95.06 56 GLY B O 1
ATOM 2644 N N . ILE B 1 57 ? 7.805 17.766 0.361 1 96.81 57 ILE B N 1
ATOM 2645 C CA . ILE B 1 57 ? 6.684 16.859 0.539 1 96.81 57 ILE B CA 1
ATOM 2646 C C . ILE B 1 57 ? 5.891 16.75 -0.763 1 96.81 57 ILE B C 1
ATOM 2648 O O . ILE B 1 57 ? 5.473 15.664 -1.158 1 96.81 57 ILE B O 1
ATOM 2652 N N . GLY B 1 58 ? 5.699 17.891 -1.366 1 97.25 58 GLY B N 1
ATOM 2653 C CA . GLY B 1 58 ? 4.957 17.938 -2.613 1 97.25 58 GLY B CA 1
ATOM 2654 C C . GLY B 1 58 ? 4.57 19.359 -3.018 1 97.25 58 GLY B C 1
ATOM 2655 O O . GLY B 1 58 ? 4.988 20.328 -2.379 1 97.25 58 GLY B O 1
ATOM 2656 N N . MET B 1 59 ? 3.805 19.422 -4.082 1 96.81 59 MET B N 1
ATOM 2657 C CA . MET B 1 59 ? 3.354 20.703 -4.625 1 96.81 59 MET B CA 1
ATOM 2658 C C . MET B 1 59 ? 1.849 20.875 -4.445 1 96.81 59 MET B C 1
ATOM 2660 O O . MET B 1 59 ? 1.107 19.891 -4.43 1 96.81 59 MET B O 1
ATOM 2664 N N . LEU B 1 60 ? 1.457 22.062 -4.25 1 97.12 60 LEU B N 1
ATOM 2665 C CA . LEU B 1 60 ? 0.044 22.422 -4.312 1 97.12 60 LEU B CA 1
ATOM 2666 C C . LEU B 1 60 ? -0.239 23.297 -5.523 1 97.12 60 LEU B C 1
ATOM 2668 O O . LEU B 1 60 ? 0.254 24.422 -5.602 1 97.12 60 LEU B O 1
ATOM 2672 N N . LEU B 1 61 ? -0.992 22.766 -6.418 1 95.5 61 LEU B N 1
ATOM 2673 C CA . LEU B 1 61 ? -1.368 23.516 -7.613 1 95.5 61 LEU B CA 1
ATOM 2674 C C . LEU B 1 61 ? -2.754 24.125 -7.457 1 95.5 61 LEU B C 1
ATOM 2676 O O . LEU B 1 61 ? -3.721 23.422 -7.16 1 95.5 61 LEU B O 1
ATOM 2680 N N . THR B 1 62 ? -2.832 25.375 -7.566 1 93.12 62 THR B N 1
ATOM 2681 C CA . THR B 1 62 ? -4.113 26.078 -7.5 1 93.12 62 THR B CA 1
ATOM 2682 C C . THR B 1 62 ? -4.645 26.359 -8.898 1 93.12 62 THR B C 1
ATOM 2684 O O . THR B 1 62 ? -3.932 26.906 -9.742 1 93.12 62 THR B O 1
ATOM 2687 N N . VAL B 1 63 ? -5.84 25.906 -9.133 1 91.69 63 VAL B N 1
ATOM 2688 C CA . VAL B 1 63 ? -6.523 26.172 -10.391 1 91.69 63 VAL B CA 1
ATOM 2689 C C . VAL B 1 63 ? -7.602 27.234 -10.18 1 91.69 63 VAL B C 1
ATOM 2691 O O . VAL B 1 63 ? -8.547 27.031 -9.414 1 91.69 63 VAL B O 1
ATOM 2694 N N . PRO B 1 64 ? -7.449 28.297 -10.828 1 87.62 64 PRO B N 1
ATOM 2695 C CA . PRO B 1 64 ? -8.422 29.391 -10.648 1 87.62 64 PRO B CA 1
ATOM 2696 C C . PRO B 1 64 ? -9.758 29.094 -11.328 1 87.62 64 PRO B C 1
ATOM 2698 O O . PRO B 1 64 ? -9.844 28.203 -12.172 1 87.62 64 PRO B O 1
ATOM 2701 N N . GLY B 1 65 ? -10.82 29.891 -11.008 1 82.44 65 GLY B N 1
ATOM 2702 C CA . GLY B 1 65 ? -12.133 29.812 -11.625 1 82.44 65 GLY B CA 1
ATOM 2703 C C . GLY B 1 65 ? -13.164 29.125 -10.75 1 82.44 65 GLY B C 1
ATOM 2704 O O . GLY B 1 65 ? -12.82 28.531 -9.727 1 82.44 65 GLY B O 1
ATOM 2705 N N . ALA B 1 66 ? -14.43 29.344 -11.141 1 79 66 ALA B N 1
ATOM 2706 C CA . ALA B 1 66 ? -15.547 28.797 -10.375 1 79 66 ALA B CA 1
ATOM 2707 C C . ALA B 1 66 ? -15.438 27.281 -10.25 1 79 66 ALA B C 1
ATOM 2709 O O . ALA B 1 66 ? -15.828 26.703 -9.227 1 79 66 ALA B O 1
ATOM 2710 N N . SER B 1 67 ? -14.867 26.688 -11.195 1 82.44 67 SER B N 1
ATOM 2711 C CA . SER B 1 67 ? -14.719 25.25 -11.18 1 82.44 67 SER B CA 1
ATOM 2712 C C . SER B 1 67 ? -13.305 24.828 -10.766 1 82.44 67 SER B C 1
ATOM 2714 O O . SER B 1 67 ? -12.945 23.656 -10.852 1 82.44 67 SER B O 1
ATOM 2716 N N . GLY B 1 68 ? -12.609 25.781 -10.289 1 91 68 GLY B N 1
ATOM 2717 C CA . GLY B 1 68 ? -11.227 25.5 -9.922 1 91 68 GLY B CA 1
ATOM 2718 C C . GLY B 1 68 ? -11.086 24.953 -8.516 1 91 68 GLY B C 1
ATOM 2719 O O . GLY B 1 68 ? -12.055 24.453 -7.934 1 91 68 GLY B O 1
ATOM 2720 N N . GLY B 1 69 ? -9.852 24.844 -7.984 1 95.62 69 GLY B N 1
ATOM 2721 C CA . GLY B 1 69 ? -9.539 24.266 -6.684 1 95.62 69 GLY B CA 1
ATOM 2722 C C . GLY B 1 69 ? -8.047 24.062 -6.465 1 95.62 69 GLY B C 1
ATOM 2723 O O . GLY B 1 69 ? -7.227 24.812 -7.008 1 95.62 69 GLY B O 1
ATOM 2724 N N . VAL B 1 70 ? -7.777 23.297 -5.484 1 97.44 70 VAL B N 1
ATOM 2725 C CA . VAL B 1 70 ? -6.387 23 -5.152 1 97.44 70 VAL B CA 1
ATOM 2726 C C . VAL B 1 70 ? -6.113 21.516 -5.344 1 97.44 70 VAL B C 1
ATOM 2728 O O . VAL B 1 70 ? -6.988 20.672 -5.102 1 97.44 70 VAL B O 1
ATOM 2731 N N . LYS B 1 71 ? -4.941 21.281 -5.879 1 96.88 71 LYS B N 1
ATOM 2732 C CA . LYS B 1 71 ? -4.512 19.906 -6.125 1 96.88 71 LYS B CA 1
ATOM 2733 C C . LYS B 1 71 ? -3.15 19.641 -5.496 1 96.88 71 LYS B C 1
ATOM 2735 O O . LYS B 1 71 ? -2.203 20.391 -5.703 1 96.88 71 LYS B O 1
ATOM 2740 N N . PHE B 1 72 ? -3.08 18.562 -4.684 1 98.12 72 PHE B N 1
ATOM 2741 C CA . PHE B 1 72 ? -1.82 18.141 -4.074 1 98.12 72 PHE B CA 1
ATOM 2742 C C . PHE B 1 72 ? -1.097 17.141 -4.965 1 98.12 72 PHE B C 1
ATOM 2744 O O . PHE B 1 72 ? -1.677 16.125 -5.367 1 98.12 72 PHE B O 1
ATOM 2751 N N . ILE B 1 73 ? 0.156 17.359 -5.27 1 97.5 73 ILE B N 1
ATOM 2752 C CA . ILE B 1 73 ? 1.009 16.469 -6.043 1 97.5 73 ILE B CA 1
ATOM 2753 C C . ILE B 1 73 ? 2.203 16.031 -5.199 1 97.5 73 ILE B C 1
ATOM 2755 O O . ILE B 1 73 ? 3.102 16.828 -4.926 1 97.5 73 ILE B O 1
ATOM 2759 N N . PRO B 1 74 ? 2.264 14.766 -4.805 1 97.31 74 PRO B N 1
ATOM 2760 C CA . PRO B 1 74 ? 3.389 14.281 -4.004 1 97.31 74 PRO B CA 1
ATOM 2761 C C . PRO B 1 74 ? 4.73 14.438 -4.715 1 97.31 74 PRO B C 1
ATOM 2763 O O . PRO B 1 74 ? 4.805 14.305 -5.938 1 97.31 74 PRO B O 1
ATOM 2766 N N . SER B 1 75 ? 5.73 14.695 -3.977 1 96.56 75 SER B N 1
ATOM 2767 C CA . SER B 1 75 ? 7.098 14.828 -4.473 1 96.56 75 SER B CA 1
ATOM 2768 C C . SER B 1 75 ? 8.109 14.336 -3.441 1 96.56 75 SER B C 1
ATOM 2770 O O . SER B 1 75 ? 7.727 13.773 -2.412 1 96.56 75 SER B O 1
ATOM 2772 N N . MET B 1 76 ? 9.328 14.383 -3.793 1 96.75 76 MET B N 1
ATOM 2773 C CA . MET B 1 76 ? 10.438 14.039 -2.904 1 96.75 76 MET B CA 1
ATOM 2774 C C . MET B 1 76 ? 11.633 14.953 -3.145 1 96.75 76 MET B C 1
ATOM 2776 O O . MET B 1 76 ? 12.062 15.133 -4.285 1 96.75 76 MET B O 1
ATOM 2780 N N . GLY B 1 77 ? 12.086 15.531 -2.059 1 95.19 77 GLY B N 1
ATOM 2781 C CA . GLY B 1 77 ? 13.258 16.375 -2.189 1 95.19 77 GLY B CA 1
ATOM 2782 C C . GLY B 1 77 ? 14.5 15.602 -2.607 1 95.19 77 GLY B C 1
ATOM 2783 O O . GLY B 1 77 ? 14.625 14.414 -2.318 1 95.19 77 GLY B O 1
ATOM 2784 N N . GLU B 1 78 ? 15.438 16.297 -3.232 1 95.06 78 GLU B N 1
ATOM 2785 C CA . GLU B 1 78 ? 16.656 15.68 -3.742 1 95.06 78 GLU B CA 1
ATOM 2786 C C . GLU B 1 78 ? 17.453 15.016 -2.619 1 95.06 78 GLU B C 1
ATOM 2788 O O . GLU B 1 78 ? 17.922 13.891 -2.77 1 95.06 78 GLU B O 1
ATOM 2793 N N . ASP B 1 79 ? 17.594 15.719 -1.538 1 96.38 79 ASP B N 1
ATOM 2794 C CA . ASP B 1 79 ? 18.359 15.18 -0.416 1 96.38 79 ASP B CA 1
ATOM 2795 C C . ASP B 1 79 ? 17.703 13.914 0.127 1 96.38 79 ASP B C 1
ATOM 2797 O O . ASP B 1 79 ? 18.406 12.938 0.433 1 96.38 79 ASP B O 1
ATOM 2801 N N . GLU B 1 80 ? 16.438 14 0.276 1 96.88 80 GLU B N 1
ATOM 2802 C CA . GLU B 1 80 ? 15.711 12.836 0.75 1 96.88 80 GLU B CA 1
ATOM 2803 C C . GLU B 1 80 ? 15.852 11.656 -0.214 1 96.88 80 GLU B C 1
ATOM 2805 O O . GLU B 1 80 ? 16.031 10.516 0.213 1 96.88 80 GLU B O 1
ATOM 2810 N N . ALA B 1 81 ? 15.773 11.891 -1.481 1 97.94 81 ALA B N 1
ATOM 2811 C CA . ALA B 1 81 ? 15.938 10.859 -2.508 1 97.94 81 ALA B CA 1
ATOM 2812 C C . ALA B 1 81 ? 17.328 10.227 -2.43 1 97.94 81 ALA B C 1
ATOM 2814 O O . ALA B 1 81 ? 17.453 9 -2.518 1 97.94 81 ALA B O 1
ATOM 2815 N N . ARG B 1 82 ? 18.328 11.055 -2.252 1 98.19 82 ARG B N 1
ATOM 2816 C CA . ARG B 1 82 ? 19.703 10.562 -2.139 1 98.19 82 ARG B CA 1
ATOM 2817 C C . ARG B 1 82 ? 19.859 9.672 -0.911 1 98.19 82 ARG B C 1
ATOM 2819 O O . ARG B 1 82 ? 20.531 8.633 -0.973 1 98.19 82 ARG B O 1
ATOM 2826 N N . GLN B 1 83 ? 19.281 10.125 0.141 1 98.12 83 GLN B N 1
ATOM 2827 C CA . GLN B 1 83 ? 19.344 9.344 1.369 1 98.12 83 GLN B CA 1
ATOM 2828 C C . GLN B 1 83 ? 18.641 7.996 1.197 1 98.12 83 GLN B C 1
ATOM 2830 O O . GLN B 1 83 ? 19.141 6.965 1.648 1 98.12 83 GLN B O 1
ATOM 2835 N N . LEU B 1 84 ? 17.516 8.023 0.586 1 98.38 84 LEU B N 1
ATOM 2836 C CA . LEU B 1 84 ? 16.75 6.797 0.348 1 98.38 84 LEU B CA 1
ATOM 2837 C C . LEU B 1 84 ? 17.547 5.828 -0.524 1 98.38 84 LEU B C 1
ATOM 2839 O O . LEU B 1 84 ? 17.672 4.652 -0.183 1 98.38 84 LEU B O 1
ATOM 2843 N N . VAL B 1 85 ? 18.062 6.281 -1.636 1 98.62 85 VAL B N 1
ATOM 2844 C CA . VAL B 1 85 ? 18.828 5.453 -2.559 1 98.62 85 VAL B CA 1
ATOM 2845 C C . VAL B 1 85 ? 20.062 4.891 -1.849 1 98.62 85 VAL B C 1
ATOM 2847 O O . VAL B 1 85 ? 20.406 3.719 -2.016 1 98.62 85 VAL B O 1
ATOM 2850 N N . GLY B 1 86 ? 20.703 5.781 -1.07 1 98.44 86 GLY B N 1
ATOM 2851 C CA . GLY B 1 86 ? 21.828 5.316 -0.277 1 98.44 86 GLY B CA 1
ATOM 2852 C C . GLY B 1 86 ? 21.469 4.199 0.683 1 98.44 86 GLY B C 1
ATOM 2853 O O . GLY B 1 86 ? 22.188 3.213 0.804 1 98.44 86 GLY B O 1
ATOM 2854 N N . ALA B 1 87 ? 20.359 4.379 1.343 1 97.69 87 ALA B N 1
ATOM 2855 C CA . ALA B 1 87 ? 19.875 3.365 2.279 1 97.69 87 ALA B CA 1
ATOM 2856 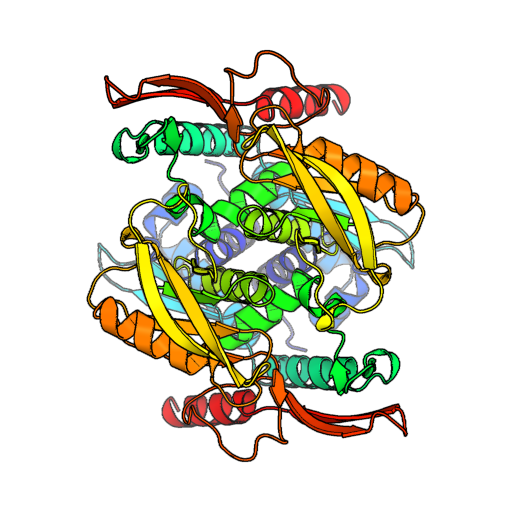C C . ALA B 1 87 ? 19.594 2.047 1.563 1 97.69 87 ALA B C 1
ATOM 2858 O O . ALA B 1 87 ? 19.891 0.971 2.09 1 97.69 87 ALA B O 1
ATOM 2859 N N . VAL B 1 88 ? 19 2.1 0.39 1 98.06 88 VAL B N 1
ATOM 2860 C CA . VAL B 1 88 ? 18.719 0.914 -0.414 1 98.06 88 VAL B CA 1
ATOM 2861 C C . VAL B 1 88 ? 20.016 0.196 -0.744 1 98.06 88 VAL B C 1
ATOM 2863 O O . VAL B 1 88 ? 20.141 -1.019 -0.563 1 98.06 88 VAL B O 1
ATOM 2866 N N . CYS B 1 89 ? 21.016 0.939 -1.168 1 98.06 89 CYS B N 1
ATOM 2867 C CA . CYS B 1 89 ? 22.297 0.365 -1.532 1 98.06 89 CYS B CA 1
ATOM 2868 C C . CYS B 1 89 ? 22.969 -0.29 -0.327 1 98.06 89 CYS B C 1
ATOM 2870 O O . CYS B 1 89 ? 23.516 -1.385 -0.438 1 98.06 89 CYS B O 1
ATOM 2872 N N . GLU B 1 90 ? 22.859 0.377 0.774 1 97.06 90 GLU B N 1
ATOM 2873 C CA . GLU B 1 90 ? 23.453 -0.169 1.994 1 97.06 90 GLU B CA 1
ATOM 2874 C C . GLU B 1 90 ? 22.781 -1.48 2.391 1 97.06 90 GLU B C 1
ATOM 2876 O O . GLU B 1 90 ? 23.453 -2.457 2.719 1 97.06 90 GLU B O 1
ATOM 2881 N N . LYS B 1 91 ? 21.484 -1.494 2.354 1 96 91 LYS B N 1
ATOM 2882 C CA . LYS B 1 91 ? 20.734 -2.693 2.719 1 96 91 LYS B CA 1
ATOM 2883 C C . LYS B 1 91 ? 21.062 -3.85 1.774 1 96 91 LYS B C 1
ATOM 2885 O O . LYS B 1 91 ? 21.188 -4.996 2.209 1 96 91 LYS B O 1
ATOM 2890 N N . LEU B 1 92 ? 21.203 -3.566 0.528 1 96.38 92 LEU B N 1
ATOM 2891 C CA . LEU B 1 92 ? 21.453 -4.586 -0.484 1 96.38 92 LEU B CA 1
ATOM 2892 C C . LEU B 1 92 ? 22.875 -5.113 -0.395 1 96.38 92 LEU B C 1
ATOM 2894 O O . LEU B 1 92 ? 23.188 -6.172 -0.947 1 96.38 92 LEU B O 1
ATOM 2898 N N . SER B 1 93 ? 23.75 -4.406 0.243 1 94.88 93 SER B N 1
ATOM 2899 C CA . SER B 1 93 ? 25.172 -4.762 0.28 1 94.88 93 SER B CA 1
ATOM 2900 C C . SER B 1 93 ? 25.469 -5.746 1.408 1 94.88 93 SER B C 1
ATOM 2902 O O . SER B 1 93 ? 26.594 -6.203 1.561 1 94.88 93 SER B O 1
ATOM 2904 N N . ILE B 1 94 ? 24.453 -6.031 2.131 1 92.06 94 ILE B N 1
ATOM 2905 C CA . ILE B 1 94 ? 24.625 -6.988 3.221 1 92.06 94 ILE B CA 1
ATOM 2906 C C . ILE B 1 94 ? 24.844 -8.391 2.652 1 92.06 94 ILE B C 1
ATOM 2908 O O . ILE B 1 94 ? 24.031 -8.883 1.874 1 92.06 94 ILE B O 1
ATOM 2912 N N . SER B 1 95 ? 25.797 -9.07 3.117 1 87.06 95 SER B N 1
ATOM 2913 C CA . SER B 1 95 ? 26.266 -10.32 2.527 1 87.06 95 SER B CA 1
ATOM 2914 C C . SER B 1 95 ? 25.266 -11.453 2.754 1 87.06 95 SER B C 1
ATOM 2916 O O . SER B 1 95 ? 25.125 -12.344 1.915 1 87.06 95 SER B O 1
ATOM 2918 N N . ASP B 1 96 ? 24.547 -11.414 3.844 1 88.31 96 ASP B N 1
ATOM 2919 C CA . ASP B 1 96 ? 23.656 -12.5 4.215 1 88.31 96 ASP B CA 1
ATOM 2920 C C . ASP B 1 96 ? 22.469 -12.594 3.246 1 88.31 96 ASP B C 1
ATOM 2922 O O . ASP B 1 96 ? 21.703 -13.547 3.293 1 88.31 96 ASP B O 1
ATOM 2926 N N . ARG B 1 97 ? 22.484 -11.727 2.279 1 91.5 97 ARG B N 1
ATOM 2927 C CA . ARG B 1 97 ? 21.375 -11.711 1.317 1 91.5 97 ARG B CA 1
ATOM 2928 C C . ARG B 1 97 ? 21.672 -12.633 0.137 1 91.5 97 ARG B C 1
ATOM 2930 O O . ARG B 1 97 ? 20.781 -12.945 -0.647 1 91.5 97 ARG B O 1
ATOM 2937 N N . ILE B 1 98 ? 22.891 -13.031 0.043 1 91.62 98 ILE B N 1
ATOM 2938 C CA . ILE B 1 98 ? 23.281 -13.883 -1.082 1 91.62 98 ILE B CA 1
ATOM 2939 C C . ILE B 1 98 ? 22.734 -15.289 -0.865 1 91.62 98 ILE B C 1
ATOM 2941 O O . ILE B 1 98 ? 22.984 -15.906 0.175 1 91.62 98 ILE B O 1
ATOM 2945 N N . LEU B 1 99 ? 21.938 -15.734 -1.824 1 88.94 99 LEU B N 1
ATOM 2946 C CA . LEU B 1 99 ? 21.375 -17.078 -1.818 1 88.94 99 LEU B CA 1
ATOM 2947 C C . LEU B 1 99 ? 22.109 -17.984 -2.809 1 88.94 99 LEU B C 1
ATOM 2949 O O . LEU B 1 99 ? 22.797 -17.484 -3.709 1 88.94 99 LEU B O 1
ATOM 2953 N N . PRO B 1 100 ? 21.938 -19.312 -2.551 1 84.81 100 PRO B N 1
ATOM 2954 C CA . PRO B 1 100 ? 22.531 -20.219 -3.523 1 84.81 100 PRO B CA 1
ATOM 2955 C C . PRO B 1 100 ? 22.094 -19.938 -4.957 1 84.81 100 PRO B C 1
ATOM 2957 O O . PRO B 1 100 ? 20.938 -19.594 -5.195 1 84.81 100 PRO B O 1
ATOM 2960 N N . GLY B 1 101 ? 23.078 -20.062 -5.898 1 82.44 101 GLY B N 1
ATOM 2961 C CA . GLY B 1 101 ? 22.797 -19.812 -7.305 1 82.44 101 GLY B CA 1
ATOM 2962 C C . GLY B 1 101 ? 22.953 -18.359 -7.695 1 82.44 101 GLY B C 1
ATOM 2963 O O . GLY B 1 101 ? 22.688 -17.984 -8.844 1 82.44 101 GLY B O 1
ATOM 2964 N N . GLY B 1 102 ? 23.328 -17.609 -6.711 1 80.69 102 GLY B N 1
ATOM 2965 C CA . GLY B 1 102 ? 23.562 -16.203 -6.992 1 80.69 102 GLY B CA 1
ATOM 2966 C C . GLY B 1 102 ? 22.328 -15.352 -6.891 1 80.69 102 GLY B C 1
ATOM 2967 O O . GLY B 1 102 ? 22.266 -14.25 -7.445 1 80.69 102 GLY B O 1
ATOM 2968 N N . TYR B 1 103 ? 21.391 -15.883 -6.238 1 86.12 103 TYR B N 1
ATOM 2969 C CA . TYR B 1 103 ? 20.172 -15.117 -6.039 1 86.12 103 TYR B CA 1
ATOM 2970 C C . TYR B 1 103 ? 20.281 -14.203 -4.824 1 86.12 103 TYR B C 1
ATOM 2972 O O . TYR B 1 103 ? 21.156 -14.391 -3.98 1 86.12 103 TYR B O 1
ATOM 2980 N N . LEU B 1 104 ? 19.5 -13.227 -4.844 1 89.69 104 LEU B N 1
ATOM 2981 C CA . LEU B 1 104 ? 19.531 -12.242 -3.766 1 89.69 104 LEU B CA 1
ATOM 2982 C C . LEU B 1 104 ? 18.234 -12.273 -2.967 1 89.69 104 LEU B C 1
ATOM 2984 O O . LEU B 1 104 ? 17.141 -12.227 -3.543 1 89.69 104 LEU B O 1
ATOM 2988 N N . TYR B 1 105 ? 18.375 -12.414 -1.638 1 91.62 105 TYR B N 1
ATOM 2989 C CA . TYR B 1 105 ? 17.219 -12.328 -0.75 1 91.62 105 TYR B CA 1
ATOM 2990 C C . TYR B 1 105 ? 16.781 -10.875 -0.57 1 91.62 105 TYR B C 1
ATOM 2992 O O . TYR B 1 105 ? 17.531 -10.055 -0.031 1 91.62 105 TYR B O 1
ATOM 3000 N N . MET B 1 106 ? 15.484 -10.586 -1.008 1 93.62 106 MET B N 1
ATOM 3001 C CA . MET B 1 106 ? 15.016 -9.203 -0.94 1 93.62 106 MET B CA 1
ATOM 3002 C C . MET B 1 106 ? 13.688 -9.117 -0.203 1 93.62 106 MET B C 1
ATOM 3004 O O . MET B 1 106 ? 13.117 -8.031 -0.064 1 93.62 106 MET B O 1
ATOM 3008 N N . MET B 1 107 ? 13.211 -10.156 0.361 1 93.5 107 MET B N 1
ATOM 3009 C CA . MET B 1 107 ? 11.859 -10.211 0.901 1 93.5 107 MET B CA 1
ATOM 3010 C C . MET B 1 107 ? 11.727 -9.336 2.139 1 93.5 107 MET B C 1
ATOM 3012 O O . MET B 1 107 ? 10.648 -8.805 2.416 1 93.5 107 MET B O 1
ATOM 3016 N N . ASP B 1 108 ? 12.828 -9.195 2.869 1 93.62 108 ASP B N 1
ATOM 3017 C CA . ASP B 1 108 ? 12.789 -8.328 4.039 1 93.62 108 ASP B CA 1
ATOM 3018 C C . ASP B 1 108 ? 12.555 -6.871 3.635 1 93.62 108 ASP B C 1
ATOM 3020 O O . ASP B 1 108 ? 11.82 -6.145 4.309 1 93.62 108 ASP B O 1
ATOM 3024 N N . MET B 1 109 ? 13.125 -6.457 2.506 1 95.81 109 MET B N 1
ATOM 3025 C CA . MET B 1 109 ? 12.922 -5.105 1.989 1 95.81 109 MET B CA 1
ATOM 3026 C C . MET B 1 109 ? 11.523 -4.949 1.395 1 95.81 109 MET B C 1
ATOM 3028 O O . MET B 1 109 ? 10.828 -3.975 1.682 1 95.81 109 MET B O 1
ATOM 3032 N N . LEU B 1 110 ? 11.125 -5.953 0.66 1 97.12 110 LEU B N 1
ATOM 3033 C CA . LEU B 1 110 ? 9.836 -5.895 -0.029 1 97.12 110 LEU B CA 1
ATOM 3034 C C . LEU B 1 110 ? 8.688 -6.016 0.963 1 97.12 110 LEU B C 1
ATOM 3036 O O . LEU B 1 110 ? 7.578 -5.543 0.693 1 97.12 110 LEU B O 1
ATOM 3040 N N . GLY B 1 111 ? 8.969 -6.637 2.084 1 97.44 111 GLY B N 1
ATOM 3041 C CA . GLY B 1 111 ? 7.941 -6.805 3.098 1 97.44 111 GLY B CA 1
ATOM 3042 C C . GLY B 1 111 ? 7.773 -5.5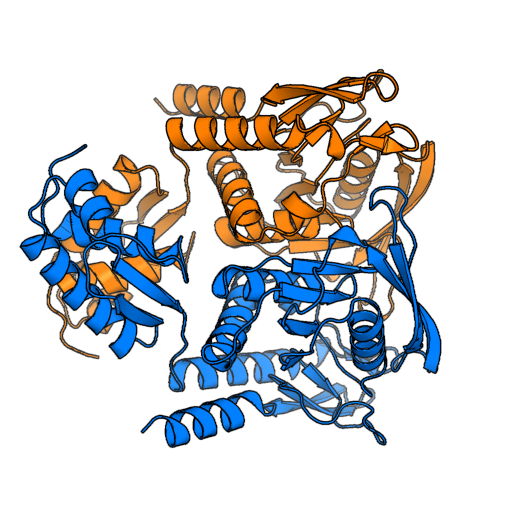86 3.984 1 97.44 111 GLY B C 1
ATOM 3043 O O . GLY B 1 111 ? 6.832 -5.512 4.773 1 97.44 111 GLY B O 1
ATOM 3044 N N . ASP B 1 112 ? 8.695 -4.656 3.904 1 97.81 112 ASP B N 1
ATOM 3045 C CA . ASP B 1 112 ? 8.641 -3.418 4.676 1 97.81 112 ASP B CA 1
ATOM 3046 C C . ASP B 1 112 ? 7.738 -2.389 4.004 1 97.81 112 ASP B C 1
ATOM 3048 O O . ASP B 1 112 ? 8.164 -1.686 3.086 1 97.81 112 ASP B O 1
ATOM 3052 N N . ALA B 1 113 ? 6.496 -2.297 4.504 1 97.38 113 ALA B N 1
ATOM 3053 C CA . ALA B 1 113 ? 5.469 -1.474 3.871 1 97.38 113 ALA B CA 1
ATOM 3054 C C . ALA B 1 113 ? 5.891 -0.008 3.83 1 97.38 113 ALA B C 1
ATOM 3056 O O . ALA B 1 113 ? 5.66 0.684 2.836 1 97.38 113 ALA B O 1
ATOM 3057 N N . ARG B 1 114 ? 6.457 0.479 4.895 1 96.69 114 ARG B N 1
ATOM 3058 C CA . ARG B 1 114 ? 6.914 1.864 4.949 1 96.69 114 ARG B CA 1
ATOM 3059 C C . ARG B 1 114 ? 7.996 2.127 3.908 1 96.69 114 ARG B C 1
ATOM 3061 O O . ARG B 1 114 ? 7.957 3.141 3.207 1 96.69 114 ARG B O 1
ATOM 3068 N N . PHE B 1 115 ? 8.891 1.197 3.842 1 97.75 115 PHE B N 1
ATOM 3069 C CA . PHE B 1 115 ? 9.969 1.305 2.859 1 97.75 115 PHE B CA 1
ATOM 3070 C C . PHE B 1 115 ? 9.406 1.321 1.443 1 97.75 115 PHE B C 1
ATOM 3072 O O . PHE B 1 115 ? 9.828 2.125 0.611 1 97.75 115 PHE B O 1
ATOM 3079 N N . MET B 1 116 ? 8.469 0.472 1.123 1 98.12 116 MET B N 1
ATOM 3080 C CA . MET B 1 116 ? 7.859 0.425 -0.201 1 98.12 116 MET B CA 1
ATOM 3081 C C . MET B 1 116 ? 7.168 1.744 -0.528 1 98.12 116 MET B C 1
ATOM 3083 O O . MET B 1 116 ? 7.227 2.217 -1.665 1 98.12 116 MET B O 1
ATOM 3087 N N . GLN B 1 117 ? 6.539 2.314 0.448 1 97.88 117 GLN B N 1
ATOM 3088 C CA . GLN B 1 117 ? 5.875 3.6 0.244 1 97.88 117 GLN B CA 1
ATOM 3089 C C . GLN B 1 117 ? 6.887 4.691 -0.105 1 97.88 117 GLN B C 1
ATOM 3091 O O . GLN B 1 117 ? 6.621 5.539 -0.958 1 97.88 117 GLN B O 1
ATOM 3096 N N . GLU B 1 118 ? 8.039 4.664 0.571 1 98.06 118 GLU B N 1
ATOM 3097 C CA . GLU B 1 118 ? 9.078 5.648 0.276 1 98.06 118 GLU B CA 1
ATOM 3098 C C . GLU B 1 118 ? 9.586 5.504 -1.155 1 98.06 118 GLU B C 1
ATOM 3100 O O . GLU B 1 118 ? 9.742 6.496 -1.868 1 98.06 118 GLU B O 1
ATOM 3105 N N . VAL B 1 119 ? 9.812 4.277 -1.545 1 98.62 119 VAL B N 1
ATOM 3106 C CA . VAL B 1 119 ? 10.289 4.039 -2.902 1 98.62 119 VAL B CA 1
ATOM 3107 C C . VAL B 1 119 ? 9.203 4.422 -3.906 1 98.62 119 VAL B C 1
ATOM 3109 O O . VAL B 1 119 ? 9.492 5.012 -4.949 1 98.62 119 VAL B O 1
ATOM 3112 N N . GLY B 1 120 ? 7.961 4.062 -3.602 1 98.5 120 GLY B N 1
ATOM 3113 C CA . GLY B 1 120 ? 6.855 4.469 -4.453 1 98.5 120 GLY B CA 1
ATOM 3114 C C . GLY B 1 120 ? 6.754 5.973 -4.621 1 98.5 120 GLY B C 1
ATOM 3115 O O . GLY B 1 120 ? 6.477 6.461 -5.719 1 98.5 120 GLY B O 1
ATOM 3116 N N . ARG B 1 121 ? 6.934 6.68 -3.523 1 98.25 121 ARG B N 1
ATOM 3117 C CA . ARG B 1 121 ? 6.902 8.141 -3.568 1 98.25 121 ARG B CA 1
ATOM 3118 C C . ARG B 1 121 ? 8.008 8.68 -4.473 1 98.25 121 ARG B C 1
ATOM 3120 O O . ARG B 1 121 ? 7.789 9.641 -5.211 1 98.25 121 ARG B O 1
ATOM 3127 N N . LEU B 1 122 ? 9.164 8.078 -4.445 1 98.44 122 LEU B N 1
ATOM 3128 C CA . LEU B 1 122 ? 10.273 8.477 -5.301 1 98.44 122 LEU B CA 1
ATOM 3129 C C . LEU B 1 122 ? 9.891 8.367 -6.773 1 98.44 122 LEU B C 1
ATOM 3131 O O . LEU B 1 122 ? 10.047 9.328 -7.535 1 98.44 122 LEU B O 1
ATOM 3135 N N . PHE B 1 123 ? 9.367 7.207 -7.141 1 98.38 123 PHE B N 1
ATOM 3136 C CA . PHE B 1 123 ? 8.953 7.012 -8.523 1 98.38 123 PHE B CA 1
ATOM 3137 C C . PHE B 1 123 ? 7.867 8.008 -8.914 1 98.38 123 PHE B C 1
ATOM 3139 O O . PHE B 1 123 ? 7.906 8.586 -10 1 98.38 123 PHE B O 1
ATOM 3146 N N . SER B 1 124 ? 6.891 8.133 -8.023 1 97.19 124 SER B N 1
ATOM 3147 C CA . SER B 1 124 ? 5.789 9.055 -8.297 1 97.19 124 SER B CA 1
ATOM 3148 C C . SER B 1 124 ? 6.301 10.469 -8.516 1 97.19 124 SER B C 1
ATOM 3150 O O . SER B 1 124 ? 5.824 11.18 -9.398 1 97.19 124 SER B O 1
ATOM 3152 N N . ALA B 1 125 ? 7.258 10.883 -7.668 1 96.31 125 ALA B N 1
ATOM 3153 C CA . ALA B 1 125 ? 7.836 12.219 -7.762 1 96.31 125 ALA B CA 1
ATOM 3154 C C . ALA B 1 125 ? 8.516 12.43 -9.117 1 96.31 125 ALA B C 1
ATOM 3156 O O . ALA B 1 125 ? 8.32 13.453 -9.766 1 96.31 125 ALA B O 1
ATOM 3157 N N . ILE B 1 126 ? 9.203 11.438 -9.523 1 95.25 126 ILE B N 1
ATOM 3158 C CA . ILE B 1 126 ? 9.977 11.508 -10.758 1 95.25 126 ILE B CA 1
ATOM 3159 C C . ILE B 1 126 ? 9.031 11.5 -11.961 1 95.25 126 ILE B C 1
ATOM 3161 O O . ILE B 1 126 ? 9.312 12.133 -12.977 1 95.25 126 ILE B O 1
ATOM 3165 N N . LEU B 1 127 ? 7.902 10.898 -11.805 1 93.38 127 LEU B N 1
ATOM 3166 C CA . LEU B 1 127 ? 6.969 10.727 -12.906 1 93.38 127 LEU B CA 1
ATOM 3167 C C . LEU B 1 127 ? 5.859 11.766 -12.859 1 93.38 127 LEU B C 1
ATOM 3169 O O . LEU B 1 127 ? 4.891 11.695 -13.617 1 93.38 127 LEU B O 1
ATOM 3173 N N . SER B 1 128 ? 5.934 12.711 -12 1 90.38 128 SER B N 1
ATOM 3174 C CA . SER B 1 128 ? 4.848 13.648 -11.719 1 90.38 128 SER B CA 1
ATOM 3175 C C . SER B 1 128 ? 4.5 14.469 -12.953 1 90.38 128 SER B C 1
ATOM 3177 O O . SER B 1 128 ? 3.381 14.969 -13.078 1 90.38 128 SER B O 1
ATOM 3179 N N . HIS B 1 129 ? 5.402 14.586 -13.922 1 91.5 129 HIS B N 1
ATOM 3180 C CA . HIS B 1 129 ? 5.195 15.383 -15.125 1 91.5 129 HIS B CA 1
ATOM 3181 C C . HIS B 1 129 ? 4.535 14.562 -16.219 1 91.5 129 HIS B C 1
ATOM 3183 O O . HIS B 1 129 ? 4.137 15.102 -17.25 1 91.5 129 HIS B O 1
ATOM 3189 N N . LYS B 1 130 ? 4.41 13.328 -16.031 1 95.31 130 LYS B N 1
ATOM 3190 C CA . LYS B 1 130 ? 3.834 12.438 -17.031 1 95.31 130 LYS B CA 1
ATOM 3191 C C . LYS B 1 130 ? 2.379 12.109 -16.703 1 95.31 130 LYS B C 1
ATOM 3193 O O . LYS B 1 130 ? 1.989 12.078 -15.531 1 95.31 130 LYS B O 1
ATOM 3198 N N . LYS B 1 131 ? 1.647 11.953 -17.75 1 96.75 131 LYS B N 1
ATOM 3199 C CA . LYS B 1 131 ? 0.292 11.438 -17.562 1 96.75 131 LYS B CA 1
ATOM 3200 C C . LYS B 1 131 ? 0.296 9.922 -17.406 1 96.75 131 LYS B C 1
ATOM 3202 O O . LYS B 1 131 ? 0.683 9.195 -18.312 1 96.75 131 LYS B O 1
ATOM 3207 N N . ILE B 1 132 ? -0.044 9.484 -16.312 1 98.19 132 ILE B N 1
ATOM 3208 C CA . ILE B 1 132 ? -0.116 8.055 -16.016 1 98.19 132 ILE B CA 1
ATOM 3209 C C . ILE B 1 132 ? -1.539 7.688 -15.594 1 98.19 132 ILE B C 1
ATOM 3211 O O . ILE B 1 132 ? -2.117 8.32 -14.711 1 98.19 132 ILE B O 1
ATOM 3215 N N . ASP B 1 133 ? -2.055 6.656 -16.25 1 98.31 133 ASP B N 1
ATOM 3216 C CA . ASP B 1 133 ? -3.443 6.27 -16.016 1 98.31 133 ASP B CA 1
ATOM 3217 C C . ASP B 1 133 ? -3.523 5 -15.164 1 98.31 133 ASP B C 1
ATOM 3219 O O . ASP B 1 133 ? -4.574 4.688 -14.602 1 98.31 133 ASP B O 1
ATOM 3223 N N . ALA B 1 134 ? -2.416 4.227 -15.102 1 98.62 134 ALA B N 1
ATOM 3224 C CA . ALA B 1 134 ? -2.389 2.965 -14.367 1 98.62 134 ALA B CA 1
ATOM 3225 C C . ALA B 1 134 ? -0.956 2.504 -14.117 1 98.62 134 ALA B C 1
ATOM 3227 O O . ALA B 1 134 ? -0.027 2.951 -14.797 1 98.62 134 ALA B O 1
ATOM 3228 N N . VAL B 1 135 ? -0.802 1.694 -13.164 1 98.81 135 VAL B N 1
ATOM 3229 C CA . VAL B 1 135 ? 0.454 1.009 -12.875 1 98.81 135 VAL B CA 1
ATOM 3230 C C . VAL B 1 135 ? 0.276 -0.496 -13.062 1 98.81 135 VAL B C 1
ATOM 3232 O O . VAL B 1 135 ? -0.745 -1.062 -12.664 1 98.81 135 VAL B O 1
ATOM 3235 N N . ILE B 1 136 ? 1.248 -1.189 -13.672 1 98.69 136 ILE B N 1
ATOM 3236 C CA . ILE B 1 136 ? 1.155 -2.641 -13.797 1 98.69 136 ILE B CA 1
ATOM 3237 C C . ILE B 1 136 ? 2.438 -3.287 -13.281 1 98.69 136 ILE B C 1
ATOM 3239 O O . ILE B 1 136 ? 3.506 -2.67 -13.305 1 98.69 136 ILE B O 1
ATOM 3243 N N . THR B 1 137 ? 2.344 -4.391 -12.766 1 98.19 137 THR B N 1
ATOM 3244 C CA . THR B 1 137 ? 3.453 -5.246 -12.352 1 98.19 137 THR B CA 1
ATOM 3245 C C . THR B 1 137 ? 3.086 -6.719 -12.5 1 98.19 137 THR B C 1
ATOM 3247 O O . THR B 1 137 ? 1.929 -7.051 -12.766 1 98.19 137 THR B O 1
ATOM 3250 N N . VAL B 1 138 ? 4.059 -7.551 -12.5 1 95.5 138 VAL B N 1
ATOM 3251 C CA . VAL B 1 138 ? 3.822 -8.992 -12.57 1 95.5 138 VAL B CA 1
ATOM 3252 C C . VAL B 1 138 ? 3.795 -9.578 -11.156 1 95.5 138 VAL B C 1
ATOM 3254 O O . VAL B 1 138 ? 4.551 -9.148 -10.281 1 95.5 138 VAL B O 1
ATOM 3257 N N . ALA B 1 139 ? 2.865 -10.492 -10.883 1 93.5 139 ALA B N 1
ATOM 3258 C CA . ALA B 1 139 ? 2.871 -11.227 -9.617 1 93.5 139 ALA B CA 1
ATOM 3259 C C . ALA B 1 139 ? 4.207 -11.93 -9.398 1 93.5 139 ALA B C 1
ATOM 3261 O O . ALA B 1 139 ? 4.727 -12.586 -10.312 1 93.5 139 ALA B O 1
ATOM 3262 N N . THR B 1 140 ? 4.801 -11.734 -8.289 1 92.12 140 THR B N 1
ATOM 3263 C CA . THR B 1 140 ? 4.203 -11.328 -7.023 1 92.12 140 THR B CA 1
ATOM 3264 C C . THR B 1 140 ? 5.031 -10.227 -6.367 1 92.12 140 THR B C 1
ATOM 3266 O O . THR B 1 140 ? 4.477 -9.258 -5.844 1 92.12 140 THR B O 1
ATOM 3269 N N . LYS B 1 141 ? 6.32 -10.219 -6.574 1 94.19 141 LYS B N 1
ATOM 3270 C CA . LYS B 1 141 ? 7.234 -9.438 -5.742 1 94.19 141 LYS B CA 1
ATOM 3271 C C . LYS B 1 141 ? 7.121 -7.949 -6.043 1 94.19 141 LYS B C 1
ATOM 3273 O O . LYS B 1 141 ? 7.367 -7.113 -5.172 1 94.19 141 LYS B O 1
ATOM 3278 N N . GLY B 1 142 ? 6.68 -7.609 -7.191 1 96.88 142 GLY B N 1
ATOM 3279 C CA . GLY B 1 142 ? 6.566 -6.211 -7.574 1 96.88 142 GLY B CA 1
ATOM 3280 C C . GLY B 1 142 ? 5.297 -5.555 -7.066 1 96.88 142 GLY B C 1
ATOM 3281 O O . GLY B 1 142 ? 5.156 -4.332 -7.121 1 96.88 142 GLY B O 1
ATOM 3282 N N . ILE B 1 143 ? 4.387 -6.277 -6.523 1 97.88 143 ILE B N 1
ATOM 3283 C CA . ILE B 1 143 ? 3.037 -5.82 -6.207 1 97.88 143 ILE B CA 1
ATOM 3284 C C . ILE B 1 143 ? 3.102 -4.727 -5.145 1 97.88 143 ILE B C 1
ATOM 3286 O O . ILE B 1 143 ? 2.502 -3.66 -5.301 1 97.88 143 ILE B O 1
ATOM 3290 N N . PRO B 1 144 ? 3.893 -4.906 -4.059 1 97.94 144 PRO B N 1
ATOM 3291 C CA . PRO B 1 144 ? 3.926 -3.842 -3.051 1 97.94 144 PRO B CA 1
ATOM 3292 C C . PRO B 1 144 ? 4.395 -2.504 -3.619 1 97.94 144 PRO B C 1
ATOM 3294 O O . PRO B 1 144 ? 3.826 -1.459 -3.293 1 97.94 144 PRO B O 1
ATOM 3297 N N . LEU B 1 145 ? 5.363 -2.58 -4.426 1 98.56 145 LEU B N 1
ATOM 3298 C CA . LEU B 1 145 ? 5.887 -1.357 -5.023 1 98.56 145 LEU B CA 1
ATOM 3299 C C . LEU B 1 145 ? 4.867 -0.737 -5.977 1 98.56 145 LEU B C 1
ATOM 3301 O O . LEU B 1 145 ? 4.699 0.484 -6 1 98.56 145 LEU B O 1
ATOM 3305 N N . ALA B 1 146 ? 4.199 -1.553 -6.738 1 98.81 146 ALA B N 1
ATOM 3306 C CA . ALA B 1 146 ? 3.176 -1.07 -7.664 1 98.81 146 ALA B CA 1
ATOM 3307 C C . ALA B 1 146 ? 2.07 -0.33 -6.918 1 98.81 146 ALA B C 1
ATOM 3309 O O . ALA B 1 146 ? 1.636 0.743 -7.348 1 98.81 146 ALA B O 1
ATOM 3310 N N . TYR B 1 147 ? 1.661 -0.861 -5.805 1 98.62 147 TYR B N 1
ATOM 3311 C CA . TYR B 1 147 ? 0.582 -0.244 -5.043 1 98.62 147 TYR B CA 1
ATOM 3312 C C . TYR B 1 147 ? 1.051 1.043 -4.375 1 98.62 147 TYR B C 1
ATOM 3314 O O . TYR B 1 147 ? 0.282 1.998 -4.246 1 98.62 147 TYR B O 1
ATOM 3322 N N . ALA B 1 148 ? 2.299 1.029 -3.902 1 98.56 148 ALA B N 1
ATOM 3323 C CA . ALA B 1 148 ? 2.848 2.27 -3.357 1 98.56 148 ALA B CA 1
ATOM 3324 C C . ALA B 1 148 ? 2.838 3.379 -4.402 1 98.56 148 ALA B C 1
ATOM 3326 O O . ALA B 1 148 ? 2.389 4.496 -4.129 1 98.56 148 ALA B O 1
ATOM 3327 N N . VAL B 1 149 ? 3.266 3.07 -5.598 1 98.62 149 VAL B N 1
ATOM 3328 C CA . VAL B 1 149 ? 3.275 4.047 -6.684 1 98.62 149 VAL B CA 1
ATOM 3329 C C . VAL B 1 149 ? 1.844 4.461 -7.02 1 98.62 149 VAL B C 1
ATOM 3331 O O . VAL B 1 149 ? 1.548 5.652 -7.145 1 98.62 149 VAL B O 1
ATOM 3334 N N . GLY B 1 150 ? 0.968 3.475 -7.168 1 98.44 150 GLY B N 1
ATOM 3335 C CA . GLY B 1 150 ? -0.428 3.746 -7.469 1 98.44 150 GLY B CA 1
ATOM 3336 C C . GLY B 1 150 ? -1.088 4.668 -6.461 1 98.44 150 GLY B C 1
ATOM 3337 O O . GLY B 1 150 ? -1.907 5.516 -6.832 1 98.44 150 GLY B O 1
ATOM 3338 N N . GLN B 1 151 ? -0.727 4.453 -5.246 1 98.06 151 GLN B N 1
ATOM 3339 C CA . GLN B 1 151 ? -1.279 5.289 -4.184 1 98.06 151 GLN B CA 1
ATOM 3340 C C . GLN B 1 151 ? -0.838 6.738 -4.34 1 98.06 151 GLN B C 1
ATOM 3342 O O . GLN B 1 151 ? -1.659 7.656 -4.254 1 98.06 151 GLN B O 1
ATOM 3347 N N . HIS B 1 152 ? 0.443 6.973 -4.551 1 98.19 152 HIS B N 1
ATOM 3348 C CA . HIS B 1 152 ? 0.971 8.328 -4.641 1 98.19 152 HIS B CA 1
ATOM 3349 C C . HIS B 1 152 ? 0.514 9.008 -5.926 1 98.19 152 HIS B C 1
ATOM 3351 O O . HIS B 1 152 ? 0.314 10.227 -5.949 1 98.19 152 HIS B O 1
ATOM 3357 N N . LEU B 1 153 ? 0.256 8.219 -6.984 1 97.94 153 LEU B N 1
ATOM 3358 C CA . LEU B 1 153 ? -0.194 8.766 -8.258 1 97.94 153 LEU B CA 1
ATOM 3359 C C . LEU B 1 153 ? -1.717 8.82 -8.32 1 97.94 153 LEU B C 1
ATOM 3361 O O . LEU B 1 153 ? -2.285 9.484 -9.195 1 97.94 153 LEU B O 1
ATOM 3365 N N . ASP B 1 154 ? -2.316 8.148 -7.395 1 97.56 154 ASP B N 1
ATOM 3366 C CA . ASP B 1 154 ? -3.77 8.008 -7.352 1 97.56 154 ASP B CA 1
ATOM 3367 C C . ASP B 1 154 ? -4.305 7.406 -8.648 1 97.56 154 ASP B C 1
ATOM 3369 O O . ASP B 1 154 ? -5.203 7.973 -9.273 1 97.56 154 ASP B O 1
ATOM 3373 N N . VAL B 1 155 ? -3.793 6.277 -9.055 1 98.06 155 VAL B N 1
ATOM 3374 C CA . VAL B 1 155 ? -4.223 5.543 -10.242 1 98.06 155 VAL B CA 1
ATOM 3375 C C . VAL B 1 155 ? -4.348 4.059 -9.914 1 98.06 155 VAL B C 1
ATOM 3377 O O . VAL B 1 155 ? -3.74 3.574 -8.961 1 98.06 155 VAL B O 1
ATOM 3380 N N . PRO B 1 156 ? -5.098 3.334 -10.641 1 98.25 156 PRO B N 1
ATOM 3381 C CA . PRO B 1 156 ? -5.285 1.908 -10.367 1 98.25 156 PRO B CA 1
ATOM 3382 C C . PRO B 1 156 ? -4.043 1.079 -10.672 1 98.25 156 PRO B C 1
ATOM 3384 O O . PRO B 1 156 ? -3.189 1.503 -11.461 1 98.25 156 PRO B O 1
ATOM 3387 N N . VAL B 1 157 ? -3.969 -0.047 -10 1 98.5 157 VAL B N 1
ATOM 3388 C CA . VAL B 1 157 ? -2.9 -1.02 -10.203 1 98.5 157 VAL B CA 1
ATOM 3389 C C . VAL B 1 157 ? -3.471 -2.299 -10.812 1 98.5 157 VAL B C 1
ATOM 3391 O O . VAL B 1 157 ? -4.523 -2.781 -10.383 1 98.5 157 VAL B O 1
ATOM 3394 N N . SER B 1 158 ? -2.84 -2.787 -11.805 1 97.19 158 SER B N 1
ATOM 3395 C CA . SER B 1 158 ? -3.184 -4.078 -12.398 1 97.19 158 SER B CA 1
ATOM 3396 C C . SER B 1 158 ? -2.039 -5.074 -12.258 1 97.19 158 SER B C 1
ATOM 3398 O O . SER B 1 158 ? -0.873 -4.715 -12.43 1 97.19 158 SER B O 1
ATOM 3400 N N . ILE B 1 159 ? -2.396 -6.266 -11.953 1 96.44 159 ILE B N 1
ATOM 3401 C CA . ILE B 1 159 ? -1.396 -7.297 -11.711 1 96.44 159 ILE B CA 1
ATOM 3402 C C . ILE B 1 159 ? -1.421 -8.312 -12.852 1 96.44 159 ILE B C 1
ATOM 3404 O O . ILE B 1 159 ? -2.438 -8.977 -13.078 1 96.44 159 ILE B O 1
ATOM 3408 N N . VAL B 1 160 ? -0.324 -8.398 -13.539 1 96.38 160 VAL B N 1
ATOM 3409 C CA . VAL B 1 160 ? -0.113 -9.414 -14.57 1 96.38 160 VAL B CA 1
ATOM 3410 C C . VAL B 1 160 ? 0.231 -10.75 -13.922 1 96.38 160 VAL B C 1
ATOM 3412 O O . VAL B 1 160 ? 1.024 -10.805 -12.977 1 96.38 160 VAL B O 1
ATOM 3415 N N . ARG B 1 161 ? -0.365 -11.75 -14.422 1 93.12 161 ARG B N 1
ATOM 3416 C CA . ARG B 1 161 ? -0.148 -13.07 -13.836 1 93.12 161 ARG B CA 1
ATOM 3417 C C . ARG B 1 161 ? 0.485 -14.023 -14.844 1 93.12 161 ARG B C 1
ATOM 3419 O O . ARG B 1 161 ? 0.427 -13.781 -16.047 1 93.12 161 ARG B O 1
ATOM 3426 N N . ARG B 1 162 ? 1.047 -15.078 -14.273 1 85.75 162 ARG B N 1
ATOM 3427 C CA . ARG B 1 162 ? 1.633 -16.109 -15.125 1 85.75 162 ARG B CA 1
ATOM 3428 C C . ARG B 1 162 ? 0.627 -17.219 -15.414 1 85.75 162 ARG B C 1
ATOM 3430 O O . ARG B 1 162 ? 0.809 -18 -16.344 1 85.75 162 ARG B O 1
ATOM 3437 N N . ASP B 1 163 ? -0.402 -17.281 -14.609 1 78.56 163 ASP B N 1
ATOM 3438 C CA . ASP B 1 163 ? -1.42 -18.297 -14.805 1 78.56 163 ASP B CA 1
ATOM 3439 C C . ASP B 1 163 ? -2.805 -17.688 -14.977 1 78.56 163 ASP B C 1
ATOM 3441 O O . ASP B 1 163 ? -3 -16.5 -14.68 1 78.56 163 ASP B O 1
ATOM 3445 N N . HIS B 1 164 ? -3.635 -18.484 -15.656 1 70.94 164 HIS B N 1
ATOM 3446 C CA . HIS B 1 164 ? -5.012 -18.047 -15.852 1 70.94 164 HIS B CA 1
ATOM 3447 C C . HIS B 1 164 ? -5.863 -18.328 -14.617 1 70.94 164 HIS B C 1
ATOM 3449 O O . HIS B 1 164 ? -5.746 -19.391 -14.016 1 70.94 164 HIS B O 1
ATOM 3455 N N . ARG B 1 165 ? -6.605 -17.312 -14.266 1 73.38 165 ARG B N 1
ATOM 3456 C CA . ARG B 1 165 ? -7.535 -17.484 -13.156 1 73.38 165 ARG B CA 1
ATOM 3457 C C . ARG B 1 165 ? -8.953 -17.109 -13.57 1 73.38 165 ARG B C 1
ATOM 3459 O O . ARG B 1 165 ? -9.195 -16.016 -14.086 1 73.38 165 ARG B O 1
ATOM 3466 N N . VAL B 1 166 ? -9.828 -18 -13.375 1 69.38 166 VAL B N 1
ATOM 3467 C CA . VAL B 1 166 ? -11.227 -17.828 -13.75 1 69.38 166 VAL B CA 1
ATOM 3468 C C . VAL B 1 166 ? -11.828 -16.641 -13 1 69.38 166 VAL B C 1
ATOM 3470 O O . VAL B 1 166 ? -12.695 -15.938 -13.531 1 69.38 166 VAL B O 1
ATOM 3473 N N . THR B 1 167 ? -11.297 -16.328 -11.859 1 77.88 167 THR B N 1
ATOM 3474 C CA . THR B 1 167 ? -11.859 -15.297 -11 1 77.88 167 THR B CA 1
ATOM 3475 C C . THR B 1 167 ? -11.547 -13.914 -11.555 1 77.88 167 THR B C 1
ATOM 3477 O O . THR B 1 167 ? -12.023 -12.906 -11.023 1 77.88 167 THR B O 1
ATOM 3480 N N . GLU B 1 168 ? -10.867 -13.82 -12.703 1 84.81 168 GLU B N 1
ATOM 3481 C CA . GLU B 1 168 ? -10.461 -12.523 -13.234 1 84.81 168 GLU B CA 1
ATOM 3482 C C . GLU B 1 168 ? -11.219 -12.195 -14.516 1 84.81 168 GLU B C 1
ATOM 3484 O O . GLU B 1 168 ? -11.062 -11.102 -15.07 1 84.81 168 GLU B O 1
ATOM 3489 N N . GLY B 1 169 ? -12.094 -13.086 -14.992 1 84.5 169 GLY B N 1
ATOM 3490 C CA . GLY B 1 169 ? -12.852 -12.867 -16.219 1 84.5 169 GLY B CA 1
ATOM 3491 C C . GLY B 1 169 ? -12.047 -13.117 -17.469 1 84.5 169 GLY B C 1
ATOM 3492 O O . GLY B 1 169 ? -11.133 -13.945 -17.469 1 84.5 169 GLY B O 1
ATOM 3493 N N . SER B 1 170 ? -12.469 -12.461 -18.562 1 89.31 170 SER B N 1
ATOM 3494 C CA . SER B 1 170 ? -11.773 -12.602 -19.844 1 89.31 170 SER B CA 1
ATOM 3495 C C . SER B 1 170 ? -10.359 -12.039 -19.766 1 89.31 170 SER B C 1
ATOM 3497 O O . SER B 1 170 ? -10.133 -10.992 -19.141 1 89.31 170 SER B O 1
ATOM 3499 N N . MET B 1 171 ? -9.438 -12.773 -20.375 1 92.94 171 MET B N 1
ATOM 3500 C CA . MET B 1 171 ? -8.039 -12.406 -20.219 1 92.94 171 MET B CA 1
ATOM 3501 C C . MET B 1 171 ? -7.355 -12.266 -21.578 1 92.94 171 MET B C 1
ATOM 3503 O O . MET B 1 171 ? -7.801 -12.852 -22.562 1 92.94 171 MET B O 1
ATOM 3507 N N . VAL B 1 172 ? -6.352 -11.461 -21.594 1 94.62 172 VAL B N 1
ATOM 3508 C CA . VAL B 1 172 ? -5.406 -11.352 -22.703 1 94.62 172 VAL B CA 1
ATOM 3509 C C . VAL B 1 172 ? -4.066 -11.961 -22.312 1 94.62 172 VAL B C 1
ATOM 3511 O O . VAL B 1 172 ? -3.537 -11.656 -21.234 1 94.62 172 VAL B O 1
ATOM 3514 N N . SER B 1 173 ? -3.541 -12.875 -23.172 1 95.25 173 SER B N 1
ATOM 3515 C CA . SER B 1 173 ? -2.293 -13.562 -22.859 1 95.25 173 SER B CA 1
ATOM 3516 C C . SER B 1 173 ? -1.255 -13.352 -23.953 1 95.25 173 SER B C 1
ATOM 3518 O O . SER B 1 173 ? -1.604 -13.188 -25.125 1 95.25 173 SER B O 1
ATOM 3520 N N . ILE B 1 174 ? -0.005 -13.328 -23.562 1 94.88 174 ILE B N 1
ATOM 3521 C CA . ILE B 1 174 ? 1.107 -13.312 -24.5 1 94.88 174 ILE B CA 1
ATOM 3522 C C . ILE B 1 174 ? 2.207 -14.258 -24.031 1 94.88 174 ILE B C 1
ATOM 3524 O O . ILE B 1 174 ? 2.26 -14.609 -22.844 1 94.88 174 ILE B O 1
ATOM 3528 N N . ASN B 1 175 ? 3.039 -14.586 -24.969 1 93.62 175 ASN B N 1
ATOM 3529 C CA . ASN B 1 175 ? 4.25 -15.336 -24.641 1 93.62 175 ASN B CA 1
ATOM 3530 C C . ASN B 1 175 ? 5.48 -14.438 -24.656 1 93.62 175 ASN B C 1
ATOM 3532 O O . ASN B 1 175 ? 5.57 -13.5 -25.453 1 93.62 175 ASN B O 1
ATOM 3536 N N . TYR B 1 176 ? 6.332 -14.742 -23.719 1 90.5 176 TYR B N 1
ATOM 3537 C CA . TYR B 1 176 ? 7.57 -13.977 -23.641 1 90.5 176 TYR B CA 1
ATOM 3538 C C . TYR B 1 176 ? 8.719 -14.844 -23.125 1 90.5 176 TYR B C 1
ATOM 3540 O O . TYR B 1 176 ? 8.492 -15.953 -22.625 1 90.5 176 TYR B O 1
ATOM 3548 N N . VAL B 1 177 ? 9.859 -14.391 -23.375 1 87.12 177 VAL B N 1
ATOM 3549 C CA . VAL B 1 177 ? 11.039 -15.086 -22.875 1 87.12 177 VAL B CA 1
ATOM 3550 C C . VAL B 1 177 ? 11.492 -14.461 -21.547 1 87.12 177 VAL B C 1
ATOM 3552 O O . VAL B 1 177 ? 11.859 -13.281 -21.516 1 87.12 177 VAL B O 1
ATOM 3555 N N . SER B 1 178 ? 11.531 -15.305 -20.484 1 81.81 178 SER B N 1
ATOM 3556 C CA . SER B 1 178 ? 11.922 -14.805 -19.172 1 81.81 178 SER B CA 1
ATOM 3557 C C . SER B 1 178 ? 13.438 -14.648 -19.062 1 81.81 178 SER B C 1
ATOM 3559 O O . SER B 1 178 ? 14.188 -15.531 -19.484 1 81.81 178 SER B O 1
ATOM 3561 N N . GLY B 1 179 ? 13.914 -13.531 -18.469 1 71.88 179 GLY B N 1
ATOM 3562 C CA . GLY B 1 179 ? 15.336 -13.312 -18.266 1 71.88 179 GLY B CA 1
ATOM 3563 C C . GLY B 1 179 ? 15.938 -14.266 -17.25 1 71.88 179 GLY B C 1
ATOM 3564 O O . GLY B 1 179 ? 17.094 -14.672 -17.375 1 71.88 179 GLY B O 1
ATOM 3565 N N . SER B 1 180 ? 15.164 -14.602 -16.203 1 70.19 180 SER B N 1
ATOM 3566 C CA . SER B 1 180 ? 15.688 -15.422 -15.109 1 70.19 180 SER B CA 1
ATOM 3567 C C . SER B 1 180 ? 15.805 -16.891 -15.523 1 70.19 180 SER B C 1
ATOM 3569 O O . SER B 1 180 ? 16.781 -17.547 -15.188 1 70.19 180 SER B O 1
ATOM 3571 N N . SER B 1 181 ? 14.836 -17.359 -16.359 1 69.31 181 SER B N 1
ATOM 3572 C CA . SER B 1 181 ? 14.82 -18.781 -16.688 1 69.31 181 SER B CA 1
ATOM 3573 C C . SER B 1 181 ? 15.273 -19.016 -18.125 1 69.31 181 SER B C 1
ATOM 3575 O O . SER B 1 181 ? 15.633 -20.141 -18.484 1 69.31 181 SER B O 1
ATOM 3577 N N . LYS B 1 182 ? 15.266 -18.016 -18.953 1 77.56 182 LYS B N 1
ATOM 3578 C CA . LYS B 1 182 ? 15.562 -18.109 -20.375 1 77.56 182 LYS B CA 1
ATOM 3579 C C . LYS B 1 182 ? 14.633 -19.094 -21.078 1 77.56 182 LYS B C 1
ATOM 3581 O O . LYS B 1 182 ? 15.055 -19.828 -21.969 1 77.56 182 LYS B O 1
ATOM 3586 N N . ARG B 1 183 ? 13.336 -19.078 -20.469 1 85.44 183 ARG B N 1
ATOM 3587 C CA . ARG B 1 183 ? 12.312 -19.953 -21.031 1 85.44 183 ARG B CA 1
ATOM 3588 C C . ARG B 1 183 ? 11.094 -19.156 -21.453 1 85.44 183 ARG B C 1
ATOM 3590 O O . ARG B 1 183 ? 10.859 -18.047 -20.969 1 85.44 183 ARG B O 1
ATOM 3597 N N . ILE B 1 184 ? 10.43 -19.781 -22.422 1 89.25 184 ILE B N 1
ATOM 3598 C CA . ILE B 1 184 ? 9.172 -19.188 -22.859 1 89.25 184 ILE B CA 1
ATOM 3599 C C . ILE B 1 184 ? 8.125 -19.328 -21.766 1 89.25 184 ILE B C 1
ATOM 3601 O O . ILE B 1 184 ? 7.914 -20.422 -21.234 1 89.25 184 ILE B O 1
ATOM 3605 N N . GLN B 1 185 ? 7.559 -18.203 -21.422 1 91.38 185 GLN B N 1
ATOM 3606 C CA . GLN B 1 185 ? 6.504 -18.172 -20.406 1 91.38 185 GLN B CA 1
ATOM 3607 C C . GLN B 1 185 ? 5.301 -17.375 -20.891 1 91.38 185 GLN B C 1
ATOM 3609 O O . GLN B 1 185 ? 5.383 -16.672 -21.906 1 91.38 185 GLN B O 1
ATOM 3614 N N . THR B 1 186 ? 4.238 -17.594 -20.234 1 92.94 186 THR B N 1
ATOM 3615 C CA . THR B 1 186 ? 3.016 -16.875 -20.578 1 92.94 186 THR B CA 1
ATOM 3616 C C . THR B 1 186 ? 2.635 -15.898 -19.469 1 92.94 186 THR B C 1
ATOM 3618 O O . THR B 1 186 ? 2.838 -16.188 -18.281 1 92.94 186 THR B O 1
ATOM 3621 N N . MET B 1 187 ? 2.213 -14.727 -19.859 1 94.81 187 MET B N 1
ATOM 3622 C CA . MET B 1 187 ? 1.628 -13.789 -18.906 1 94.81 187 MET B CA 1
ATOM 3623 C C . MET B 1 187 ? 0.252 -13.32 -19.375 1 94.81 187 MET B C 1
ATOM 3625 O O . MET B 1 187 ? -0.015 -13.266 -20.578 1 94.81 187 MET B O 1
ATOM 3629 N N . THR B 1 188 ? -0.614 -13.062 -18.422 1 95.5 188 THR B N 1
ATOM 3630 C CA . THR B 1 188 ? -2.004 -12.75 -18.734 1 95.5 188 THR B CA 1
ATOM 3631 C C . THR B 1 188 ? -2.486 -11.562 -17.891 1 95.5 188 THR B C 1
ATOM 3633 O O . THR B 1 188 ? -1.958 -11.305 -16.812 1 95.5 188 THR B O 1
ATOM 3636 N N . LEU B 1 189 ? -3.379 -10.812 -18.438 1 95.69 189 LEU B N 1
ATOM 3637 C CA . LEU B 1 189 ? -4.035 -9.688 -17.781 1 95.69 189 LEU B CA 1
ATOM 3638 C C . LEU B 1 189 ? -5.504 -9.617 -18.172 1 95.69 189 LEU B C 1
ATOM 3640 O O . LEU B 1 189 ? -5.852 -9.82 -19.328 1 95.69 189 LEU B O 1
ATOM 3644 N N . ALA B 1 190 ? -6.309 -9.328 -17.172 1 93.69 190 ALA B N 1
ATOM 3645 C CA . ALA B 1 190 ? -7.738 -9.234 -17.453 1 93.69 190 ALA B CA 1
ATOM 3646 C C . ALA B 1 190 ? -8.031 -8.109 -18.438 1 93.69 190 ALA B C 1
ATOM 3648 O O . ALA B 1 190 ? -7.469 -7.016 -18.328 1 93.69 190 ALA B O 1
ATOM 3649 N N . ARG B 1 191 ? -8.969 -8.336 -19.312 1 92.44 191 ARG B N 1
ATOM 3650 C CA . ARG B 1 191 ? -9.312 -7.387 -20.359 1 92.44 191 ARG B CA 1
ATOM 3651 C C . ARG B 1 191 ? -9.828 -6.082 -19.766 1 92.44 191 ARG B C 1
ATOM 3653 O O . ARG B 1 191 ? -9.594 -5.008 -20.328 1 92.44 191 ARG B O 1
ATOM 3660 N N . ARG B 1 192 ? -10.461 -6.18 -18.656 1 91.12 192 ARG B N 1
ATOM 3661 C CA . ARG B 1 192 ? -11.117 -5.027 -18.047 1 91.12 192 ARG B CA 1
ATOM 3662 C C . ARG B 1 192 ? -10.109 -4.164 -17.297 1 91.12 192 ARG B C 1
ATOM 3664 O O . ARG B 1 192 ? -10.453 -3.09 -16.797 1 91.12 192 ARG B O 1
ATOM 3671 N N . SER B 1 193 ? -8.898 -4.586 -17.328 1 92.88 193 SER B N 1
ATOM 3672 C CA . SER B 1 193 ? -7.914 -3.955 -16.453 1 92.88 193 SER B CA 1
ATOM 3673 C C . SER B 1 193 ? -7.457 -2.611 -17 1 92.88 193 SER B C 1
ATOM 3675 O O . SER B 1 193 ? -7.055 -1.725 -16.25 1 92.88 193 SER B O 1
ATOM 3677 N N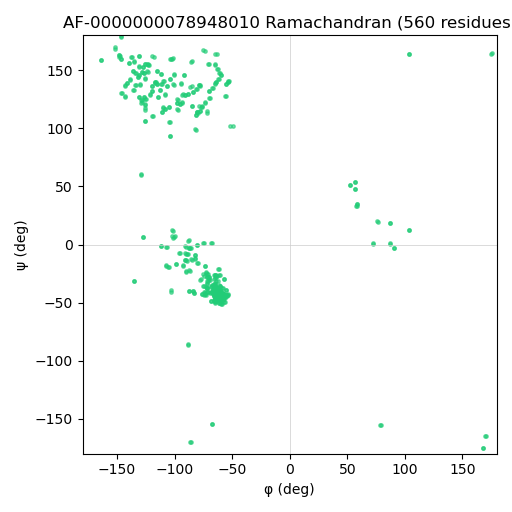 . LEU B 1 194 ? -7.457 -2.506 -18.344 1 95.69 194 LEU B N 1
ATOM 3678 C CA . LEU B 1 194 ? -6.93 -1.305 -18.969 1 95.69 194 LEU B CA 1
ATOM 3679 C C . LEU B 1 194 ? -7.809 -0.876 -20.141 1 95.69 194 LEU B C 1
ATOM 3681 O O . LEU B 1 194 ? -8.281 -1.717 -20.906 1 95.69 194 LEU B O 1
ATOM 3685 N N . SER B 1 195 ? -7.957 0.443 -20.266 1 95.69 195 SER B N 1
ATOM 3686 C CA . SER B 1 195 ? -8.625 0.999 -21.422 1 95.69 195 SER B CA 1
ATOM 3687 C C . SER B 1 195 ? -7.629 1.323 -22.531 1 95.69 195 SER B C 1
ATOM 3689 O O . SER B 1 195 ? -6.496 1.719 -22.266 1 95.69 195 SER B O 1
ATOM 3691 N N . PRO B 1 196 ? -8.125 1.131 -23.75 1 97.06 196 PRO B N 1
ATOM 3692 C CA . PRO B 1 196 ? -7.254 1.586 -24.844 1 97.06 196 PRO B CA 1
ATOM 3693 C C . PRO B 1 196 ? -6.828 3.045 -24.688 1 97.06 196 PRO B C 1
ATOM 3695 O O . PRO B 1 196 ? -7.621 3.879 -24.25 1 97.06 196 PRO B O 1
ATOM 3698 N N . GLY B 1 197 ? -5.57 3.289 -25 1 97.75 197 GLY B N 1
ATOM 3699 C CA . GLY B 1 197 ? -5.066 4.652 -24.922 1 97.75 197 GLY B CA 1
ATOM 3700 C C . GLY B 1 197 ? -4.484 4.992 -23.562 1 97.75 197 GLY B C 1
ATOM 3701 O O . GLY B 1 197 ? -3.906 6.066 -23.375 1 97.75 197 GLY B O 1
ATOM 3702 N N . SER B 1 198 ? -4.562 4.043 -22.609 1 98.25 198 SER B N 1
ATOM 3703 C CA . SER B 1 198 ? -4.047 4.301 -21.266 1 98.25 198 SER B CA 1
ATOM 3704 C C . SER B 1 198 ? -2.529 4.445 -21.281 1 98.25 198 SER B C 1
ATOM 3706 O O . SER B 1 198 ? -1.835 3.707 -21.984 1 98.25 198 SER B O 1
ATOM 3708 N N . ASN B 1 199 ? -2.006 5.449 -20.594 1 98.69 199 ASN B N 1
ATOM 3709 C CA . ASN B 1 199 ? -0.584 5.562 -20.281 1 98.69 199 ASN B CA 1
ATOM 3710 C C . ASN B 1 199 ? -0.22 4.781 -19.016 1 98.69 199 ASN B C 1
ATOM 3712 O O . ASN B 1 199 ? -0.704 5.09 -17.938 1 98.69 199 ASN B O 1
ATOM 3716 N N . VAL B 1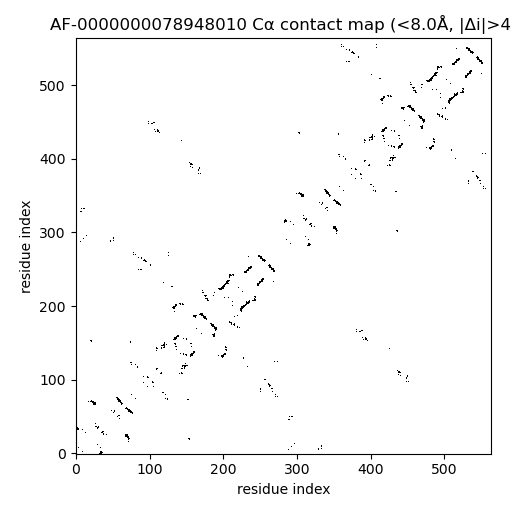 200 ? 0.677 3.811 -19.203 1 98.81 200 VAL B N 1
ATOM 3717 C CA . VAL B 1 200 ? 0.861 2.838 -18.125 1 98.81 200 VAL B CA 1
ATOM 3718 C C . VAL B 1 200 ? 2.307 2.877 -17.641 1 98.81 200 VAL B C 1
ATOM 3720 O O . VAL B 1 200 ? 3.24 2.918 -18.453 1 98.81 200 VAL B O 1
ATOM 3723 N N . PHE B 1 201 ? 2.477 2.945 -16.375 1 98.81 201 PHE B N 1
ATOM 3724 C CA . PHE B 1 201 ? 3.783 2.797 -15.742 1 98.81 201 PHE B CA 1
ATOM 3725 C C . PHE B 1 201 ? 4.027 1.351 -15.328 1 98.81 201 PHE B C 1
ATOM 3727 O O . PHE B 1 201 ? 3.24 0.772 -14.578 1 98.81 201 PHE B O 1
ATOM 3734 N N . ILE B 1 202 ? 5.109 0.717 -15.828 1 98.81 202 ILE B N 1
ATOM 3735 C CA . ILE B 1 202 ? 5.512 -0.642 -15.477 1 98.81 202 ILE B CA 1
ATOM 3736 C C . ILE B 1 202 ? 6.508 -0.604 -14.32 1 98.81 202 ILE B C 1
ATOM 3738 O O . ILE B 1 202 ? 7.488 0.141 -14.367 1 98.81 202 ILE B O 1
ATOM 3742 N N . VAL B 1 203 ? 6.242 -1.389 -13.281 1 98.69 203 VAL B N 1
ATOM 3743 C CA . VAL B 1 203 ? 7.18 -1.404 -12.164 1 98.69 203 VAL B CA 1
ATOM 3744 C C . VAL B 1 203 ? 7.461 -2.846 -11.75 1 98.69 203 VAL B C 1
ATOM 3746 O O . VAL B 1 203 ? 6.602 -3.719 -11.891 1 98.69 203 VAL B O 1
ATOM 3749 N N . ASP B 1 204 ? 8.602 -3.174 -11.289 1 97.12 204 ASP B N 1
ATOM 3750 C CA . ASP B 1 204 ? 8.984 -4.492 -10.797 1 97.12 204 ASP B CA 1
ATOM 3751 C C . ASP B 1 204 ? 10.086 -4.391 -9.742 1 97.12 204 ASP B C 1
ATOM 3753 O O . ASP B 1 204 ? 10.664 -3.322 -9.547 1 97.12 204 ASP B O 1
ATOM 3757 N N . ASP B 1 205 ? 10.344 -5.469 -9.07 1 96.62 205 ASP B N 1
ATOM 3758 C CA . ASP B 1 205 ? 11.32 -5.438 -7.98 1 96.62 205 ASP B CA 1
ATOM 3759 C C . ASP B 1 205 ? 12.742 -5.598 -8.516 1 96.62 205 ASP B C 1
ATOM 3761 O O . ASP B 1 205 ? 13.656 -4.902 -8.078 1 96.62 205 ASP B O 1
ATOM 3765 N N . PHE B 1 206 ? 12.875 -6.488 -9.5 1 95.44 206 PHE B N 1
ATOM 3766 C CA . PHE B 1 206 ? 14.211 -6.848 -9.953 1 95.44 206 PHE B CA 1
ATOM 3767 C C . PHE B 1 206 ? 14.234 -7.062 -11.461 1 95.44 206 PHE B C 1
ATOM 3769 O O . PHE B 1 206 ? 13.336 -7.699 -12.008 1 95.44 206 PHE B O 1
ATOM 3776 N N . MET B 1 207 ? 15.289 -6.52 -12.07 1 94.38 207 MET B N 1
ATOM 3777 C CA . MET B 1 207 ? 15.445 -6.723 -13.508 1 94.38 207 MET B CA 1
ATOM 3778 C C . MET B 1 207 ? 16.812 -7.309 -13.836 1 94.38 207 MET B C 1
ATOM 3780 O O . MET B 1 207 ? 17.844 -6.703 -13.523 1 94.38 207 MET B O 1
ATOM 3784 N N . LYS B 1 208 ? 16.766 -8.406 -14.414 1 91.06 208 LYS B N 1
ATOM 3785 C CA . LYS B 1 208 ? 18 -8.984 -14.938 1 91.06 208 LYS B CA 1
ATOM 3786 C C . LYS B 1 208 ? 18.266 -8.508 -16.359 1 91.06 208 LYS B C 1
ATOM 3788 O O . LYS B 1 208 ? 18.844 -7.434 -16.562 1 91.06 208 LYS B O 1
ATOM 3793 N N . ALA B 1 209 ? 17.688 -9.188 -17.391 1 90.56 209 ALA B N 1
ATOM 3794 C CA . ALA B 1 209 ? 17.906 -8.781 -18.781 1 90.56 209 ALA B CA 1
ATOM 3795 C C . ALA B 1 209 ? 16.734 -7.957 -19.297 1 90.56 209 ALA B C 1
ATOM 3797 O O . ALA B 1 209 ? 16.859 -7.297 -20.344 1 90.56 209 ALA B O 1
ATOM 3798 N N . GLY B 1 210 ? 15.656 -8.008 -18.656 1 93.31 210 GLY B N 1
ATOM 3799 C CA . GLY B 1 210 ? 14.516 -7.203 -19.078 1 93.31 210 GLY B CA 1
ATOM 3800 C C . GLY B 1 210 ? 13.445 -8.016 -19.797 1 93.31 210 GLY B C 1
ATOM 3801 O O . GLY B 1 210 ? 12.531 -7.449 -20.406 1 93.31 210 GLY B O 1
ATOM 3802 N N . GLY B 1 211 ? 13.562 -9.344 -19.719 1 93.44 211 GLY B N 1
ATOM 3803 C CA . GLY B 1 211 ? 12.602 -10.203 -20.391 1 93.44 211 GLY B CA 1
ATOM 3804 C C . GLY B 1 211 ? 11.18 -10.008 -19.906 1 93.44 211 GLY B C 1
ATOM 3805 O O . GLY B 1 211 ? 10.25 -9.914 -20.703 1 93.44 211 GLY B O 1
ATOM 3806 N N . THR B 1 212 ? 10.992 -9.969 -18.578 1 94.12 212 THR B N 1
ATOM 3807 C CA . THR B 1 212 ? 9.672 -9.789 -18 1 94.12 212 THR B CA 1
ATOM 3808 C C . THR B 1 212 ? 9.086 -8.438 -18.375 1 94.12 212 THR B C 1
ATOM 3810 O O . THR B 1 212 ? 7.93 -8.352 -18.797 1 94.12 212 THR B O 1
ATOM 3813 N N . VAL B 1 213 ? 9.859 -7.422 -18.328 1 96.56 213 VAL B N 1
ATOM 3814 C CA . VAL B 1 213 ? 9.422 -6.078 -18.672 1 96.56 213 VAL B CA 1
ATOM 3815 C C . VAL B 1 213 ? 9.031 -6.031 -20.156 1 96.56 213 VAL B C 1
ATOM 3817 O O . VAL B 1 213 ? 7.992 -5.465 -20.516 1 96.56 213 VAL B O 1
ATOM 3820 N N . ARG B 1 214 ? 9.828 -6.637 -20.969 1 96.06 214 ARG B N 1
ATOM 3821 C CA . ARG B 1 214 ? 9.516 -6.695 -22.391 1 96.06 214 ARG B CA 1
ATOM 3822 C C . ARG B 1 214 ? 8.188 -7.41 -22.625 1 96.06 214 ARG B C 1
ATOM 3824 O O . ARG B 1 214 ? 7.383 -6.977 -23.453 1 96.06 214 ARG B O 1
ATOM 3831 N N . GLY B 1 215 ? 8.008 -8.492 -21.938 1 95.94 215 GLY B N 1
ATOM 3832 C CA . GLY B 1 215 ? 6.73 -9.18 -22 1 95.94 215 GLY B CA 1
ATOM 3833 C C . GLY B 1 215 ? 5.555 -8.289 -21.656 1 95.94 215 GLY B C 1
ATOM 3834 O O . GLY B 1 215 ? 4.539 -8.281 -22.359 1 95.94 215 GLY B O 1
ATOM 3835 N N . MET B 1 216 ? 5.688 -7.488 -20.609 1 97.62 216 MET B N 1
ATOM 3836 C CA . MET B 1 216 ? 4.621 -6.578 -20.203 1 97.62 216 MET B CA 1
ATOM 3837 C C . MET B 1 216 ? 4.398 -5.492 -21.25 1 97.62 216 MET B C 1
ATOM 3839 O O . MET B 1 216 ? 3.262 -5.082 -21.5 1 97.62 216 MET B O 1
ATOM 3843 N N . MET B 1 217 ? 5.465 -5.012 -21.844 1 97.69 217 MET B N 1
ATOM 3844 C CA . MET B 1 217 ? 5.332 -4.035 -22.922 1 97.69 217 MET B CA 1
ATOM 3845 C C . MET B 1 217 ? 4.52 -4.609 -24.078 1 97.69 217 MET B C 1
ATOM 3847 O O . MET B 1 217 ? 3.635 -3.938 -24.609 1 97.69 217 MET B O 1
ATOM 3851 N N . ASP B 1 218 ? 4.852 -5.852 -24.422 1 97.12 218 ASP B N 1
ATOM 3852 C CA . ASP B 1 218 ? 4.113 -6.52 -25.484 1 97.12 218 ASP B CA 1
ATOM 3853 C C . ASP B 1 218 ? 2.643 -6.691 -25.109 1 97.12 218 ASP B C 1
ATOM 3855 O O . ASP B 1 218 ? 1.759 -6.523 -25.953 1 97.12 218 ASP B O 1
ATOM 3859 N N . LEU B 1 219 ? 2.41 -7.051 -23.891 1 97.56 219 LEU B N 1
ATOM 3860 C CA . LEU B 1 219 ? 1.047 -7.191 -23.391 1 97.56 219 LEU B CA 1
ATOM 3861 C C . LEU B 1 219 ? 0.286 -5.875 -23.516 1 97.56 219 LEU B C 1
ATOM 3863 O O . LEU B 1 219 ? -0.859 -5.855 -23.969 1 97.56 219 LEU B O 1
ATOM 3867 N N . LEU B 1 220 ? 0.914 -4.77 -23.125 1 98.06 220 LEU B N 1
ATOM 3868 C CA . LEU B 1 220 ? 0.298 -3.451 -23.203 1 98.06 220 LEU B CA 1
ATOM 3869 C C . LEU B 1 220 ? -0.045 -3.094 -24.641 1 98.06 220 LEU B C 1
ATOM 3871 O O . LEU B 1 220 ? -1.053 -2.432 -24.906 1 98.06 220 LEU B O 1
ATOM 3875 N N . HIS B 1 221 ? 0.807 -3.525 -25.5 1 97.81 221 HIS B N 1
ATOM 3876 C CA . HIS B 1 221 ? 0.527 -3.311 -26.922 1 97.81 221 HIS B CA 1
ATOM 3877 C C . HIS B 1 221 ? -0.791 -3.961 -27.328 1 97.81 221 HIS B C 1
ATOM 3879 O O . HIS B 1 221 ? -1.571 -3.377 -28.078 1 97.81 221 HIS B O 1
ATOM 3885 N N . GLU B 1 222 ? -1.053 -5.152 -26.844 1 97.25 222 GLU B N 1
ATOM 3886 C CA . GLU B 1 222 ? -2.301 -5.852 -27.125 1 97.25 222 GLU B CA 1
ATOM 3887 C C . GLU B 1 222 ? -3.502 -5.094 -26.578 1 97.25 222 GLU B C 1
ATOM 3889 O O . GLU B 1 222 ? -4.605 -5.18 -27.125 1 97.25 222 GLU B O 1
ATOM 3894 N N . PHE B 1 223 ? -3.32 -4.32 -25.547 1 97 223 PHE B N 1
ATOM 3895 C CA . PHE B 1 223 ? -4.371 -3.514 -24.938 1 97 223 PHE B CA 1
ATOM 3896 C C . PHE B 1 223 ? -4.477 -2.156 -25.625 1 97 223 PHE B C 1
ATOM 3898 O O . PHE B 1 223 ? -5.297 -1.323 -25.234 1 97 223 PHE B O 1
ATOM 3905 N N . GLN B 1 224 ? -3.586 -1.918 -26.594 1 98 224 GLN B N 1
ATOM 3906 C CA . GLN B 1 224 ? -3.48 -0.61 -27.234 1 98 224 GLN B CA 1
ATOM 3907 C C . GLN B 1 224 ? -3.18 0.479 -26.203 1 98 224 GLN B C 1
ATOM 3909 O O . GLN B 1 224 ? -3.74 1.575 -26.281 1 98 224 GLN B O 1
ATOM 3914 N N . ALA B 1 225 ? -2.414 0.106 -25.219 1 98.12 225 ALA B N 1
ATOM 3915 C CA . ALA B 1 225 ? -1.964 1.038 -24.188 1 98.12 225 ALA B CA 1
ATOM 3916 C C . ALA B 1 225 ? -0.521 1.471 -24.438 1 98.12 225 ALA B C 1
ATOM 3918 O O . ALA B 1 225 ? 0.209 0.82 -25.188 1 98.12 225 ALA B O 1
ATOM 3919 N N . GLU B 1 226 ? -0.123 2.572 -23.859 1 97.94 226 GLU B N 1
ATOM 3920 C CA . GLU B 1 226 ? 1.21 3.135 -24.047 1 97.94 226 GLU B CA 1
ATOM 3921 C C . GLU B 1 226 ? 2.047 3.004 -22.781 1 97.94 226 GLU B C 1
ATOM 3923 O O . GLU B 1 226 ? 1.536 3.18 -21.672 1 97.94 226 GLU B O 1
ATOM 3928 N N . VAL B 1 227 ? 3.285 2.709 -23 1 98.06 227 VAL B N 1
ATOM 3929 C CA . VAL B 1 227 ? 4.207 2.668 -21.875 1 98.06 227 VAL B CA 1
ATOM 3930 C C . VAL B 1 227 ? 4.656 4.086 -21.516 1 98.06 227 VAL B C 1
ATOM 3932 O O . VAL B 1 227 ? 5.367 4.73 -22.297 1 98.06 227 VAL B O 1
ATOM 3935 N N . ALA B 1 228 ? 4.27 4.547 -20.328 1 97.94 228 ALA B N 1
ATOM 3936 C CA . ALA B 1 228 ? 4.625 5.891 -19.891 1 97.94 228 ALA B CA 1
ATOM 3937 C C . ALA B 1 228 ? 5.988 5.902 -19.203 1 97.94 228 ALA B C 1
ATOM 3939 O O . ALA B 1 228 ? 6.625 6.953 -19.078 1 97.94 228 ALA B O 1
ATOM 3940 N N . GLY B 1 229 ? 6.398 4.785 -18.719 1 97.81 229 GLY B N 1
ATOM 3941 C CA . GLY B 1 229 ? 7.68 4.609 -18.047 1 97.81 229 GLY B CA 1
ATOM 3942 C C . GLY B 1 229 ? 7.863 3.223 -17.469 1 97.81 229 GLY B C 1
ATOM 3943 O O . GLY B 1 229 ? 6.91 2.445 -17.391 1 97.81 229 GLY B O 1
ATOM 3944 N N . ILE B 1 230 ? 9.094 2.896 -17.141 1 98.56 230 ILE B N 1
ATOM 3945 C CA . ILE B 1 230 ? 9.477 1.631 -16.516 1 98.56 230 ILE B CA 1
ATOM 3946 C C . ILE B 1 230 ? 10.375 1.896 -15.305 1 98.56 230 ILE B C 1
ATOM 3948 O O . ILE B 1 230 ? 11.32 2.68 -15.391 1 98.56 230 ILE B O 1
ATOM 3952 N N . GLY B 1 231 ? 10.008 1.365 -14.203 1 98.56 231 GLY B N 1
ATOM 3953 C CA . GLY B 1 231 ? 10.812 1.487 -12.992 1 98.56 231 GLY B CA 1
ATOM 3954 C C . GLY B 1 231 ? 11.062 0.157 -12.312 1 98.56 231 GLY B C 1
ATOM 3955 O O . GLY B 1 231 ? 10.18 -0.701 -12.266 1 98.56 231 GLY B O 1
ATOM 3956 N N . VAL B 1 232 ? 12.273 -0.056 -11.844 1 98.5 232 VAL B N 1
ATOM 3957 C CA . VAL B 1 232 ? 12.609 -1.248 -11.078 1 98.5 232 VAL B CA 1
ATOM 3958 C C . VAL B 1 232 ? 13.359 -0.849 -9.805 1 98.5 232 VAL B C 1
ATOM 3960 O O . VAL B 1 232 ? 14.086 0.148 -9.797 1 98.5 232 VAL B O 1
ATOM 3963 N N . LEU B 1 233 ? 13.141 -1.598 -8.742 1 98.56 233 LEU B N 1
ATOM 3964 C CA . LEU B 1 233 ? 13.875 -1.337 -7.512 1 98.56 233 LEU B CA 1
ATOM 3965 C C . LEU B 1 233 ? 15.359 -1.62 -7.695 1 98.56 233 LEU B C 1
ATOM 3967 O O . LEU B 1 233 ? 16.203 -0.766 -7.402 1 98.56 233 LEU B O 1
ATOM 3971 N N . VAL B 1 234 ? 15.633 -2.783 -8.273 1 97.62 234 VAL B N 1
ATOM 3972 C CA . VAL B 1 234 ? 17.031 -3.203 -8.422 1 97.62 234 VAL B CA 1
ATOM 3973 C C . VAL B 1 234 ? 17.25 -3.725 -9.844 1 97.62 234 VAL B C 1
ATOM 3975 O O . VAL B 1 234 ? 16.422 -4.461 -10.383 1 97.62 234 VAL B O 1
ATOM 3978 N N . GLU B 1 235 ? 18.297 -3.391 -10.453 1 96.38 235 GLU B N 1
ATOM 3979 C CA . GLU B 1 235 ? 18.719 -3.973 -11.719 1 96.38 235 GLU B CA 1
ATOM 3980 C C . GLU B 1 235 ? 20.031 -4.742 -11.562 1 96.38 235 GLU B C 1
ATOM 3982 O O . GLU B 1 235 ? 20.875 -4.391 -10.734 1 96.38 235 GLU B O 1
ATOM 3987 N N . SER B 1 236 ? 20.125 -5.762 -12.391 1 92.88 236 SER B N 1
ATOM 3988 C CA . SER B 1 236 ? 21.391 -6.488 -12.461 1 92.88 236 SER B CA 1
ATOM 3989 C C . SER B 1 236 ? 22.359 -5.801 -13.406 1 92.88 236 SER B C 1
ATOM 3991 O O . SER B 1 236 ? 22.016 -5.473 -14.547 1 92.88 236 SER B O 1
ATOM 3993 N N . GLY B 1 237 ? 23.594 -5.578 -12.977 1 88.62 237 GLY B N 1
ATOM 3994 C CA . GLY B 1 237 ? 24.641 -5 -13.82 1 88.62 237 GLY B CA 1
ATOM 3995 C C . GLY B 1 237 ? 25.266 -6.008 -14.758 1 88.62 237 GLY B C 1
ATOM 3996 O O . GLY B 1 237 ? 25.969 -5.629 -15.695 1 88.62 237 GLY B O 1
ATOM 3997 N N . GLU B 1 238 ? 25.094 -7.211 -14.562 1 77.62 238 GLU B N 1
ATOM 3998 C CA . GLU B 1 238 ? 25.766 -8.273 -15.297 1 77.62 238 GLU B CA 1
ATOM 3999 C C . GLU B 1 238 ? 24.984 -8.648 -16.562 1 77.62 238 GLU B C 1
ATOM 4001 O O . GLU B 1 238 ? 25.453 -9.477 -17.344 1 77.62 238 GLU B O 1
ATOM 4006 N N . ALA B 1 239 ? 23.969 -7.977 -16.797 1 70.75 239 ALA B N 1
ATOM 4007 C CA . ALA B 1 239 ? 23.219 -8.391 -17.984 1 70.75 239 ALA B CA 1
ATOM 4008 C C . ALA B 1 239 ? 23.953 -8.031 -19.266 1 70.75 239 ALA B C 1
ATOM 4010 O O . ALA B 1 239 ? 24.312 -6.867 -19.469 1 70.75 239 ALA B O 1
ATOM 4011 N N . GLU B 1 240 ? 24.375 -8.992 -20.016 1 68.06 240 GLU B N 1
ATOM 4012 C CA . GLU B 1 240 ? 25.125 -8.797 -21.25 1 68.06 240 GLU B CA 1
ATOM 4013 C C . GLU B 1 240 ? 24.281 -8.055 -22.281 1 68.06 240 GLU B C 1
ATOM 4015 O O . GLU B 1 240 ? 24.766 -7.109 -22.922 1 68.06 240 GLU B O 1
ATOM 4020 N N . GLU B 1 241 ? 23 -8.492 -22.438 1 80.12 241 GLU B N 1
ATOM 4021 C CA . GLU B 1 241 ? 22.094 -7.871 -23.406 1 80.12 241 GLU B CA 1
ATOM 4022 C C . GLU B 1 241 ? 20.797 -7.422 -22.734 1 80.12 241 GLU B C 1
ATOM 4024 O O . GLU B 1 241 ? 20.062 -8.242 -22.172 1 80.12 241 GLU B O 1
ATOM 4029 N N . ARG B 1 242 ? 20.641 -6.102 -22.766 1 85.81 242 ARG B N 1
ATOM 4030 C CA . ARG B 1 242 ? 19.391 -5.547 -22.234 1 85.81 242 ARG B CA 1
ATOM 4031 C C . ARG B 1 242 ? 18.297 -5.551 -23.281 1 85.81 242 ARG B C 1
ATOM 4033 O O . ARG B 1 242 ? 18.531 -5.207 -24.438 1 85.81 242 ARG B O 1
ATOM 4040 N N . LEU B 1 243 ? 17.156 -5.957 -22.828 1 90 243 LEU B N 1
ATOM 4041 C CA . LEU B 1 243 ? 16.016 -6.059 -23.734 1 90 243 LEU B CA 1
ATOM 4042 C C . LEU B 1 243 ? 15.148 -4.805 -23.656 1 90 243 LEU B C 1
ATOM 4044 O O . LEU B 1 243 ? 14.219 -4.641 -24.453 1 90 243 LEU B O 1
ATOM 4048 N N . VAL B 1 244 ? 15.516 -3.949 -22.672 1 91.62 244 VAL B N 1
ATOM 4049 C CA . VAL B 1 244 ? 14.781 -2.699 -22.484 1 91.62 244 VAL B CA 1
ATOM 4050 C C . VAL B 1 244 ? 15.773 -1.556 -22.266 1 91.62 244 VAL B C 1
ATOM 4052 O O . VAL B 1 244 ? 16.766 -1.711 -21.547 1 91.62 244 VAL B O 1
ATOM 4055 N N . ASP B 1 245 ? 15.609 -0.427 -22.938 1 88.06 245 ASP B N 1
ATOM 4056 C CA . ASP B 1 245 ? 16.594 0.64 -22.891 1 88.06 245 ASP B CA 1
ATOM 4057 C C . ASP B 1 245 ? 16.156 1.777 -21.984 1 88.06 245 ASP B C 1
ATOM 4059 O O . ASP B 1 245 ? 16.969 2.393 -21.297 1 88.06 245 ASP B O 1
ATOM 4063 N N . ASP B 1 246 ? 14.945 2.166 -21.953 1 93.25 246 ASP B N 1
ATOM 4064 C CA . ASP B 1 246 ? 14.469 3.324 -21.203 1 93.25 246 ASP B CA 1
ATOM 4065 C C . ASP B 1 246 ? 13.734 2.893 -19.938 1 93.25 246 ASP B C 1
ATOM 4067 O O . ASP B 1 246 ? 12.555 2.539 -19.984 1 93.25 246 ASP B O 1
ATOM 4071 N N . TYR B 1 247 ? 14.547 2.848 -18.844 1 96.81 247 TYR B N 1
ATOM 4072 C CA . TYR B 1 247 ? 13.977 2.477 -17.562 1 96.81 247 TYR B CA 1
ATOM 4073 C C . TYR B 1 247 ? 14.672 3.217 -16.422 1 96.81 247 TYR B C 1
ATOM 4075 O O . TYR B 1 247 ? 15.773 3.74 -16.594 1 96.81 247 TYR B O 1
ATOM 4083 N N . LEU B 1 248 ? 14 3.273 -15.328 1 97.94 248 LEU B N 1
ATOM 4084 C CA . LEU B 1 248 ? 14.539 3.834 -14.094 1 97.94 248 LEU B CA 1
ATOM 4085 C C . LEU B 1 248 ? 14.852 2.73 -13.086 1 97.94 248 LEU B C 1
ATOM 4087 O O . LEU B 1 248 ? 14.102 1.764 -12.961 1 97.94 248 LEU B O 1
ATOM 4091 N N . SER B 1 249 ? 15.945 2.785 -12.438 1 98.25 249 SER B N 1
ATOM 4092 C CA . SER B 1 249 ? 16.312 1.853 -11.383 1 98.25 249 SER B CA 1
ATOM 4093 C C . SER B 1 249 ? 16.812 2.592 -10.141 1 98.25 249 SER B C 1
ATOM 4095 O O . SER B 1 249 ? 17.484 3.623 -10.258 1 98.25 249 SER B O 1
ATOM 4097 N N . VAL B 1 250 ? 16.5 2.074 -9.008 1 98.75 250 VAL B N 1
ATOM 4098 C CA . VAL B 1 250 ? 16.906 2.693 -7.75 1 98.75 250 VAL B CA 1
ATOM 4099 C C . VAL B 1 250 ? 18.328 2.27 -7.406 1 98.75 250 VAL B C 1
ATOM 4101 O O . VAL B 1 250 ? 19.141 3.094 -6.992 1 98.75 250 VAL B O 1
ATOM 4104 N N . ALA B 1 251 ? 18.594 1.007 -7.621 1 98.56 251 ALA B N 1
ATOM 4105 C CA . ALA B 1 251 ? 19.922 0.468 -7.309 1 98.56 251 ALA B CA 1
ATOM 4106 C C . ALA B 1 251 ? 20.375 -0.514 -8.383 1 98.56 251 ALA B C 1
ATOM 4108 O O . ALA B 1 251 ? 19.547 -1.11 -9.078 1 98.56 251 ALA B O 1
ATOM 4109 N N . ARG B 1 252 ? 21.672 -0.667 -8.477 1 97.06 252 ARG B N 1
ATOM 4110 C CA . ARG B 1 252 ? 22.297 -1.558 -9.453 1 97.06 252 ARG B CA 1
ATOM 4111 C C . ARG B 1 252 ? 23.281 -2.502 -8.789 1 97.06 252 ARG B C 1
ATOM 4113 O O . ARG B 1 252 ? 24.188 -2.057 -8.078 1 97.06 252 ARG B O 1
ATOM 4120 N N . ILE B 1 253 ? 23.062 -3.764 -9 1 95.88 253 ILE B N 1
ATOM 4121 C CA . ILE B 1 253 ? 24.031 -4.75 -8.539 1 95.88 253 ILE B CA 1
ATOM 4122 C C . ILE B 1 253 ? 25.172 -4.855 -9.547 1 95.88 253 ILE B C 1
ATOM 4124 O O . ILE B 1 253 ? 25.016 -5.445 -10.617 1 95.88 253 ILE B O 1
ATOM 4128 N N . CYS B 1 254 ? 26.297 -4.426 -9.188 1 93.38 254 CYS B N 1
ATOM 4129 C CA . CYS B 1 254 ? 27.438 -4.379 -10.102 1 93.38 254 CYS B CA 1
ATOM 4130 C C . CYS B 1 254 ? 28.203 -5.695 -10.086 1 93.38 254 CYS B C 1
ATOM 4132 O O . CYS B 1 254 ? 28.719 -6.125 -11.117 1 93.38 254 CYS B O 1
ATOM 4134 N N . GLN B 1 255 ? 28.328 -6.227 -8.922 1 90.12 255 GLN B N 1
ATOM 4135 C CA . GLN B 1 255 ? 29.016 -7.496 -8.75 1 90.12 255 GLN B CA 1
ATOM 4136 C C . GLN B 1 255 ? 28.406 -8.32 -7.625 1 90.12 255 GLN B C 1
ATOM 4138 O O . GLN B 1 255 ? 28.031 -7.773 -6.586 1 90.12 255 GLN B O 1
ATOM 4143 N N . LEU B 1 256 ? 28.172 -9.492 -7.969 1 86.19 256 LEU B N 1
ATOM 4144 C CA . LEU B 1 256 ? 27.703 -10.461 -6.977 1 86.19 256 LEU B CA 1
ATOM 4145 C C . LEU B 1 256 ? 28.609 -11.695 -6.965 1 86.19 256 LEU B C 1
ATOM 4147 O O . LEU B 1 256 ? 28.688 -12.414 -7.961 1 86.19 256 LEU B O 1
ATOM 4151 N N . ASN B 1 257 ? 29.406 -11.766 -5.898 1 86.62 257 ASN B N 1
ATOM 4152 C CA . ASN B 1 257 ? 30.297 -12.906 -5.734 1 86.62 257 ASN B CA 1
ATOM 4153 C C . ASN B 1 257 ? 29.781 -13.875 -4.676 1 86.62 257 ASN B C 1
ATOM 4155 O O . ASN B 1 257 ? 29.891 -13.602 -3.479 1 86.62 257 ASN B O 1
ATOM 4159 N N . GLU B 1 258 ? 29.297 -14.906 -5.145 1 84.56 258 GLU B N 1
ATOM 4160 C CA . GLU B 1 258 ? 28.734 -15.891 -4.227 1 84.56 258 GLU B CA 1
ATOM 4161 C C . GLU B 1 258 ? 29.812 -16.484 -3.33 1 84.56 258 GLU B C 1
ATOM 4163 O O . GLU B 1 258 ? 29.594 -16.703 -2.137 1 84.56 258 GLU B O 1
ATOM 4168 N N . ARG B 1 259 ? 31.016 -16.781 -3.789 1 85.75 259 ARG B N 1
ATOM 4169 C CA . ARG B 1 259 ? 32.125 -17.406 -3.062 1 85.75 259 ARG B CA 1
ATOM 4170 C C . ARG B 1 259 ? 32.625 -16.484 -1.961 1 85.75 259 ARG B C 1
ATOM 4172 O O . ARG B 1 259 ? 32.812 -16.922 -0.82 1 85.75 259 ARG B O 1
ATOM 4179 N N . GLU B 1 260 ? 32.75 -15.289 -2.311 1 86.81 260 GLU B N 1
ATOM 4180 C CA . GLU B 1 260 ? 33.312 -14.344 -1.354 1 86.81 260 GLU B CA 1
ATOM 4181 C C . GLU B 1 260 ? 32.219 -13.703 -0.507 1 86.81 260 GLU B C 1
ATOM 4183 O O . GLU B 1 260 ? 32.5 -12.961 0.434 1 86.81 260 GLU B O 1
ATOM 4188 N N . LYS B 1 261 ? 30.984 -13.977 -0.884 1 87.31 261 LYS B N 1
ATOM 4189 C CA . LYS B 1 261 ? 29.828 -13.43 -0.177 1 87.31 261 LYS B CA 1
ATOM 4190 C C . LYS B 1 261 ? 29.891 -11.906 -0.138 1 87.31 261 LYS B C 1
ATOM 4192 O O . LYS B 1 261 ? 29.734 -11.305 0.926 1 87.31 261 LYS B O 1
ATOM 4197 N N . THR B 1 262 ? 30.156 -11.344 -1.291 1 90.19 262 THR B N 1
ATOM 4198 C CA . THR B 1 262 ? 30.203 -9.891 -1.405 1 90.19 262 THR B CA 1
ATOM 4199 C C . THR B 1 262 ? 29.266 -9.406 -2.508 1 90.19 262 THR B C 1
ATOM 4201 O O . THR B 1 262 ? 29.047 -10.102 -3.5 1 90.19 262 THR B O 1
ATOM 4204 N N . ILE B 1 263 ? 28.688 -8.312 -2.213 1 93.5 263 ILE B N 1
ATOM 4205 C CA . ILE B 1 263 ? 27.828 -7.652 -3.186 1 93.5 263 ILE B CA 1
ATOM 4206 C C . ILE B 1 263 ? 28.234 -6.195 -3.35 1 93.5 263 ILE B C 1
ATOM 4208 O O . ILE B 1 263 ? 28.359 -5.461 -2.365 1 93.5 263 ILE B O 1
ATOM 4212 N N . LEU B 1 264 ? 28.531 -5.844 -4.531 1 94.75 264 LEU B N 1
ATOM 4213 C CA . LEU B 1 264 ? 28.781 -4.441 -4.844 1 94.75 264 LEU B CA 1
ATOM 4214 C C . LEU B 1 264 ? 27.531 -3.795 -5.441 1 94.75 264 LEU B C 1
ATOM 4216 O O . LEU B 1 264 ? 27.078 -4.191 -6.52 1 94.75 264 LEU B O 1
ATOM 4220 N N . VAL B 1 265 ? 27.031 -2.84 -4.734 1 97.19 265 VAL B N 1
ATOM 4221 C CA . VAL B 1 265 ? 25.797 -2.178 -5.137 1 97.19 265 VAL B CA 1
ATOM 4222 C C . VAL B 1 265 ? 26.062 -0.69 -5.363 1 97.19 265 VAL B C 1
ATOM 4224 O O . VAL B 1 265 ? 26.766 -0.054 -4.582 1 97.19 265 VAL B O 1
ATOM 4227 N N . GLU B 1 266 ? 25.547 -0.113 -6.414 1 97.69 266 GLU B N 1
ATOM 4228 C CA . GLU B 1 266 ? 25.625 1.312 -6.727 1 97.69 266 GLU B CA 1
ATOM 4229 C C . GLU B 1 266 ? 24.234 1.896 -6.953 1 97.69 266 GLU B C 1
ATOM 4231 O O . GLU B 1 266 ? 23.281 1.164 -7.242 1 97.69 266 GLU B O 1
ATOM 4236 N N . PRO B 1 267 ? 24.109 3.189 -6.738 1 98.19 267 PRO B N 1
ATOM 4237 C CA . PRO B 1 267 ? 22.828 3.812 -7.098 1 98.19 267 PRO B CA 1
ATOM 4238 C C . PRO B 1 267 ? 22.438 3.564 -8.555 1 98.19 267 PRO B C 1
ATOM 4240 O O . PRO B 1 267 ? 23.312 3.564 -9.438 1 98.19 267 PRO B O 1
ATOM 4243 N N . GLY B 1 268 ? 21.156 3.273 -8.789 1 97.69 268 GLY B N 1
ATOM 4244 C CA . GLY B 1 268 ? 20.672 3.238 -10.164 1 97.69 268 GLY B CA 1
ATOM 4245 C C . GLY B 1 268 ? 20.656 4.602 -10.828 1 97.69 268 GLY B C 1
ATOM 4246 O O . GLY B 1 268 ? 21.469 5.473 -10.484 1 97.69 268 GLY B O 1
ATOM 4247 N N . ASN B 1 269 ? 19.797 4.816 -11.836 1 97.19 269 ASN B N 1
ATOM 4248 C CA . ASN B 1 269 ? 19.844 6.047 -12.609 1 97.19 269 ASN B CA 1
ATOM 4249 C C . ASN B 1 269 ? 18.734 7.012 -12.188 1 97.19 269 ASN B C 1
ATOM 4251 O O . ASN B 1 269 ? 18.547 8.062 -12.797 1 97.19 269 ASN B O 1
ATOM 4255 N N . VAL B 1 270 ? 17.969 6.73 -11.102 1 97.31 270 VAL B N 1
ATOM 4256 C CA . VAL B 1 270 ? 16.828 7.531 -10.703 1 97.31 270 VAL B CA 1
ATOM 4257 C C . VAL B 1 270 ? 17.281 8.922 -10.266 1 97.31 270 VAL B C 1
ATOM 4259 O O . VAL B 1 270 ? 16.625 9.922 -10.539 1 97.31 270 VAL B O 1
ATOM 4262 N N . LEU B 1 271 ? 18.375 8.984 -9.578 1 96.38 271 LEU B N 1
ATOM 4263 C CA . LEU B 1 271 ? 18.875 10.266 -9.094 1 96.38 271 LEU B CA 1
ATOM 4264 C C . LEU B 1 271 ? 19.312 11.156 -10.25 1 96.38 271 LEU B C 1
ATOM 4266 O O . LEU B 1 271 ? 19.031 12.359 -10.25 1 96.38 271 LEU B O 1
ATOM 4270 N N . GLU B 1 272 ? 19.969 10.562 -11.211 1 95 272 GLU B N 1
ATOM 4271 C CA . GLU B 1 272 ? 20.375 11.305 -12.398 1 95 272 GLU B CA 1
ATOM 4272 C C . GLU B 1 272 ? 19.172 11.844 -13.156 1 95 272 GLU B C 1
ATOM 4274 O O . GLU B 1 272 ? 19.172 12.984 -13.625 1 95 272 GLU B O 1
ATOM 4279 N N . TYR B 1 273 ? 18.25 11 -13.242 1 93.62 273 TYR B N 1
ATOM 4280 C CA . TYR B 1 273 ? 17.031 11.406 -13.922 1 93.62 273 TYR B CA 1
ATOM 4281 C C . TYR B 1 273 ? 16.344 12.562 -13.188 1 93.62 273 TYR B C 1
ATOM 4283 O O . TYR B 1 273 ? 15.898 13.523 -13.812 1 93.62 273 TYR B O 1
ATOM 4291 N N . MET B 1 274 ? 16.25 12.469 -11.906 1 92.5 274 MET B N 1
ATOM 4292 C CA . MET B 1 274 ? 15.633 13.508 -11.086 1 92.5 274 MET B CA 1
ATOM 4293 C C . MET B 1 274 ? 16.344 14.844 -11.266 1 92.5 274 MET B C 1
ATOM 4295 O O . MET B 1 274 ? 15.688 15.891 -11.359 1 92.5 274 MET B O 1
ATOM 4299 N N . MET B 1 275 ? 17.594 14.828 -11.398 1 90.12 275 MET B N 1
ATOM 4300 C CA . MET B 1 275 ? 18.391 16.047 -11.547 1 90.12 275 MET B CA 1
ATOM 4301 C C . MET B 1 275 ? 18.188 16.656 -12.93 1 90.12 275 MET B C 1
ATOM 4303 O O . MET B 1 275 ? 18.156 17.875 -13.07 1 90.12 275 MET B O 1
ATOM 4307 N N . THR B 1 276 ? 18.047 15.812 -13.906 1 87.94 276 THR B N 1
ATOM 4308 C CA . THR B 1 276 ? 17.828 16.281 -15.266 1 87.94 276 THR B CA 1
ATOM 4309 C C . THR B 1 276 ? 16.469 16.969 -15.391 1 87.94 276 THR B C 1
ATOM 4311 O O . THR B 1 276 ? 16.344 17.984 -16.078 1 87.94 276 THR B O 1
ATOM 4314 N N . LEU B 1 277 ? 15.469 16.422 -14.742 1 85.94 277 LEU B N 1
ATOM 4315 C CA . LEU B 1 277 ? 14.133 17 -14.766 1 85.94 277 LEU B CA 1
ATOM 4316 C C . LEU B 1 277 ? 14.141 18.391 -14.133 1 85.94 277 LEU B C 1
ATOM 4318 O O . LEU B 1 277 ? 13.461 19.312 -14.617 1 85.94 277 LEU B O 1
ATOM 4322 N N . LYS B 1 278 ? 14.859 18.609 -13.07 1 80.38 278 LYS B N 1
ATOM 4323 C CA . LYS B 1 278 ? 14.93 19.891 -12.367 1 80.38 278 LYS B CA 1
ATOM 4324 C C . LYS B 1 278 ? 15.578 20.953 -13.234 1 80.38 278 LYS B C 1
ATOM 4326 O O . LYS B 1 278 ? 15.18 22.125 -13.195 1 80.38 278 LYS B O 1
ATOM 4331 N N . GLU B 1 279 ? 16.5 20.484 -14.008 1 77.44 279 GLU B N 1
ATOM 4332 C CA . GLU B 1 279 ? 17.188 21.422 -14.898 1 77.44 279 GLU B CA 1
ATOM 4333 C C . GLU B 1 279 ? 16.281 21.875 -16.031 1 77.44 279 GLU B C 1
ATOM 4335 O O . GLU B 1 279 ? 16.312 23.031 -16.453 1 77.44 279 GLU B O 1
ATOM 4340 N N . ASP B 1 280 ? 15.422 20.969 -16.438 1 70.06 280 ASP B N 1
ATOM 4341 C CA . ASP B 1 280 ? 14.508 21.266 -17.547 1 70.06 280 ASP B CA 1
ATOM 4342 C C . ASP B 1 280 ? 13.391 22.203 -17.078 1 70.06 280 ASP B C 1
ATOM 4344 O O . ASP B 1 280 ? 12.844 22.969 -17.875 1 70.06 280 ASP B O 1
ATOM 4348 N N . GLN B 1 281 ? 13.016 22.203 -15.812 1 65.38 281 GLN B N 1
ATOM 4349 C CA . GLN B 1 281 ? 11.922 23 -15.273 1 65.38 281 GLN B CA 1
ATOM 4350 C C . GLN B 1 281 ? 12.422 24.359 -14.789 1 65.38 281 GLN B C 1
ATOM 4352 O O . GLN B 1 281 ? 11.625 25.281 -14.562 1 65.38 281 GLN B O 1
ATOM 4357 N N . SER B 1 282 ? 13.727 24.594 -14.438 1 55.16 282 SER B N 1
ATOM 4358 C CA . SER B 1 282 ? 14.305 25.891 -14.086 1 55.16 282 SER B CA 1
ATOM 4359 C C . SER B 1 282 ? 14.578 26.734 -15.328 1 55.16 282 SER B C 1
ATOM 4361 O O . SER B 1 282 ? 14.93 26.203 -16.375 1 55.16 282 SER B O 1
#

Solvent-accessible surface area (backbone atoms only — not comparable to full-atom values): 28846 Å² total; per-residue (Å²): 120,62,79,53,56,69,73,45,45,44,37,52,49,48,52,52,42,72,76,38,36,67,40,73,41,41,59,63,57,54,20,60,52,33,69,43,56,59,68,57,51,51,53,51,49,49,49,50,33,51,47,28,47,75,71,20,50,20,46,63,46,74,43,79,67,96,86,24,23,41,24,30,43,57,34,58,31,68,69,58,49,51,51,50,36,49,50,51,29,54,62,64,35,43,40,88,28,62,36,85,94,68,32,60,55,50,61,74,59,63,15,26,31,63,56,27,38,54,54,10,34,46,52,30,30,68,43,62,88,53,74,64,57,31,25,35,22,48,72,63,76,11,44,55,41,28,40,25,25,12,40,50,58,57,25,37,34,42,68,30,29,69,63,90,52,79,59,57,56,63,65,45,74,45,75,30,49,31,49,91,74,71,38,83,42,49,41,30,37,41,56,86,70,58,56,68,68,33,24,28,33,40,33,36,45,68,35,58,27,27,24,60,59,44,37,52,52,54,49,34,49,76,46,50,31,42,82,63,44,35,39,27,49,30,31,44,55,72,45,86,61,69,66,62,86,81,66,34,21,44,23,26,40,64,42,78,39,71,90,76,46,45,41,42,54,39,70,32,51,44,66,60,51,48,53,52,52,53,57,72,74,101,121,64,79,51,54,70,70,44,44,44,38,51,48,49,53,52,41,71,74,36,36,66,41,75,42,40,58,62,59,54,18,60,52,34,69,42,55,60,68,58,50,51,53,51,48,50,50,48,33,52,46,28,48,73,71,20,50,20,45,63,47,75,42,78,67,96,85,25,23,41,24,30,42,56,33,58,32,68,68,58,50,50,50,50,37,49,50,51,30,55,63,64,34,43,40,90,27,62,36,87,95,68,32,59,54,51,59,75,58,64,16,25,32,63,58,29,39,54,54,11,33,46,53,29,30,68,44,62,87,53,75,63,57,30,25,35,21,48,71,63,75,10,44,56,42,29,40,24,25,12,39,47,57,58,26,37,36,41,70,30,28,69,63,90,52,78,57,57,56,63,66,46,72,45,76,30,52,31,51,91,74,71,37,83,42,49,41,30,36,42,55,86,70,59,55,68,69,33,22,28,33,39,32,35,44,69,35,58,26,27,24,60,58,44,34,51,52,55,46,33,50,76,46,50,29,41,81,63,44,35,39,27,48,29,30,46,55,72,45,86,62,68,65,62,86,80,66,38,23,43,22,27,38,63,42,77,38,71,90,76,45,43,43,42,53,38,69,33,52,43,65,59,49,48,54,52,52,53,56,71,75,101

InterPro domains:
  IPR000836 Phosphoribosyltransferase domain [PF00156] (113-250)
  IPR000836 Phosphoribosyltransferase domain [cd06223] (131-243)
  IPR010078 Pur operon repressor [TIGR01743] (4-270)
  IPR015265 Bacterial purine repressor, N-terminal [PF09182] (5-74)
  IPR029057 Phosphoribosyltransferase-like [G3DSA:3.40.50.2020] (75-275)
  IPR029057 Phosphoribosyltransferase-like [SSF53271] (93-262)
  IPR036388 Winged helix-like DNA-binding domain superfamily [G3DSA:1.10.10.10] (2-74)
  IPR036390 Winged helix DNA-binding domain superfamily [SSF46785] (3-74)
  IPR050118 Purine/Pyrimidine Phosphoribosyltransferase [PTHR43864] (3-266)

Radius of gyration: 23.61 Å; Cα contacts (8 Å, |Δi|>4): 1184; chains: 2; bounding box: 64×65×58 Å

Organism: Halalkalibacterium halodurans (strain ATCC BAA-125 / DSM 18197 / FERM 7344 / JCM 9153 / C-125) (NCBI:txid272558)

Sequence (564 aa):
MKKLKRSGRLVDMTYFLLQHPHELIPLTHFSERYQSAKSSISEDLVIIKEIFESEGIGMLLTVPGASGGVKFIPSMGEDEARQLVGAVCEKLSISDRILPGGYLYMMDMLGDARFMQEVGRLFSAILSHKKIDAVITVATKGIPLAYAVGQHLDVPVSIVRRDHRVTEGSMVSINYVSGSSKRIQTMTLARRSLSPGSNVFIVDDFMKAGGTVRGMMDLLHEFQAEVAGIGVLVESGEAEERLVDDYLSVARICQLNEREKTILVEPGNVLEYMMTLKEDQSMKKLKRSGRLVDMTYFLLQHPHELIPLTHFSERYQSAKSSISEDLVIIKEIFESEGIGMLLTVPGASGGVKFIPSMGEDEARQLVGAVCEKLSISDRILPGGYLYMMDMLGDARFMQEVGRLFSAILSHKKIDAVITVATKGIPLAYAVGQHLDVPVSIVRRDHRVTEGSMVSINYVSGSSKRIQTMTLARRSLSPGSNVFIVDDFMKAGGTVRGMMDLLHEFQAEVAGIGVLVESGEAEERLVDDYLSVARICQLNEREKTILVEPGNVLEYMMTLKEDQS

Nearest PDB structures (foldseek):
  7rmw-assembly1_B  TM=9.748E-01  e=1.586E-44  Bacillus subtilis
  1o57-assembly2_C  TM=9.663E-01  e=1.586E-44  Bacillus subtilis
  7rmw-assembly1_A  TM=9.745E-01  e=3.308E-43  Bacillus subtilis
  7rmw-assembly3_E  TM=9.737E-01  e=2.342E-39  Bacillus subtilis
  7rmw-assembly2_C  TM=9.770E-01  e=3.002E-39  Bacillus subtilis

Secondary structure (DSSP, 8-state):
-----HHHHHHHHHHHHHHSTT-EE-HHHHHHHHT--HHHHHHHHHHHHHHHHHTTSEEEEEE-STT-EEEEEE---HHHHHHHHHHHHHHHT-GGGEETTTEE--HHHHT-HHHHHHHHHHHHHHTTTS---EEEEETTTTHHHHHHHHHHHT--EEEEBSS--GGG-SEEEEEEE-TTT-SEEEEEEEGGG--TT-EEEEEEEEESSSHHHHHHHHHHHHTT-EEEEEEEEEEETT-SS-S--S-EEEEEEEEEETTTTEEEEEE-SHHHHHHHHHHHH-/-----HHHHHHHHHHHHHHSTT-EE-HHHHHHHHT--HHHHHHHHHHHHHHHHHTTSEEEEEE-STT-EEEEEE---HHHHHHHHHHHHHHHT-GGGEETTTEE--HHHHT-HHHHHHHHHHHHHHTTTS---EEEEETTTTHHHHHHHHHHHT--EEEEBSS--GGG-SEEEEEEE-TTT-SEEEEEEEGGG--TT-EEEEEEEEESSSHHHHHHHHHHHHTT-EEEEEEEEEEETT-SS-S--S-EEEEEEEEEETTTTEEEEEE-SHHHHHHHHHHHH-

Foldseek 3Di:
DDQDDLVVLLVVVLVVQLQAAQDFDALVVSCVVNVHDSVSSVVSVVVVQVCCVVQQQFHWDWDDDPPTGIHTAGGGDLVRLVVLLVVLQVVQFQLVQQDPPRDGNCCVQLVPLVNLLSVLSLVSNLCVPFDAAEEEEEPDSFVSNRVSVCSNNVHYYWYKYQDDDVVQPAKDKDWWQDPVVRDITMIITRLVRDAAAGAYEYEEAEEEQCGRVVRVCVSCVVRNYHHRAYEYAEYEQPRPHHPDDGHWYQKYFNDGDNVVSGTRMDGTCSSVSSVVVVVVVD/DDQDDLVVLLVVVLVVQLQAAQDFDALVVSCVVNVHDSVSSVVSVVVVQVCCVVQQQFHWDWDDDPPTGIHTAGGGDLVRLVVLLVVLQVVQFQLVQQDPPRDGNCVVQLVPLVNLLSVLSLVSNLCVPFDAAEEEEEPDSFVSNRVSVCSNNVHYYWYKYQDDDPVQPAKDKDWWQDPVVRDITMIITRLVRDAAAGAYEYEEAEEEQCGRVVRVCVSCVVRNYHHRAYEYAEYELPRPHHPDDGHWYQKYFNDGDNVVSGTRMDGTCSSVSSVVVVVVVD